Protein 3FIX (pdb70)

Structure (mmCIF, N/CA/C/O backbone):
data_3FIX
#
_entry.id   3FIX
#
_cell.length_a   42.229
_cell.length_b   60.915
_cell.length_c   72.116
_cell.angle_alpha   101.19
_cell.angle_beta   90.10
_cell.angle_gamma   89.97
#
_symmetry.space_group_name_H-M   'P 1'
#
loop_
_entity.id
_entity.type
_entity.pdbx_description
1 polymer N-ACETYLTRANSFERASE
2 non-polymer 1,2-ETHANEDIOL
3 water water
#
loop_
_atom_site.group_PDB
_atom_site.id
_atom_site.type_symbol
_atom_site.label_atom_id
_atom_site.label_alt_id
_atom_site.label_comp_id
_atom_site.label_asym_id
_atom_site.label_entity_id
_atom_site.label_seq_id
_atom_site.pdbx_PDB_ins_code
_atom_site.Cartn_x
_atom_site.Cartn_y
_atom_site.Cartn_z
_atom_site.occupancy
_atom_site.B_iso_or_equiv
_atom_site.auth_seq_id
_atom_site.auth_comp_id
_atom_site.auth_asym_id
_atom_site.auth_atom_id
_atom_site.pdbx_PDB_model_num
ATOM 1 N N . TYR A 1 19 ? -19.813 -12.133 17.745 1.00 53.11 -5 TYR A N 1
ATOM 2 C CA . TYR A 1 19 ? -18.969 -13.268 17.289 1.00 53.09 -5 TYR A CA 1
ATOM 3 C C . TYR A 1 19 ? -18.735 -13.237 15.792 1.00 54.26 -5 TYR A C 1
ATOM 4 O O . TYR A 1 19 ? -17.587 -12.954 15.343 1.00 55.20 -5 TYR A O 1
ATOM 7 N N . PHE A 1 20 ? -19.786 -13.506 15.009 1.00 54.59 -4 PHE A N 1
ATOM 8 C CA . PHE A 1 20 ? -19.626 -13.587 13.521 1.00 54.77 -4 PHE A CA 1
ATOM 9 C C . PHE A 1 20 ? -20.718 -12.940 12.622 1.00 54.92 -4 PHE A C 1
ATOM 10 O O . PHE A 1 20 ? -20.401 -12.385 11.547 1.00 56.46 -4 PHE A O 1
ATOM 18 N N . GLN A 1 21 ? -21.978 -13.033 13.051 1.00 53.96 -3 GLN A N 1
ATOM 19 C CA . GLN A 1 21 ? -23.116 -12.504 12.320 1.00 53.10 -3 GLN A CA 1
ATOM 20 C C . GLN A 1 21 ? -23.302 -13.051 10.905 1.00 51.91 -3 GLN A C 1
ATOM 21 O O . GLN A 1 21 ? -24.024 -12.445 10.130 1.00 50.84 -3 GLN A O 1
ATOM 27 N N . SER A 1 22 ? -22.676 -14.179 10.569 1.00 51.45 -2 SER A N 1
ATOM 28 C CA . SER A 1 22 ? -22.705 -14.734 9.196 1.00 51.40 -2 SER A CA 1
ATOM 29 C C . SER A 1 22 ? -23.559 -16.018 9.090 1.00 51.69 -2 SER A C 1
ATOM 30 O O . SER A 1 22 ? -23.332 -16.864 8.201 1.00 51.73 -2 SER A O 1
ATOM 33 N N . ASN A 1 23 ? -24.500 -16.152 10.036 1.00 51.58 -1 ASN A N 1
ATOM 34 C CA . ASN A 1 23 ? -25.431 -17.305 10.182 1.00 51.67 -1 ASN A CA 1
ATOM 35 C C . ASN A 1 23 ? -24.806 -18.683 9.844 1.00 50.81 -1 ASN A C 1
ATOM 36 O O . ASN A 1 23 ? -25.384 -19.454 9.095 1.00 50.46 -1 ASN A O 1
ATOM 38 N N . ALA A 1 24 ? -23.628 -18.970 10.407 1.00 50.41 0 ALA A N 1
ATOM 39 C CA . ALA A 1 24 ? -22.862 -20.206 10.112 1.00 50.59 0 ALA A CA 1
ATOM 40 C C . ALA A 1 24 ? -21.916 -20.601 11.265 1.00 50.88 0 ALA A C 1
ATOM 41 O O . ALA A 1 24 ? -21.305 -19.758 11.886 1.00 51.20 0 ALA A O 1
ATOM 51 N N . SER A 1 26 ? -19.145 -22.288 10.973 1.00 52.48 2 SER A N 1
ATOM 52 C CA . SER A 1 26 ? -17.753 -22.368 10.520 1.00 53.28 2 SER A CA 1
ATOM 53 C C . SER A 1 26 ? -17.538 -21.564 9.258 1.00 52.85 2 SER A C 1
ATOM 54 O O . SER A 1 26 ? -18.399 -21.533 8.362 1.00 53.98 2 SER A O 1
ATOM 57 N N . ILE A 1 27 ? -16.367 -20.939 9.185 1.00 51.86 3 ILE A N 1
ATOM 58 C CA . ILE A 1 27 ? -16.009 -20.046 8.122 1.00 50.37 3 ILE A CA 1
ATOM 59 C C . ILE A 1 27 ? -14.685 -20.541 7.688 1.00 50.44 3 ILE A C 1
ATOM 60 O O . ILE A 1 27 ? -13.758 -20.399 8.445 1.00 51.20 3 ILE A O 1
ATOM 65 N N . GLU A 1 28 ? -14.567 -21.138 6.497 1.00 50.18 4 GLU A N 1
ATOM 66 C CA . GLU A 1 28 ? -13.265 -21.642 6.095 1.00 50.22 4 GLU A CA 1
ATOM 67 C C . GLU A 1 28 ? -12.797 -21.485 4.665 1.00 49.40 4 GLU A C 1
ATOM 68 O O . GLU A 1 28 ? -13.584 -21.252 3.749 1.00 50.60 4 GLU A O 1
ATOM 74 N N . ILE A 1 29 ? -11.472 -21.594 4.535 1.00 47.21 5 ILE A N 1
ATOM 75 C CA . ILE A 1 29 ? -10.734 -21.340 3.340 1.00 45.40 5 ILE A CA 1
ATOM 76 C C . ILE A 1 29 ? -10.038 -22.614 2.847 1.00 44.24 5 ILE A C 1
ATOM 77 O O . ILE A 1 29 ? -9.337 -23.274 3.600 1.00 43.71 5 ILE A O 1
ATOM 82 N N . ARG A 1 30 ? -10.287 -22.978 1.603 1.00 42.08 6 ARG A N 1
ATOM 83 C CA . ARG A 1 30 ? -9.600 -24.066 0.979 1.00 41.79 6 ARG A CA 1
ATOM 84 C C . ARG A 1 30 ? -9.550 -23.746 -0.505 1.00 40.35 6 ARG A C 1
ATOM 85 O O . ARG A 1 30 ? -10.149 -22.780 -0.941 1.00 42.43 6 ARG A O 1
ATOM 93 N N . LYS A 1 31 ? -8.772 -24.491 -1.251 1.00 39.49 7 LYS A N 1
ATOM 94 C CA . LYS A 1 31 ? -8.657 -24.388 -2.719 1.00 37.81 7 LYS A CA 1
ATOM 95 C C . LYS A 1 31 ? -9.946 -24.686 -3.427 1.00 37.68 7 LYS A C 1
ATOM 96 O O . LYS A 1 31 ? -10.647 -25.606 -3.074 1.00 37.21 7 LYS A O 1
ATOM 102 N N . LEU A 1 32 ? -10.286 -23.909 -4.442 1.00 38.16 8 LEU A N 1
ATOM 103 C CA . LEU A 1 32 ? -11.445 -24.213 -5.190 1.00 37.74 8 LEU A CA 1
ATOM 104 C C . LEU A 1 32 ? -11.284 -25.560 -5.941 1.00 37.85 8 LEU A C 1
ATOM 105 O O . LEU A 1 32 ? -10.226 -25.899 -6.420 1.00 36.95 8 LEU A O 1
ATOM 110 N N . SER A 1 33 ? -12.348 -26.327 -6.050 1.00 37.79 9 SER A N 1
ATOM 111 C CA . SER A 1 33 ? -12.307 -27.595 -6.786 1.00 37.80 9 SER A CA 1
ATOM 112 C C . SER A 1 33 ? -13.238 -27.436 -7.969 1.00 37.99 9 SER A C 1
ATOM 113 O O . SER A 1 33 ? -13.988 -26.475 -8.037 1.00 35.94 9 SER A O 1
ATOM 116 N N . ILE A 1 34 ? -13.255 -28.406 -8.864 1.00 39.47 10 ILE A N 1
ATOM 117 C CA . ILE A 1 34 ? -14.026 -28.202 -10.063 1.00 40.02 10 ILE A CA 1
ATOM 118 C C . ILE A 1 34 ? -15.525 -28.195 -9.773 1.00 40.97 10 ILE A C 1
ATOM 119 O O . ILE A 1 34 ? -16.296 -27.721 -10.614 1.00 39.87 10 ILE A O 1
ATOM 124 N N . GLU A 1 35 ? -15.926 -28.727 -8.609 1.00 41.93 11 GLU A N 1
ATOM 125 C CA . GLU A 1 35 ? -17.341 -28.710 -8.165 1.00 42.50 11 GLU A CA 1
ATOM 126 C C . GLU A 1 35 ? -17.849 -27.339 -7.715 1.00 42.59 11 GLU A C 1
ATOM 127 O O . GLU A 1 35 ? -19.049 -27.126 -7.673 1.00 43.18 11 GLU A O 1
ATOM 133 N N . ASP A 1 36 ? -16.945 -26.424 -7.380 1.00 42.54 12 ASP A N 1
ATOM 134 C CA . ASP A 1 36 ? -17.294 -25.068 -7.004 1.00 41.61 12 ASP A CA 1
ATOM 135 C C . ASP A 1 36 ? -17.590 -24.208 -8.229 1.00 42.22 12 ASP A C 1
ATOM 136 O O . ASP A 1 36 ? -17.970 -23.038 -8.084 1.00 43.06 12 ASP A O 1
ATOM 1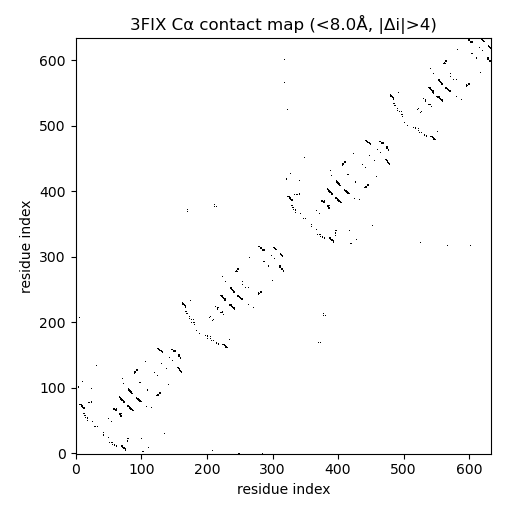41 N N . LEU A 1 37 ? -17.429 -24.760 -9.426 1.00 40.96 13 LEU A N 1
ATOM 142 C CA . LEU A 1 37 ? -17.518 -23.947 -10.635 1.00 40.92 13 LEU A CA 1
ATOM 143 C C . LEU A 1 37 ? -18.733 -23.047 -10.759 1.00 40.77 13 LEU A C 1
ATOM 144 O O . LEU A 1 37 ? -18.580 -21.873 -11.025 1.00 41.17 13 LEU A O 1
ATOM 149 N N . GLU A 1 38 ? -19.930 -23.584 -10.591 1.00 41.93 14 GLU A N 1
ATOM 150 C CA . GLU A 1 38 ? -21.144 -22.791 -10.882 1.00 43.62 14 GLU A CA 1
ATOM 151 C C . GLU A 1 38 ? -21.346 -21.704 -9.835 1.00 41.81 14 GLU A C 1
ATOM 152 O O . GLU A 1 38 ? -21.573 -20.560 -10.183 1.00 40.71 14 GLU A O 1
ATOM 158 N N . THR A 1 39 ? -21.157 -22.049 -8.555 1.00 41.50 15 THR A N 1
ATOM 159 C CA . THR A 1 39 ? -21.278 -21.038 -7.488 1.00 41.22 15 THR A CA 1
ATOM 160 C C . THR A 1 39 ? -20.180 -19.979 -7.662 1.00 39.42 15 THR A C 1
ATOM 161 O O . THR A 1 39 ? -20.403 -18.807 -7.433 1.00 41.25 15 THR A O 1
ATOM 165 N N . LEU A 1 40 ? -19.034 -20.370 -8.165 1.00 38.57 16 LEU A N 1
ATOM 166 C CA . LEU A 1 40 ? -17.965 -19.430 -8.371 1.00 38.53 16 LEU A CA 1
ATOM 167 C C . LEU A 1 40 ? -18.294 -18.466 -9.503 1.00 40.77 16 LEU A C 1
ATOM 168 O O . LEU A 1 40 ? -17.992 -17.276 -9.429 1.00 41.14 16 LEU A O 1
ATOM 173 N N . ILE A 1 41 ? -18.936 -18.960 -10.541 1.00 42.23 17 ILE A N 1
ATOM 174 C CA . ILE A 1 41 ? -19.304 -18.080 -11.601 1.00 42.67 17 ILE A CA 1
ATOM 175 C C . ILE A 1 41 ? -20.178 -16.963 -11.034 1.00 43.38 17 ILE A C 1
ATOM 176 O O . ILE A 1 41 ? -19.983 -15.805 -11.402 1.00 43.80 17 ILE A O 1
ATOM 181 N N . GLU A 1 42 ? -21.173 -17.301 -10.216 1.00 42.82 18 GLU A N 1
ATOM 182 C CA . GLU A 1 42 ? -22.091 -16.269 -9.678 1.00 43.91 18 GLU A CA 1
ATOM 183 C C . GLU A 1 42 ? -21.333 -15.318 -8.798 1.00 42.34 18 GLU A C 1
ATOM 184 O O . GLU A 1 42 ? -21.439 -14.116 -8.917 1.00 43.20 18 GLU A O 1
ATOM 190 N N . VAL A 1 43 ? -20.544 -15.857 -7.914 1.00 42.01 19 VAL A N 1
ATOM 191 C CA . VAL A 1 43 ? -19.798 -15.014 -7.047 1.00 42.04 19 VAL A CA 1
ATOM 192 C C . VAL A 1 43 ? -18.734 -14.178 -7.817 1.00 43.61 19 VAL A C 1
ATOM 193 O O . VAL A 1 43 ? -18.542 -12.997 -7.475 1.00 44.17 19 VAL A O 1
ATOM 197 N N . ALA A 1 44 ? -18.119 -14.700 -8.890 1.00 44.66 20 ALA A N 1
ATOM 198 C CA . ALA A 1 44 ? -17.122 -13.874 -9.679 1.00 45.45 20 ALA A CA 1
ATOM 199 C C . ALA A 1 44 ? -17.859 -12.782 -10.415 1.00 46.54 20 ALA A C 1
ATOM 200 O O . ALA A 1 44 ? -17.438 -11.611 -10.403 1.00 48.73 20 ALA A O 1
ATOM 202 N N . ARG A 1 45 ? -18.979 -13.116 -11.019 1.00 47.73 21 ARG A N 1
ATOM 203 C CA . ARG A 1 45 ? -19.725 -12.085 -11.696 1.00 50.12 21 ARG A CA 1
ATOM 204 C C . ARG A 1 45 ? -20.031 -10.831 -10.840 1.00 51.96 21 ARG A C 1
ATOM 205 O O . ARG A 1 45 ? -19.927 -9.702 -11.350 1.00 52.88 21 ARG A O 1
ATOM 213 N N . GLU A 1 46 ? -20.329 -11.004 -9.543 1.00 53.59 22 GLU A N 1
ATOM 214 C CA . GLU A 1 46 ? -20.540 -9.847 -8.623 1.00 52.60 22 GLU A CA 1
ATOM 215 C C . GLU A 1 46 ? -19.230 -9.167 -8.147 1.00 51.95 22 GLU A C 1
ATOM 216 O O . GLU A 1 46 ? -19.111 -7.887 -8.088 1.00 49.06 22 GLU A O 1
ATOM 222 N N . SER A 1 47 ? -18.216 -9.982 -7.830 1.00 51.71 23 SER A N 1
ATOM 223 C CA . SER A 1 47 ? -16.914 -9.406 -7.497 1.00 52.28 23 SER A CA 1
ATOM 224 C C . SER A 1 47 ? -16.628 -8.269 -8.558 1.00 52.40 23 SER A C 1
ATOM 225 O O . SER A 1 47 ? -16.009 -7.211 -8.248 1.00 51.03 23 SER A O 1
ATOM 228 N N . TRP A 1 48 ? -17.134 -8.460 -9.795 1.00 52.98 24 TRP A N 1
ATOM 229 C CA . TRP A 1 48 ? -16.882 -7.484 -10.855 1.00 53.20 24 TRP A CA 1
ATOM 230 C C . TRP A 1 48 ? -17.836 -6.262 -10.901 1.00 53.11 24 TRP A C 1
ATOM 231 O O . TRP A 1 48 ? -17.364 -5.120 -11.033 1.00 51.79 24 TRP A O 1
ATOM 242 N N . LYS A 1 49 ? -19.144 -6.499 -10.822 1.00 53.52 25 LYS A N 1
ATOM 243 C CA . LYS A 1 49 ? -20.124 -5.403 -10.752 1.00 54.86 25 LYS A CA 1
ATOM 244 C C . LYS A 1 49 ? -19.804 -4.447 -9.579 1.00 56.97 25 LYS A C 1
ATOM 245 O O . LYS A 1 49 ? -20.134 -3.280 -9.657 1.00 57.95 25 LYS A O 1
ATOM 251 N N . TRP A 1 50 ? -19.134 -4.933 -8.521 1.00 58.49 26 TRP A N 1
ATOM 252 C CA . TRP A 1 50 ? -18.740 -4.096 -7.395 1.00 59.44 26 TRP A CA 1
ATOM 253 C C . TRP A 1 50 ? -17.422 -3.452 -7.679 1.00 58.59 26 TRP A C 1
ATOM 254 O O . TRP A 1 50 ? -17.289 -2.225 -7.523 1.00 59.33 26 TRP A O 1
ATOM 265 N N . THR A 1 51 ? -16.428 -4.209 -8.101 1.00 57.20 27 THR A N 1
ATOM 266 C CA . THR A 1 51 ? -15.191 -3.526 -8.425 1.00 56.94 27 THR A CA 1
ATOM 267 C C . THR A 1 51 ? -15.437 -2.367 -9.403 1.00 56.45 27 THR A C 1
ATOM 268 O O . THR A 1 51 ? -14.658 -1.456 -9.424 1.00 57.90 27 THR A O 1
ATOM 272 N N . TYR A 1 52 ? -16.519 -2.342 -10.189 1.00 55.59 28 TYR A N 1
ATOM 273 C CA . TYR A 1 52 ? -16.681 -1.280 -11.190 1.00 53.71 28 TYR A CA 1
ATOM 274 C C . TYR A 1 52 ? -18.057 -0.635 -11.274 1.00 51.30 28 TYR A C 1
ATOM 275 O O . TYR A 1 52 ? -18.329 0.134 -12.184 1.00 48.96 28 TYR A O 1
ATOM 284 N N . ALA A 1 53 ? -18.914 -0.889 -10.295 1.00 50.09 29 ALA A N 1
ATOM 285 C CA . ALA A 1 53 ? -20.299 -0.347 -10.356 1.00 48.62 29 ALA A CA 1
ATOM 286 C C . ALA A 1 53 ? -20.289 1.164 -10.512 1.00 47.31 29 ALA A C 1
ATOM 287 O O . ALA A 1 53 ? -21.141 1.752 -11.207 1.00 47.61 29 ALA A O 1
ATOM 289 N N . GLY A 1 54 ? -19.294 1.803 -9.934 1.00 46.11 30 GLY A N 1
ATOM 290 C CA . GLY A 1 54 ? -19.198 3.259 -10.124 1.00 47.23 30 GLY A CA 1
ATOM 291 C C . GLY A 1 54 ? -18.422 3.773 -11.351 1.00 46.10 30 GLY A C 1
ATOM 292 O O . GLY A 1 54 ? -18.102 4.958 -11.400 1.00 47.68 30 GLY A O 1
ATOM 293 N N . ILE A 1 55 ? -18.164 2.922 -12.351 1.00 44.54 31 ILE A N 1
ATOM 294 C CA . ILE A 1 55 ? -17.296 3.287 -13.477 1.00 43.11 31 ILE A CA 1
ATOM 295 C C . ILE A 1 55 ? -17.802 2.905 -14.880 1.00 41.28 31 ILE A C 1
ATOM 296 O O . ILE A 1 55 ? -17.995 3.764 -15.728 1.00 39.53 31 ILE A O 1
ATOM 301 N N . TYR A 1 56 ? -18.030 1.624 -15.128 1.00 41.47 32 TYR A N 1
ATOM 302 C CA . TYR A 1 56 ? -18.538 1.196 -16.436 1.00 41.55 32 TYR A CA 1
ATOM 303 C C . TYR A 1 56 ? -20.029 1.313 -16.491 1.00 42.47 32 TYR A C 1
ATOM 304 O O . TYR A 1 56 ? -20.656 1.541 -15.483 1.00 44.12 32 TYR A O 1
ATOM 313 N N . SER A 1 57 ? -20.601 1.208 -17.674 1.00 43.64 33 SER A N 1
ATOM 314 C CA . SER A 1 57 ? -22.024 1.303 -17.831 1.00 44.89 33 SER A CA 1
ATOM 315 C C . SER A 1 57 ? -22.655 -0.012 -17.453 1.00 46.91 33 SER A C 1
ATOM 316 O O . SER A 1 57 ? -21.949 -1.010 -17.301 1.00 48.20 33 SER A O 1
ATOM 319 N N . GLU A 1 58 ? -23.968 -0.021 -17.245 1.00 49.36 34 GLU A N 1
ATOM 320 C CA . GLU A 1 58 ? -24.715 -1.285 -17.025 1.00 50.81 34 GLU A CA 1
ATOM 321 C C . GLU A 1 58 ? -24.447 -2.208 -18.206 1.00 51.25 34 GLU A C 1
ATOM 322 O O . GLU A 1 58 ? -24.042 -3.385 -18.026 1.00 51.29 34 GLU A O 1
ATOM 328 N N . GLU A 1 59 ? -24.654 -1.643 -19.412 1.00 51.82 35 GLU A N 1
ATOM 329 C CA . GLU A 1 59 ? -24.470 -2.369 -20.677 1.00 52.28 35 GLU A CA 1
ATOM 330 C C . GLU A 1 59 ? -23.122 -3.077 -20.696 1.00 52.33 35 GLU A C 1
ATOM 331 O O . GLU A 1 59 ? -23.070 -4.309 -20.759 1.00 53.34 35 GLU A O 1
ATOM 337 N N . TYR A 1 60 ? -22.039 -2.302 -20.557 1.00 52.00 36 TYR A N 1
ATOM 338 C CA . TYR A 1 60 ? -20.678 -2.844 -20.651 1.00 51.09 36 TYR A CA 1
ATOM 339 C C . TYR A 1 60 ? -20.359 -3.841 -19.562 1.00 52.63 36 TYR A C 1
ATOM 340 O O . TYR A 1 60 ? -19.543 -4.746 -19.761 1.00 51.78 36 TYR A O 1
ATOM 349 N N . ILE A 1 61 ? -20.939 -3.666 -18.378 1.00 54.42 37 ILE A N 1
ATOM 350 C CA . ILE A 1 61 ? -20.617 -4.593 -17.298 1.00 55.92 37 ILE A CA 1
ATOM 351 C C . ILE A 1 61 ? -21.239 -5.946 -17.615 1.00 57.71 37 ILE A C 1
ATOM 352 O O . ILE A 1 61 ? -20.551 -6.952 -17.617 1.00 57.48 37 ILE A O 1
ATOM 357 N N . GLU A 1 62 ? -22.535 -5.942 -17.932 1.00 60.54 38 GLU A N 1
ATOM 358 C CA . GLU A 1 62 ? -23.255 -7.186 -18.284 1.00 62.74 38 GLU A CA 1
ATOM 359 C C . GLU A 1 62 ? -22.558 -7.998 -19.394 1.00 63.46 38 GLU A C 1
ATOM 360 O O . GLU A 1 62 ? -22.606 -9.239 -19.367 1.00 65.46 38 GLU A O 1
ATOM 366 N N . SER A 1 63 ? -21.885 -7.305 -20.317 1.00 63.87 39 SER A N 1
ATOM 367 C CA . SER A 1 63 ? -21.109 -7.928 -21.410 1.00 63.71 39 SER A CA 1
ATOM 368 C C . SER A 1 63 ? -19.760 -8.485 -20.996 1.00 63.53 39 SER A C 1
ATOM 369 O O . SER A 1 63 ? -19.488 -9.657 -21.155 1.00 64.12 39 SER A O 1
ATOM 372 N N . TRP A 1 64 ? -18.903 -7.632 -20.477 1.00 63.80 40 TRP A N 1
ATOM 373 C CA . TRP A 1 64 ? -17.544 -8.022 -20.045 1.00 64.17 40 TRP A CA 1
ATOM 374 C C . TRP A 1 64 ? -17.454 -9.271 -19.126 1.00 63.66 40 TRP A C 1
ATOM 375 O O . TRP A 1 64 ? -16.481 -10.039 -19.165 1.00 62.35 40 TRP A O 1
ATOM 386 N N . ILE A 1 65 ? -18.454 -9.451 -18.278 1.00 63.93 41 ILE A N 1
ATOM 387 C CA . ILE A 1 65 ? -18.501 -10.654 -17.419 1.00 64.39 41 ILE A CA 1
ATOM 388 C C . ILE A 1 65 ? -18.604 -11.938 -18.271 1.00 64.05 41 ILE A C 1
ATOM 389 O O . ILE A 1 65 ? -17.937 -12.934 -17.970 1.00 63.89 41 ILE A O 1
ATOM 394 N N . ARG A 1 66 ? -19.391 -11.884 -19.349 1.00 63.80 42 ARG A N 1
ATOM 395 C CA . ARG A 1 66 ? -19.484 -13.001 -20.283 1.00 63.75 42 ARG A CA 1
ATOM 396 C C . ARG A 1 66 ? -18.113 -13.476 -20.735 1.00 62.47 42 ARG A C 1
ATOM 397 O O . ARG A 1 66 ? -17.807 -14.649 -20.624 1.00 62.99 42 ARG A O 1
ATOM 405 N N . GLU A 1 67 ? -17.298 -12.569 -21.243 1.00 61.14 43 GLU A N 1
ATOM 406 C CA . GLU A 1 67 ? -15.963 -12.925 -21.713 1.00 60.04 43 GLU A CA 1
ATOM 407 C C . GLU A 1 67 ? -14.983 -13.318 -20.598 1.00 58.65 43 GLU A C 1
ATOM 408 O O . GLU A 1 67 ? -14.164 -14.243 -20.743 1.00 58.72 43 GLU A O 1
ATOM 414 N N . LYS A 1 68 ? -15.023 -12.640 -19.472 1.00 57.54 44 LYS A N 1
ATOM 415 C CA . LYS A 1 68 ? -14.024 -12.997 -18.449 1.00 56.72 44 LYS A CA 1
ATOM 416 C C . LYS A 1 68 ? -14.450 -14.092 -17.532 1.00 54.72 44 LYS A C 1
ATOM 417 O O . LYS A 1 68 ? -13.643 -14.915 -17.153 1.00 53.07 44 LYS A O 1
ATOM 423 N N . TYR A 1 69 ? -15.716 -14.140 -17.178 1.00 53.79 45 TYR A N 1
ATOM 424 C CA . TYR A 1 69 ? -16.124 -15.218 -16.292 1.00 53.58 45 TYR A CA 1
ATOM 425 C C . TYR A 1 69 ? -16.897 -16.306 -16.983 1.00 52.00 45 TYR A C 1
ATOM 426 O O . TYR A 1 69 ? -17.882 -16.769 -16.471 1.00 53.25 45 TYR A O 1
ATOM 435 N N . SER A 1 70 ? -16.405 -16.735 -18.145 1.00 50.60 46 SER A N 1
ATOM 436 C CA . SER A 1 70 ? -16.989 -17.872 -18.843 1.00 48.92 46 SER A CA 1
ATOM 437 C C . SER A 1 70 ? -16.632 -19.145 -18.064 1.00 47.93 46 SER A C 1
ATOM 438 O O . SER A 1 70 ? -15.667 -19.178 -17.288 1.00 48.43 46 SER A O 1
ATOM 441 N N . LYS A 1 71 ? -17.428 -20.172 -18.279 1.00 46.32 47 LYS A N 1
ATOM 442 C CA . LYS A 1 71 ? -17.252 -21.454 -17.651 1.00 46.04 47 LYS A CA 1
ATOM 443 C C . LYS A 1 71 ? -15.844 -21.993 -17.991 1.00 45.21 47 LYS A C 1
ATOM 444 O O . LYS A 1 71 ? -15.138 -22.494 -17.159 1.00 43.98 47 LYS A O 1
ATOM 450 N N . GLU A 1 72 ? -15.419 -21.841 -19.226 1.00 45.14 48 GLU A N 1
ATOM 451 C CA . GLU A 1 72 ? -14.122 -22.358 -19.646 1.00 45.07 48 GLU A CA 1
ATOM 452 C C . GLU A 1 72 ? -12.914 -21.643 -19.020 1.00 43.29 48 GLU A C 1
ATOM 453 O O . GLU A 1 72 ? -11.933 -22.313 -18.629 1.00 42.00 48 GLU A O 1
ATOM 459 N N . LYS A 1 73 ? -12.961 -20.311 -18.935 1.00 41.32 49 LYS A N 1
ATOM 460 C CA . LYS A 1 73 ? -11.845 -19.597 -18.329 1.00 41.28 49 LYS A CA 1
ATOM 461 C C . 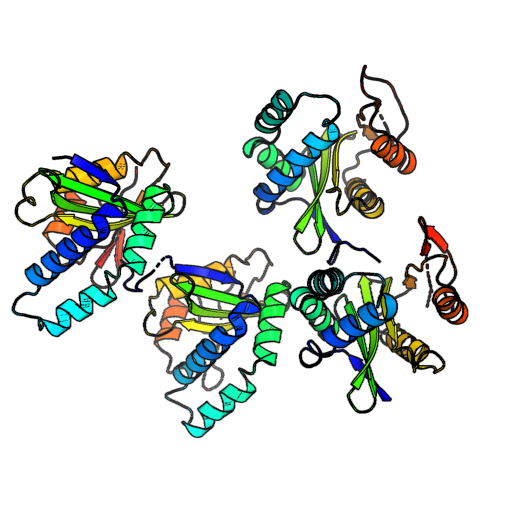LYS A 1 73 ? -11.761 -19.794 -16.828 1.00 39.63 49 LYS A C 1
ATOM 462 O O . LYS A 1 73 ? -10.662 -19.988 -16.295 1.00 39.69 49 LYS A O 1
ATOM 468 N N . LEU A 1 74 ? -12.886 -19.796 -16.139 1.00 38.29 50 LEU A N 1
ATOM 469 C CA . LEU A 1 74 ? -12.840 -20.083 -14.705 1.00 38.46 50 LEU A CA 1
ATOM 470 C C . LEU A 1 74 ? -12.378 -21.514 -14.407 1.00 37.15 50 LEU A C 1
ATOM 471 O O . LEU A 1 74 ? -11.657 -21.718 -13.407 1.00 36.90 50 LEU A O 1
ATOM 476 N N . LEU A 1 75 ? -12.740 -22.466 -15.297 1.00 34.48 51 LEU A N 1
ATOM 477 C CA . LEU A 1 75 ? -12.359 -23.881 -15.197 1.00 33.74 51 LEU A CA 1
ATOM 478 C C . LEU A 1 75 ? -10.891 -23.990 -15.467 1.00 33.18 51 LEU A C 1
ATOM 479 O O . LEU A 1 75 ? -10.164 -24.617 -14.713 1.00 33.03 51 LEU A O 1
ATOM 484 N N . ASN A 1 76 ? -10.428 -23.348 -16.518 1.00 32.86 52 ASN A N 1
ATOM 485 C CA . ASN A 1 76 ? -8.972 -23.307 -16.706 1.00 34.05 52 ASN A CA 1
ATOM 486 C C . ASN A 1 76 ? -8.201 -22.873 -15.430 1.00 33.38 52 ASN A C 1
ATOM 487 O O . ASN A 1 76 ? -7.216 -23.445 -15.068 1.00 33.33 52 ASN A O 1
ATOM 492 N N . GLU A 1 77 ? -8.692 -21.881 -14.728 1.00 35.23 53 GLU A N 1
ATOM 493 C CA . GLU A 1 77 ? -7.993 -21.300 -13.571 1.00 35.47 53 GLU A CA 1
ATOM 494 C C . GLU A 1 77 ? -8.048 -22.165 -12.312 1.00 35.20 53 GLU A C 1
ATOM 495 O O . GLU A 1 77 ? -7.051 -22.268 -11.592 1.00 34.02 53 GLU A O 1
ATOM 501 N N . ILE A 1 78 ? -9.196 -22.816 -12.058 1.00 34.54 54 ILE A N 1
ATOM 502 C CA . ILE A 1 78 ? -9.351 -23.737 -10.924 1.00 32.66 54 ILE A CA 1
ATOM 503 C C . ILE A 1 78 ? -8.471 -25.001 -11.117 1.00 32.38 54 ILE A C 1
ATOM 504 O O . ILE A 1 78 ? -7.823 -25.461 -10.188 1.00 31.21 54 ILE A O 1
ATOM 509 N N . VAL A 1 79 ? -8.418 -25.511 -12.344 1.00 30.72 55 VAL A N 1
ATOM 510 C CA . VAL A 1 79 ? -7.599 -26.665 -12.664 1.00 30.87 55 VAL A CA 1
ATOM 511 C C . VAL A 1 79 ? -6.125 -26.363 -12.492 1.00 31.26 55 VAL A C 1
ATOM 512 O O . VAL A 1 79 ? -5.414 -27.108 -11.868 1.00 31.94 55 VAL A O 1
ATOM 516 N N . ARG A 1 80 ? -5.688 -25.249 -13.011 1.00 30.44 56 ARG A N 1
ATOM 517 C CA . ARG A 1 80 ? -4.340 -24.813 -12.839 1.00 30.93 56 ARG A CA 1
ATOM 518 C C . ARG A 1 80 ? -3.930 -24.581 -11.378 1.00 30.49 56 ARG A C 1
ATOM 519 O O . ARG A 1 80 ? -2.774 -24.708 -11.059 1.00 29.60 56 ARG A O 1
ATOM 527 N N . SER A 1 81 ? -4.862 -24.143 -10.536 1.00 32.27 57 SER A N 1
ATOM 528 C CA . SER A 1 81 ? -4.627 -23.963 -9.106 1.00 31.80 57 SER A CA 1
ATOM 529 C C . SER A 1 81 ? -4.577 -25.365 -8.500 1.00 31.94 57 SER A C 1
ATOM 530 O O . SER A 1 81 ? -3.744 -25.656 -7.682 1.00 32.63 57 SER A O 1
ATOM 533 N N . GLN A 1 82 ? -5.460 -26.244 -8.950 1.00 31.71 58 GLN A N 1
ATOM 534 C CA . GLN A 1 82 ? -5.512 -27.580 -8.399 1.00 33.23 58 GLN A CA 1
ATOM 535 C C . GLN A 1 82 ? -4.278 -28.405 -8.805 1.00 31.62 58 GLN A C 1
ATOM 536 O O . GLN A 1 82 ? -3.873 -29.266 -8.080 1.00 32.29 58 GLN A O 1
ATOM 542 N N . SER A 1 83 ? -3.660 -28.098 -9.934 1.00 30.42 59 SER A N 1
ATOM 543 C CA . SER A 1 83 ? -2.510 -28.769 -10.379 1.00 31.85 59 SER A CA 1
ATOM 544 C C . SER A 1 83 ? -1.188 -28.154 -9.903 1.00 31.82 59 SER A C 1
ATOM 545 O O . SER A 1 83 ? -0.195 -28.482 -10.394 1.00 33.12 59 SER A O 1
ATOM 548 N N . ASN A 1 84 ? -1.205 -27.196 -8.997 1.00 34.53 60 ASN A N 1
ATOM 549 C CA . ASN A 1 84 ? -0.014 -26.492 -8.515 1.00 33.59 60 ASN A CA 1
ATOM 550 C C . ASN A 1 84 ? 0.808 -25.933 -9.631 1.00 33.40 60 ASN A C 1
ATOM 551 O O . ASN A 1 84 ? 2.026 -26.141 -9.678 1.00 33.83 60 ASN A O 1
ATOM 556 N N . LEU A 1 85 ? 0.135 -25.192 -10.520 1.00 32.80 61 LEU A N 1
ATOM 557 C CA . LEU A 1 85 ? 0.804 -24.535 -11.671 1.00 33.14 61 LEU A CA 1
ATOM 558 C C . LEU A 1 85 ? 0.769 -23.034 -11.523 1.00 32.27 61 LEU A C 1
ATOM 559 O O . LEU A 1 85 ? 0.955 -22.567 -10.461 1.00 33.41 61 LEU A O 1
ATOM 564 N N . ASP A 1 86 ? 0.391 -22.280 -12.518 1.00 33.28 62 ASP A N 1
ATOM 565 C CA . ASP A 1 86 ? 0.547 -20.842 -12.404 1.00 35.57 62 ASP A CA 1
ATOM 566 C C . ASP A 1 86 ? -0.564 -20.040 -11.773 1.00 36.66 62 ASP A C 1
ATOM 567 O O . ASP A 1 86 ? -0.606 -18.809 -11.995 1.00 37.88 62 ASP A O 1
ATOM 572 N N . ILE A 1 87 ? -1.475 -20.685 -11.025 1.00 35.52 63 ILE A N 1
ATOM 573 C CA . ILE A 1 87 ? -2.594 -19.967 -10.453 1.00 33.65 63 ILE A CA 1
ATOM 574 C C . ILE A 1 87 ? -2.848 -20.474 -9.059 1.00 35.53 63 ILE A C 1
ATOM 575 O O . ILE A 1 87 ? -2.565 -21.611 -8.820 1.00 36.50 63 ILE A O 1
ATOM 580 N N . LEU A 1 88 ? -3.294 -19.632 -8.116 1.00 36.02 64 LEU A N 1
ATOM 581 C CA . LEU A 1 88 ? -3.698 -20.102 -6.796 1.00 36.13 64 LEU A CA 1
ATOM 582 C C . LEU A 1 88 ? -5.091 -19.547 -6.586 1.00 36.52 64 LEU A C 1
ATOM 583 O O . LEU A 1 88 ? -5.294 -18.385 -6.675 1.00 36.84 64 LEU A O 1
ATOM 588 N N . PHE A 1 89 ? -6.061 -20.395 -6.261 1.00 37.94 65 PHE A N 1
ATOM 589 C CA . PHE A 1 89 ? -7.470 -19.986 -6.239 1.00 35.66 65 PHE A CA 1
ATOM 590 C C . PHE A 1 89 ? -8.130 -20.595 -5.033 1.00 35.64 65 PHE A C 1
ATOM 591 O O . PHE A 1 89 ? -8.510 -21.809 -5.029 1.00 35.55 65 PHE A O 1
ATOM 599 N N . LEU A 1 90 ? -8.274 -19.773 -3.998 1.00 34.71 66 LEU A N 1
ATOM 600 C CA . LEU A 1 90 ? -8.925 -20.192 -2.777 1.00 34.32 66 LEU A CA 1
ATOM 601 C C . LEU A 1 90 ? -10.341 -19.603 -2.621 1.00 35.65 66 LEU A C 1
ATOM 602 O O . LEU A 1 90 ? -10.600 -18.473 -2.954 1.00 37.46 66 LEU A O 1
ATOM 607 N N . GLY A 1 91 ? -11.240 -20.361 -2.037 1.00 36.59 67 GLY A N 1
ATOM 608 C CA . GLY A 1 91 ? -12.558 -19.885 -1.754 1.00 38.10 67 GLY A CA 1
ATOM 609 C C . GLY A 1 91 ? -12.716 -19.769 -0.246 1.00 38.71 67 GLY A C 1
ATOM 610 O O . GLY A 1 91 ? -12.000 -20.417 0.490 1.00 37.44 67 GLY A O 1
ATOM 611 N N . ALA A 1 92 ? -13.603 -18.879 0.183 1.00 40.02 68 ALA A N 1
ATOM 612 C CA . ALA A 1 92 ? -13.945 -18.727 1.589 1.00 41.24 68 ALA A CA 1
ATOM 613 C C . ALA A 1 92 ? -15.389 -19.206 1.640 1.00 42.05 68 ALA A C 1
ATOM 614 O O . ALA A 1 92 ? -16.211 -18.722 0.860 1.00 42.78 68 ALA A O 1
ATOM 616 N N . PHE A 1 93 ? -15.691 -20.137 2.535 1.00 43.95 69 PHE A N 1
ATOM 617 C CA . PHE A 1 93 ? -17.024 -20.720 2.675 1.00 44.93 69 PHE A CA 1
ATOM 618 C C . PHE A 1 93 ? -17.620 -20.591 4.073 1.00 44.98 69 PHE A C 1
ATOM 619 O O . PHE A 1 93 ? -16.973 -20.851 5.045 1.00 46.02 69 PHE A O 1
ATOM 627 N N . ALA A 1 94 ? -18.877 -20.209 4.155 1.00 44.59 70 ALA A N 1
ATOM 628 C CA . ALA A 1 94 ? -19.602 -20.216 5.397 1.00 44.75 70 ALA A CA 1
ATOM 629 C C . ALA A 1 94 ? -20.449 -21.450 5.383 1.00 45.99 70 ALA A C 1
ATOM 630 O O . ALA A 1 94 ? -21.273 -21.613 4.515 1.00 46.13 70 ALA A O 1
ATOM 632 N N . ASP A 1 95 ? -20.237 -22.335 6.334 1.00 47.30 71 ASP A N 1
ATOM 633 C CA . ASP A 1 95 ? -20.902 -23.606 6.288 1.00 49.12 71 ASP A CA 1
ATOM 634 C C . ASP A 1 95 ? -21.227 -24.266 4.976 1.00 50.62 71 ASP A C 1
ATOM 635 O O . ASP A 1 95 ? -22.358 -24.605 4.706 1.00 53.16 71 ASP A O 1
ATOM 640 N N . SER A 1 96 ? -20.229 -24.454 4.147 1.00 50.91 72 SER A N 1
ATOM 641 C CA . SER A 1 96 ? -20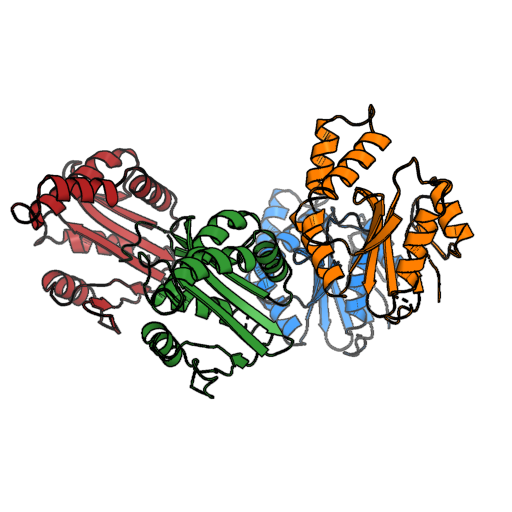.495 -24.988 2.830 1.00 50.52 72 SER A CA 1
ATOM 642 C C . SER A 1 96 ? -20.968 -24.026 1.754 1.00 48.15 72 SER A C 1
ATOM 643 O O . SER A 1 96 ? -21.189 -24.432 0.644 1.00 47.17 72 SER A O 1
ATOM 646 N N . THR A 1 97 ? -21.122 -22.763 2.082 1.00 45.97 73 THR A N 1
ATOM 647 C CA . THR A 1 97 ? -21.471 -21.770 1.084 1.00 44.95 73 THR A CA 1
ATOM 648 C C . THR A 1 97 ? -20.307 -20.869 0.657 1.00 43.80 73 THR A C 1
ATOM 649 O O . THR A 1 97 ? -19.659 -20.274 1.476 1.00 43.23 73 THR A O 1
ATOM 653 N N . LEU A 1 98 ? -20.047 -20.764 -0.630 1.00 42.90 74 LEU A N 1
ATOM 654 C CA . LEU A 1 98 ? -18.995 -19.883 -1.075 1.00 42.71 74 LEU A CA 1
ATOM 655 C C . LEU A 1 98 ? -19.378 -18.442 -0.907 1.00 43.88 74 LEU A C 1
ATOM 656 O O . LEU A 1 98 ? -20.342 -17.992 -1.462 1.00 44.38 74 LEU A O 1
ATOM 661 N N . ILE A 1 99 ? -18.577 -17.719 -0.153 1.00 44.12 75 ILE A N 1
ATOM 662 C CA . ILE A 1 99 ? -18.852 -16.321 0.143 1.00 45.49 75 ILE A CA 1
ATOM 663 C C . ILE A 1 99 ? -17.757 -15.373 -0.267 1.00 45.55 75 ILE A C 1
ATOM 664 O O . ILE A 1 99 ? -17.950 -14.187 -0.212 1.00 46.65 75 ILE A O 1
ATOM 669 N N . GLY A 1 100 ? -16.591 -15.890 -0.602 1.00 45.45 76 GLY A N 1
ATOM 670 C CA . GLY A 1 100 ? -15.537 -15.068 -1.139 1.00 44.72 76 GLY A CA 1
ATOM 671 C C . GLY A 1 100 ? -14.441 -15.907 -1.752 1.00 43.68 76 GLY A C 1
ATOM 672 O O . GLY A 1 100 ? -14.416 -17.141 -1.574 1.00 43.86 76 GLY A O 1
ATOM 673 N N . PHE A 1 101 ? -13.484 -15.225 -2.393 1.00 42.01 77 PHE A N 1
ATOM 674 C CA . PHE A 1 101 ? -12.333 -15.874 -2.989 1.00 40.47 77 PHE A CA 1
ATOM 675 C C . PHE A 1 101 ? -11.162 -14.928 -3.225 1.00 39.25 77 PHE A C 1
ATOM 676 O O . PHE A 1 101 ? -11.275 -13.691 -3.028 1.00 38.55 77 PHE A O 1
ATOM 684 N N . ILE A 1 102 ? -10.035 -15.530 -3.607 1.00 36.12 78 ILE A N 1
ATOM 685 C CA . ILE A 1 102 ? -8.820 -14.794 -3.910 1.00 35.17 78 ILE A CA 1
ATOM 686 C C . ILE A 1 102 ? -8.112 -15.586 -4.944 1.00 34.78 78 ILE A C 1
ATOM 687 O O . ILE A 1 102 ? -8.039 -16.797 -4.837 1.00 33.53 78 ILE A O 1
ATOM 692 N N . GLU A 1 103 ? -7.638 -14.900 -5.983 1.00 36.75 79 GLU A N 1
ATOM 693 C CA . GLU A 1 103 ? -6.985 -15.540 -7.096 1.00 37.53 79 GLU A CA 1
ATOM 694 C C . GLU A 1 103 ? -5.722 -14.799 -7.363 1.00 37.96 79 GLU A C 1
ATOM 695 O O . GLU A 1 103 ? -5.729 -13.570 -7.345 1.00 37.53 79 GLU A O 1
ATOM 701 N N . LEU A 1 104 ? -4.636 -15.562 -7.566 1.00 38.54 80 LEU A N 1
ATOM 702 C CA . LEU A 1 104 ? -3.349 -15.036 -7.834 1.00 39.63 80 LEU A CA 1
ATOM 703 C C . LEU A 1 104 ? -2.652 -15.768 -9.005 1.00 41.99 80 LEU A C 1
ATOM 704 O O . LEU A 1 104 ? -2.818 -16.973 -9.165 1.00 43.86 80 LEU A O 1
ATOM 709 N N . LYS A 1 105 ? -1.848 -15.055 -9.797 1.00 43.73 81 LYS A N 1
ATOM 710 C CA . LYS A 1 105 ? -1.002 -15.646 -10.841 1.00 44.48 81 LYS A CA 1
ATOM 711 C C . LYS A 1 105 ? 0.379 -15.695 -10.335 1.00 45.09 81 LYS A C 1
ATOM 712 O O . LYS A 1 105 ? 0.854 -14.731 -9.739 1.00 43.59 81 LYS A O 1
ATOM 718 N N . ILE A 1 106 ? 1.024 -16.822 -10.572 1.00 47.32 82 ILE A N 1
ATOM 719 C CA . ILE A 1 106 ? 2.365 -17.104 -10.069 1.00 48.86 82 ILE A CA 1
ATOM 720 C C . ILE A 1 106 ? 3.232 -17.408 -11.255 1.00 50.49 82 ILE A C 1
ATOM 721 O O . ILE A 1 106 ? 3.002 -18.408 -11.931 1.00 52.04 82 ILE A O 1
ATOM 726 N N . ILE A 1 107 ? 4.155 -16.495 -11.571 1.00 52.11 83 ILE A N 1
ATOM 727 C CA . ILE A 1 107 ? 5.135 -16.667 -12.676 1.00 51.28 83 ILE A CA 1
ATOM 728 C C . ILE A 1 107 ? 6.512 -16.701 -12.028 1.00 51.46 83 ILE A C 1
ATOM 729 O O . ILE A 1 107 ? 7.003 -15.698 -11.472 1.00 51.20 83 ILE A O 1
ATOM 734 N N . ALA A 1 108 ? 7.184 -17.882 -12.077 1.00 51.61 84 ALA A N 1
ATOM 735 C CA . ALA A 1 108 ? 8.497 -17.936 -11.401 1.00 51.41 84 ALA A CA 1
ATOM 736 C C . ALA A 1 108 ? 8.339 -17.643 -9.911 1.00 51.45 84 ALA A C 1
ATOM 737 O O . ALA A 1 108 ? 7.461 -18.222 -9.272 1.00 51.14 84 ALA A O 1
ATOM 739 N N . ASN A 1 109 ? 9.172 -16.741 -9.378 1.00 50.29 85 ASN A N 1
ATOM 740 C CA . ASN A 1 109 ? 9.124 -16.349 -7.958 1.00 49.57 85 ASN A CA 1
ATOM 741 C C . ASN A 1 109 ? 8.317 -15.092 -7.666 1.00 50.55 85 ASN A C 1
ATOM 742 O O . ASN A 1 109 ? 8.585 -14.400 -6.678 1.00 53.42 85 ASN A O 1
ATOM 747 N N . LYS A 1 110 ? 7.473 -14.681 -8.652 1.00 46.14 86 LYS A N 1
ATOM 748 C CA . LYS A 1 110 ? 6.653 -13.519 -8.340 1.00 45.45 86 LYS A CA 1
ATOM 749 C C . LYS A 1 110 ? 5.161 -13.891 -8.403 1.00 44.85 86 LYS A C 1
ATOM 750 O O . LYS A 1 110 ? 4.793 -14.911 -9.005 1.00 45.58 86 LYS A O 1
ATOM 756 N N . ALA A 1 111 ? 4.322 -13.083 -7.774 1.00 43.15 87 ALA A N 1
ATOM 757 C CA . ALA A 1 111 ? 2.862 -13.280 -7.849 1.00 43.30 87 ALA A CA 1
ATOM 758 C C . ALA A 1 111 ? 2.059 -11.988 -8.134 1.00 41.94 87 ALA A C 1
ATOM 759 O O . ALA A 1 111 ? 2.414 -10.875 -7.765 1.00 41.56 87 ALA A O 1
ATOM 761 N N . GLU A 1 112 ? 0.924 -12.158 -8.737 1.00 41.38 88 GLU A N 1
ATOM 762 C CA . GLU A 1 112 ? 0.122 -11.047 -9.014 1.00 42.78 88 GLU A CA 1
ATOM 763 C C . GLU A 1 112 ? -1.199 -11.382 -8.421 1.00 43.43 88 GLU A C 1
ATOM 764 O O . GLU A 1 112 ? -1.700 -12.460 -8.663 1.00 43.92 88 GLU A O 1
ATOM 770 N N . LEU A 1 113 ? -1.734 -10.490 -7.598 1.00 44.01 89 LEU A N 1
ATOM 771 C CA . LEU A 1 113 ? -3.010 -10.699 -6.978 1.00 46.12 89 LEU A CA 1
ATOM 772 C C . LEU A 1 113 ? -4.017 -10.097 -7.945 1.00 48.60 89 LEU A C 1
ATOM 773 O O . LEU A 1 113 ? -4.099 -8.881 -8.107 1.00 49.27 89 LEU A O 1
ATOM 778 N N . LEU A 1 114 ? -4.716 -10.995 -8.642 1.00 50.75 90 LEU A N 1
ATOM 779 C CA . LEU A 1 114 ? -5.700 -10.677 -9.695 1.00 51.90 90 LEU A CA 1
ATOM 780 C C . LEU A 1 114 ? -7.040 -10.261 -9.155 1.00 53.58 90 LEU A C 1
ATOM 781 O O . LEU A 1 114 ? -7.685 -9.394 -9.728 1.00 55.27 90 LEU A O 1
ATOM 786 N N . ARG A 1 115 ? -7.490 -10.913 -8.093 1.00 54.20 91 ARG A N 1
ATOM 787 C CA . ARG A 1 115 ? -8.726 -10.522 -7.459 1.00 54.73 91 ARG A CA 1
ATOM 788 C C . ARG A 1 115 ? -8.932 -11.067 -6.090 1.00 53.92 91 ARG A C 1
ATOM 789 O O . ARG A 1 115 ? -8.540 -12.193 -5.789 1.00 54.01 91 ARG A O 1
ATOM 797 N N . LEU A 1 116 ? -9.590 -10.258 -5.284 1.00 52.98 92 LEU A N 1
ATOM 798 C CA . LEU A 1 116 ? -9.934 -10.605 -3.934 1.00 53.54 92 LEU A CA 1
ATOM 799 C C . LEU A 1 116 ? -11.336 -10.091 -3.696 1.00 54.58 92 LEU A C 1
ATOM 800 O O . LEU A 1 116 ? -11.645 -8.923 -3.992 1.00 56.74 92 LEU A O 1
ATOM 805 N N . TYR A 1 117 ? -12.228 -10.976 -3.244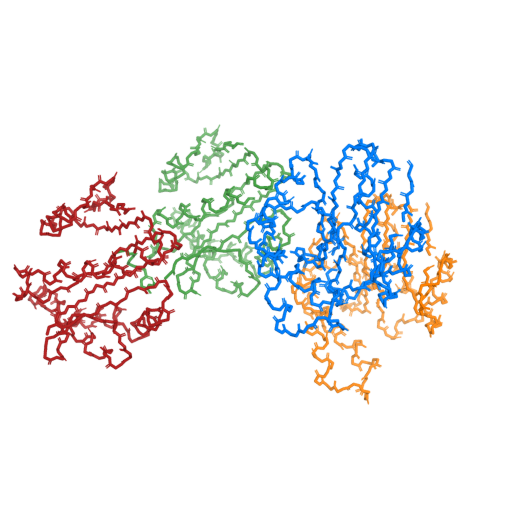 1.00 53.96 93 TYR A N 1
ATOM 806 C CA . TYR A 1 117 ? -13.588 -10.581 -3.018 1.00 52.11 93 TYR A CA 1
ATOM 807 C C . TYR A 1 117 ? -14.355 -11.317 -1.938 1.00 52.80 93 TYR A C 1
ATOM 808 O O . TYR A 1 117 ? -14.321 -12.572 -1.880 1.00 52.45 93 TYR A O 1
ATOM 817 N N . LEU A 1 118 ? -15.134 -10.530 -1.189 1.00 51.71 94 LEU A N 1
ATOM 818 C CA . LEU A 1 118 ? -16.097 -11.052 -0.251 1.00 52.14 94 LEU A CA 1
ATOM 819 C C . LEU A 1 118 ? -17.474 -10.505 -0.578 1.00 51.95 94 LEU A C 1
ATOM 820 O O . LEU A 1 118 ? -17.615 -9.342 -0.907 1.00 52.19 94 LEU A O 1
ATOM 825 N N . LYS A 1 119 ? -18.510 -11.334 -0.491 1.00 51.84 95 LYS A N 1
ATOM 826 C CA . LYS A 1 119 ? -19.874 -10.816 -0.629 1.00 51.69 95 LYS A CA 1
ATOM 827 C C . LYS A 1 119 ? -20.111 -9.742 0.484 1.00 51.08 95 LYS A C 1
ATOM 828 O O . LYS A 1 119 ? -19.694 -9.925 1.639 1.00 49.04 95 LYS A O 1
ATOM 834 N N . PRO A 1 120 ? -20.791 -8.630 0.128 1.00 51.50 96 PRO A N 1
ATOM 835 C CA . PRO A 1 120 ? -21.111 -7.572 1.068 1.00 51.54 96 PRO A CA 1
ATOM 836 C C . PRO A 1 120 ? -21.537 -8.120 2.425 1.00 52.05 96 PRO A C 1
ATOM 837 O O . PRO A 1 120 ? -20.941 -7.765 3.438 1.00 50.05 96 PRO A O 1
ATOM 841 N N . GLU A 1 121 ? -22.514 -9.050 2.417 1.00 53.43 97 GLU A N 1
ATOM 842 C CA . GLU A 1 121 ? -23.123 -9.584 3.659 1.00 54.94 97 GLU A CA 1
ATOM 843 C C . GLU A 1 121 ? -22.108 -10.197 4.609 1.00 55.36 97 GLU A C 1
ATOM 844 O O . GLU A 1 121 ? -22.375 -10.316 5.796 1.00 54.44 97 GLU A O 1
ATOM 850 N N . TYR A 1 122 ? -20.950 -10.577 4.064 1.00 56.58 98 TYR A N 1
ATOM 851 C CA . TYR A 1 122 ? -19.846 -11.209 4.826 1.00 57.30 98 TYR A CA 1
ATOM 852 C C . TYR A 1 122 ? -18.579 -10.391 4.797 1.00 58.48 98 TYR A C 1
ATOM 853 O O . TYR A 1 122 ? -17.522 -10.979 5.046 1.00 59.72 98 TYR A O 1
ATOM 862 N N . THR A 1 123 ? -18.662 -9.079 4.535 1.00 59.24 99 THR A N 1
ATOM 863 C CA . THR A 1 123 ? -17.459 -8.238 4.401 1.00 59.42 99 THR A CA 1
ATOM 864 C C . THR A 1 123 ? -16.783 -7.821 5.714 1.00 60.84 99 THR A C 1
ATOM 865 O O . THR A 1 123 ? -16.633 -6.606 6.036 1.00 61.09 99 THR A O 1
ATOM 869 N N . HIS A 1 124 ? -16.329 -8.840 6.446 1.00 60.92 100 HIS A N 1
ATOM 870 C CA . HIS A 1 124 ? -15.598 -8.661 7.709 1.00 59.95 100 HIS A CA 1
ATOM 871 C C . HIS A 1 124 ? -14.111 -8.809 7.345 1.00 58.96 100 HIS A C 1
ATOM 872 O O . HIS A 1 124 ? -13.666 -9.860 6.850 1.00 59.38 100 HIS A O 1
ATOM 879 N N . LYS A 1 125 ? -13.363 -7.738 7.582 1.00 58.56 101 LYS A N 1
ATOM 880 C CA . LYS A 1 125 ? -11.925 -7.636 7.306 1.00 57.69 101 LYS A CA 1
ATOM 881 C C . LYS A 1 125 ? -11.097 -8.811 7.829 1.00 56.34 101 LYS A C 1
ATOM 882 O O . LYS A 1 125 ? -9.988 -8.983 7.348 1.00 55.72 101 LYS A O 1
ATOM 888 N N . LYS A 1 126 ? -11.616 -9.602 8.789 1.00 55.00 102 LYS A N 1
ATOM 889 C CA . LYS A 1 126 ? -10.938 -10.844 9.263 1.00 53.93 102 LYS A CA 1
ATOM 890 C C . LYS A 1 126 ? -11.041 -11.988 8.239 1.00 53.18 102 LYS A C 1
ATOM 891 O O . LYS A 1 126 ? -10.134 -12.833 8.108 1.00 52.65 102 LYS A O 1
ATOM 893 N N . ILE A 1 127 ? -12.120 -12.019 7.466 1.00 52.09 103 ILE A N 1
ATOM 894 C CA . ILE A 1 127 ? -12.238 -13.087 6.497 1.00 50.32 103 ILE A CA 1
ATOM 895 C C . ILE A 1 127 ? -11.292 -12.790 5.333 1.00 49.78 103 ILE A C 1
ATOM 896 O O . ILE A 1 127 ? -10.486 -13.679 4.988 1.00 48.98 103 ILE A O 1
ATOM 901 N N . GLY A 1 128 ? -11.372 -11.562 4.779 1.00 48.85 104 GLY A N 1
ATOM 902 C CA . GLY A 1 128 ? -10.486 -11.067 3.664 1.00 47.52 104 GLY A CA 1
ATOM 903 C C . GLY A 1 128 ? -9.012 -11.274 4.012 1.00 47.32 104 GLY A C 1
ATOM 904 O O . GLY A 1 128 ? -8.191 -11.734 3.210 1.00 45.50 104 GLY A O 1
ATOM 905 N N . LYS A 1 129 ? -8.698 -10.966 5.249 1.00 48.40 105 LYS A N 1
ATOM 906 C CA . LYS A 1 129 ? -7.390 -11.162 5.806 1.00 48.30 105 LYS A CA 1
ATOM 907 C C . LYS A 1 129 ? -7.097 -12.652 5.870 1.00 48.37 105 LYS A C 1
ATOM 908 O O . LYS A 1 129 ? -5.952 -13.040 5.652 1.00 48.42 105 LYS A O 1
ATOM 914 N N . THR A 1 130 ? -8.084 -13.508 6.193 1.00 47.99 106 THR A N 1
ATOM 915 C CA . THR A 1 130 ? -7.807 -14.976 6.268 1.00 46.94 106 THR A CA 1
ATOM 916 C C . THR A 1 130 ? -7.477 -15.530 4.889 1.00 45.90 106 THR A C 1
ATOM 917 O O . THR A 1 130 ? -6.491 -16.248 4.719 1.00 45.13 106 THR A O 1
ATOM 921 N N . LEU A 1 131 ? -8.271 -15.135 3.902 1.00 45.01 107 LEU A N 1
ATOM 922 C CA . LEU A 1 131 ? -8.005 -15.481 2.517 1.00 44.44 107 LEU A CA 1
ATOM 923 C C . LEU A 1 131 ? -6.571 -15.049 2.093 1.00 43.56 107 LEU A C 1
ATOM 924 O O . LEU A 1 131 ? -5.815 -15.845 1.640 1.00 40.32 107 LEU A O 1
ATOM 929 N N . LEU A 1 132 ? -6.238 -13.778 2.231 1.00 44.38 108 LEU A N 1
ATOM 930 C CA . LEU A 1 132 ? -4.897 -13.262 1.907 1.00 45.18 108 LEU A CA 1
ATOM 931 C C . LEU A 1 132 ? -3.824 -13.987 2.744 1.00 44.55 108 LEU A C 1
ATOM 932 O O . LEU A 1 132 ? -2.813 -14.371 2.221 1.00 45.11 108 LEU A O 1
ATOM 937 N N . LEU A 1 133 ? -4.100 -14.255 4.008 1.00 43.98 109 LEU A N 1
ATOM 938 C CA . LEU A 1 133 ? -3.150 -14.915 4.854 1.00 43.98 109 LEU A CA 1
ATOM 939 C C . LEU A 1 133 ? -2.850 -16.353 4.438 1.00 44.12 109 LEU A C 1
ATOM 940 O O . LEU A 1 133 ? -1.667 -16.785 4.392 1.00 44.33 109 LEU A O 1
ATOM 945 N N . GLU A 1 134 ? -3.878 -17.123 4.097 1.00 43.97 110 GLU A N 1
ATOM 946 C CA . GLU A 1 134 ? -3.670 -18.509 3.633 1.00 43.20 110 GLU A CA 1
ATOM 947 C C . GLU A 1 134 ? -2.991 -18.487 2.237 1.00 43.21 110 GLU A C 1
ATOM 948 O O . GLU A 1 134 ? -2.197 -19.365 1.887 1.00 43.26 110 GLU A O 1
ATOM 954 N N . ALA A 1 135 ? -3.309 -17.475 1.440 1.00 42.27 111 ALA A N 1
ATOM 955 C CA . ALA A 1 135 ? -2.686 -17.330 0.164 1.00 42.49 111 ALA A CA 1
ATOM 956 C C . ALA A 1 135 ? -1.141 -17.134 0.361 1.00 42.18 111 ALA A C 1
ATOM 957 O O . ALA A 1 135 ? -0.345 -17.693 -0.359 1.00 43.03 111 ALA A O 1
ATOM 959 N N . GLU A 1 136 ? -0.717 -16.387 1.357 1.00 43.20 112 GLU A N 1
ATOM 960 C CA . GLU A 1 136 ? 0.736 -16.205 1.569 1.00 44.44 112 GLU A CA 1
ATOM 961 C C . GLU A 1 136 ? 1.476 -17.428 2.134 1.00 44.86 112 GLU A C 1
ATOM 962 O O . GLU A 1 136 ? 2.615 -17.700 1.769 1.00 45.05 112 GLU A O 1
ATOM 968 N N . LYS A 1 137 ? 0.821 -18.166 3.023 1.00 44.91 113 LYS A N 1
ATOM 969 C CA . LYS A 1 137 ? 1.364 -19.378 3.568 1.00 45.19 113 LYS A CA 1
ATOM 970 C C . LYS A 1 137 ? 1.671 -20.318 2.432 1.00 45.38 113 LYS A C 1
ATOM 971 O O . LYS A 1 137 ? 2.756 -20.871 2.375 1.00 47.32 113 LYS A O 1
ATOM 977 N N . ILE A 1 138 ? 0.759 -20.456 1.483 1.00 45.52 114 ILE A N 1
ATOM 978 C CA . ILE A 1 138 ? 1.000 -21.312 0.318 1.00 44.95 114 ILE A CA 1
ATOM 979 C C . ILE A 1 138 ? 2.121 -20.791 -0.610 1.00 46.41 114 ILE A C 1
ATOM 980 O O . ILE A 1 138 ? 2.775 -21.567 -1.332 1.00 45.64 114 ILE A O 1
ATOM 993 N N . LYS A 1 140 ? 4.767 -18.851 0.382 1.00 49.55 116 LYS A N 1
ATOM 994 C CA . LYS A 1 140 ? 6.052 -19.006 1.080 1.00 51.04 116 LYS A CA 1
ATOM 995 C C . LYS A 1 140 ? 6.690 -20.347 0.675 1.00 50.93 116 LYS A C 1
ATOM 996 O O . LYS A 1 140 ? 7.806 -20.402 0.182 1.00 49.43 116 LYS A O 1
ATOM 1002 N N . LYS A 1 141 ? 5.903 -21.407 0.869 1.00 51.51 117 LYS A N 1
ATOM 1003 C CA . LYS A 1 141 ? 6.286 -22.788 0.579 1.00 52.14 117 LYS A CA 1
ATOM 1004 C C . LYS A 1 141 ? 6.667 -22.928 -0.886 1.00 51.26 117 LYS A C 1
ATOM 1005 O O . LYS A 1 141 ? 7.648 -23.615 -1.185 1.00 51.18 117 LYS A O 1
ATOM 1011 N N . LYS A 1 142 ? 5.922 -22.295 -1.795 1.00 49.42 118 LYS A N 1
ATOM 1012 C CA . LYS A 1 142 ? 6.330 -22.342 -3.188 1.00 49.02 118 LYS A CA 1
ATOM 1013 C C . LYS A 1 142 ? 7.560 -21.460 -3.450 1.00 48.96 118 LYS A C 1
ATOM 1014 O O . LYS A 1 142 ? 8.238 -21.638 -4.467 1.00 50.33 118 LYS A O 1
ATOM 1020 N N . GLY A 1 143 ? 7.854 -20.509 -2.563 1.00 48.04 119 GLY A N 1
ATOM 1021 C CA . GLY A 1 143 ? 9.008 -19.621 -2.730 1.00 46.75 119 GLY A CA 1
ATOM 1022 C C . GLY A 1 143 ? 8.722 -18.258 -3.358 1.00 46.47 119 GLY A C 1
ATOM 1023 O O . GLY A 1 143 ? 9.640 -17.525 -3.654 1.00 45.70 119 GLY A O 1
ATOM 1024 N N . ILE A 1 144 ? 7.461 -17.871 -3.540 1.00 45.60 120 ILE A N 1
ATOM 1025 C CA . ILE A 1 144 ? 7.194 -16.557 -4.122 1.00 44.99 120 ILE A CA 1
ATOM 1026 C C . ILE A 1 144 ? 7.732 -15.478 -3.175 1.00 45.30 120 ILE A C 1
ATOM 1027 O O . ILE A 1 144 ? 7.444 -15.452 -1.972 1.00 44.70 120 ILE A O 1
ATOM 1032 N N . LEU A 1 145 ? 8.563 -14.608 -3.709 1.00 45.77 121 LEU A N 1
ATOM 1033 C CA . LEU A 1 145 ? 9.194 -13.593 -2.878 1.00 45.97 121 LEU A CA 1
ATOM 1034 C C . LEU A 1 145 ? 8.582 -12.212 -3.001 1.00 46.64 121 LEU A C 1
ATOM 1035 O O . LEU A 1 145 ? 8.918 -11.344 -2.215 1.00 47.73 121 LEU A O 1
ATOM 1040 N N . GLU A 1 146 ? 7.654 -12.024 -3.934 1.00 46.55 122 GLU A N 1
ATOM 1041 C CA . GLU A 1 146 ? 7.131 -10.720 -4.238 1.00 46.75 122 GLU A CA 1
ATOM 1042 C C . GLU A 1 146 ? 5.689 -10.838 -4.737 1.00 45.51 122 GLU A C 1
ATOM 1043 O O . GLU A 1 146 ? 5.366 -11.765 -5.457 1.00 44.59 122 GLU A O 1
ATOM 1049 N N . CYS A 1 147 ? 4.811 -9.919 -4.349 1.00 45.35 123 CYS A N 1
ATOM 1050 C CA . CYS A 1 147 ? 3.409 -9.946 -4.830 1.00 44.92 123 CYS A CA 1
ATOM 1051 C C . CYS A 1 147 ? 2.965 -8.544 -5.253 1.00 44.03 123 CYS A C 1
ATOM 1052 O O . CYS A 1 147 ? 3.142 -7.609 -4.467 1.00 44.80 123 CYS A O 1
ATOM 1055 N N . ARG A 1 148 ? 2.457 -8.383 -6.481 1.00 41.78 124 ARG A N 1
ATOM 1056 C CA . ARG A 1 148 ? 1.955 -7.105 -6.917 1.00 42.11 124 ARG A CA 1
ATOM 1057 C C . ARG A 1 148 ? 0.426 -7.117 -7.036 1.00 41.73 124 ARG A C 1
ATOM 1058 O O . ARG A 1 148 ? -0.180 -8.156 -7.131 1.00 40.54 124 ARG A O 1
ATOM 1066 N N . LEU A 1 149 ? -0.190 -5.949 -7.037 1.00 41.63 125 LEU A N 1
ATOM 1067 C CA . LEU A 1 149 ? -1.596 -5.864 -7.189 1.00 43.22 125 LEU A CA 1
ATOM 1068 C C . LEU A 1 149 ? -1.958 -4.507 -7.752 1.00 44.90 125 LEU A C 1
ATOM 1069 O O . LEU A 1 149 ? -1.191 -3.559 -7.642 1.00 44.39 125 LEU A O 1
ATOM 1074 N N . TYR A 1 150 ? -3.134 -4.445 -8.364 1.00 45.41 126 TYR A N 1
ATOM 1075 C CA . TYR A 1 150 ? -3.621 -3.255 -8.994 1.00 47.49 126 TYR A CA 1
ATOM 1076 C C . TYR A 1 150 ? -4.839 -2.857 -8.269 1.00 46.95 126 TYR A C 1
ATOM 1077 O O . TYR A 1 150 ? -5.635 -3.687 -8.065 1.00 47.61 126 TYR A O 1
ATOM 1086 N N . VAL A 1 151 ? -5.020 -1.597 -7.940 1.00 48.15 127 VAL A N 1
ATOM 1087 C CA . VAL A 1 151 ? -6.191 -1.149 -7.201 1.00 49.87 127 VAL A CA 1
ATOM 1088 C C . VAL A 1 151 ? -6.653 0.180 -7.774 1.00 52.18 127 VAL A C 1
ATOM 1089 O O . VAL A 1 151 ? -5.850 1.135 -7.873 1.00 51.00 127 VAL A O 1
ATOM 1093 N N . HIS A 1 152 ? -7.926 0.237 -8.197 1.00 54.12 128 HIS A N 1
ATOM 1094 C CA . HIS A 1 152 ? -8.486 1.463 -8.730 1.00 55.91 128 HIS A CA 1
ATOM 1095 C C . HIS A 1 152 ? -8.460 2.502 -7.634 1.00 56.95 128 HIS A C 1
ATOM 1096 O O . HIS A 1 152 ? -8.786 2.226 -6.494 1.00 57.51 128 HIS A O 1
ATOM 1103 N N . ARG A 1 153 ? -8.117 3.716 -8.024 1.00 58.07 129 ARG A N 1
ATOM 1104 C CA . ARG A 1 153 ? -7.922 4.859 -7.113 1.00 59.09 129 ARG A CA 1
ATOM 1105 C C . ARG A 1 153 ? -9.086 5.275 -6.192 1.00 59.54 129 ARG A C 1
ATOM 1106 O O . ARG A 1 153 ? -8.877 5.759 -5.053 1.00 60.37 129 ARG A O 1
ATOM 1114 N N . GLN A 1 154 ? -10.307 5.080 -6.679 1.00 59.29 130 GLN A N 1
ATOM 1115 C CA . GLN A 1 154 ? -11.500 5.393 -5.903 1.00 59.45 130 GLN A CA 1
ATOM 1116 C C . GLN A 1 154 ? -11.769 4.306 -4.869 1.00 58.55 130 GLN A C 1
ATOM 1117 O O . GLN A 1 154 ? -12.378 4.560 -3.829 1.00 59.99 130 GLN A O 1
ATOM 1123 N N . ASN A 1 155 ? -11.309 3.093 -5.161 1.00 55.94 131 ASN A N 1
ATOM 1124 C CA . ASN A 1 155 ? -11.486 1.966 -4.253 1.00 53.79 131 ASN A CA 1
ATOM 1125 C C . ASN A 1 155 ? -10.708 2.154 -2.955 1.00 51.66 131 ASN A C 1
ATOM 1126 O O . ASN A 1 155 ? -9.675 1.521 -2.740 1.00 51.30 131 ASN A O 1
ATOM 1131 N N . SER A 1 156 ? -11.213 3.031 -2.094 1.00 49.87 132 SER A N 1
ATOM 1132 C CA . SER A 1 156 ? -10.582 3.315 -0.861 1.00 49.19 132 SER A CA 1
ATOM 1133 C C . SER A 1 156 ? -10.650 2.172 0.122 1.00 48.20 132 SER A C 1
ATOM 1134 O O . SER A 1 156 ? -9.772 2.052 0.935 1.00 49.39 132 SER A O 1
ATOM 1137 N N . VAL A 1 157 ? -11.687 1.341 0.094 1.00 47.63 133 VAL A N 1
ATOM 1138 C CA . VAL A 1 157 ? -11.767 0.224 1.040 1.00 46.41 133 VAL A CA 1
ATOM 1139 C C . VAL A 1 157 ? -10.661 -0.765 0.766 1.00 45.31 133 VAL A C 1
ATOM 1140 O O . VAL A 1 157 ? -10.050 -1.296 1.672 1.00 44.82 133 VAL A O 1
ATOM 1144 N N . GLY A 1 158 ? -10.428 -1.029 -0.504 1.00 44.91 134 GLY A N 1
ATOM 1145 C CA . GLY A 1 158 ? -9.384 -1.980 -0.918 1.00 44.75 134 GLY A CA 1
ATOM 1146 C C . GLY A 1 158 ? -8.032 -1.426 -0.572 1.00 43.80 134 GLY A C 1
ATOM 1147 O O . GLY A 1 158 ? -7.226 -2.068 0.093 1.00 43.53 134 GLY A O 1
ATOM 1148 N N . PHE A 1 159 ? -7.809 -0.201 -1.028 1.00 43.86 135 PHE A N 1
ATOM 1149 C CA . PHE A 1 159 ? -6.558 0.528 -0.768 1.00 43.16 135 PHE A CA 1
ATOM 1150 C C . PHE A 1 159 ? -6.225 0.458 0.715 1.00 42.52 135 PHE A C 1
ATOM 1151 O O . PHE A 1 159 ? -5.136 0.075 1.082 1.00 42.56 135 PHE A O 1
ATOM 1159 N N . SER A 1 160 ? -7.178 0.821 1.566 1.00 42.22 136 SER A N 1
ATOM 1160 C CA . SER A 1 160 ? -6.988 0.756 3.030 1.00 42.88 136 SER A CA 1
ATOM 1161 C C . SER A 1 160 ? -6.655 -0.639 3.482 1.00 42.66 136 SER A C 1
ATOM 1162 O O . SER A 1 160 ? -5.694 -0.837 4.164 1.00 43.43 136 SER A O 1
ATOM 1165 N N . PHE A 1 161 ? -7.493 -1.609 3.130 1.00 42.93 137 PHE A N 1
ATOM 1166 C CA . PHE A 1 161 ? -7.208 -3.031 3.444 1.00 41.99 137 PHE A CA 1
ATOM 1167 C C . PHE A 1 161 ? -5.826 -3.433 2.993 1.00 40.90 137 PHE A C 1
ATOM 1168 O O . PHE A 1 161 ? -5.101 -4.047 3.732 1.00 38.00 137 PHE A O 1
ATOM 1176 N N . TYR A 1 162 ? -5.465 -3.059 1.776 1.00 42.57 138 TYR A N 1
ATOM 1177 C CA . TYR A 1 162 ? -4.139 -3.423 1.293 1.00 44.15 138 TYR A CA 1
ATOM 1178 C C . TYR A 1 162 ? -2.989 -2.868 2.089 1.00 43.84 138 TYR A C 1
ATOM 1179 O O . TYR A 1 162 ? -2.180 -3.666 2.473 1.00 44.24 138 TYR A O 1
ATOM 1188 N N . TYR A 1 163 ? -2.911 -1.561 2.365 1.00 44.96 139 TYR A N 1
ATOM 1189 C CA . TYR A 1 163 ? -1.803 -1.022 3.185 1.00 45.40 139 TYR A CA 1
ATOM 1190 C C . TYR A 1 163 ? -1.692 -1.622 4.598 1.00 44.65 139 TYR A C 1
ATOM 1191 O O . TYR A 1 163 ? -0.570 -1.890 5.133 1.00 42.57 139 TYR A O 1
ATOM 1200 N N . LYS A 1 164 ? -2.850 -1.894 5.181 1.00 44.16 140 LYS A N 1
ATOM 1201 C CA . LYS A 1 164 ? -2.890 -2.440 6.524 1.00 45.88 140 LYS A CA 1
ATOM 1202 C C . LYS A 1 164 ? -2.319 -3.832 6.544 1.00 45.33 140 LYS A C 1
ATOM 1203 O O . LYS A 1 164 ? -1.855 -4.270 7.595 1.00 46.17 140 LYS A O 1
ATOM 1209 N N . ASN A 1 165 ? -2.358 -4.534 5.409 1.00 44.46 141 ASN A N 1
ATOM 1210 C CA . ASN A 1 165 ? -1.766 -5.864 5.308 1.00 45.43 141 ASN A CA 1
ATOM 1211 C C . ASN A 1 165 ? -0.366 -5.905 4.616 1.00 44.91 141 ASN A C 1
ATOM 1212 O O . ASN A 1 165 ? 0.093 -6.983 4.221 1.00 46.52 141 ASN A O 1
ATOM 1217 N N . GLY A 1 166 ? 0.272 -4.750 4.438 1.00 43.82 142 GLY A N 1
ATOM 1218 C CA . GLY A 1 166 ? 1.678 -4.690 3.984 1.00 43.88 142 GLY A CA 1
ATOM 1219 C C . GLY A 1 166 ? 2.053 -4.210 2.601 1.00 43.13 142 GLY A C 1
ATOM 1220 O O . GLY A 1 166 ? 3.191 -4.155 2.293 1.00 43.87 142 GLY A O 1
ATOM 1221 N N . PHE A 1 167 ? 1.107 -3.848 1.763 1.00 42.50 143 PHE A N 1
ATOM 1222 C CA . PHE A 1 167 ? 1.437 -3.380 0.431 1.00 40.90 143 PHE A CA 1
ATOM 1223 C C . PHE A 1 167 ? 1.720 -1.867 0.362 1.00 39.08 143 PHE A C 1
ATOM 1224 O O . PHE A 1 167 ? 1.096 -1.090 1.073 1.00 39.78 143 PHE A O 1
ATOM 1232 N N . LYS A 1 168 ? 2.625 -1.438 -0.499 1.00 36.39 144 LYS A N 1
ATOM 1233 C CA . LYS A 1 168 ? 2.873 -0.004 -0.614 1.00 36.39 144 LYS A CA 1
ATOM 1234 C C . LYS A 1 168 ? 2.598 0.394 -2.040 1.00 34.64 144 LYS A C 1
ATOM 1235 O O . LYS A 1 168 ? 2.556 -0.457 -2.877 1.00 34.86 144 LYS A O 1
ATOM 1241 N N . VAL A 1 169 ? 2.401 1.670 -2.306 1.00 33.30 145 VAL A N 1
ATOM 1242 C CA . VAL A 1 169 ? 2.218 2.143 -3.653 1.00 33.83 145 VAL A CA 1
ATOM 1243 C C . VAL A 1 169 ? 3.558 2.163 -4.369 1.00 34.92 145 VAL A C 1
ATOM 1244 O O . VAL A 1 169 ? 4.488 2.698 -3.856 1.00 35.17 145 VAL A O 1
ATOM 1248 N N . GLU A 1 170 ? 3.655 1.556 -5.546 1.00 37.08 146 GLU A N 1
ATOM 1249 C CA . GLU A 1 170 ? 4.908 1.521 -6.305 1.00 39.20 146 GLU A CA 1
ATOM 1250 C C . GLU A 1 170 ? 4.830 2.454 -7.490 1.00 39.85 146 GLU A C 1
ATOM 1251 O O . GLU A 1 170 ? 5.841 3.037 -7.934 1.00 41.14 146 GLU A O 1
ATOM 1257 N N . ASP A 1 171 ? 3.621 2.614 -8.005 1.00 41.10 147 ASP A N 1
ATOM 1258 C CA . ASP A 1 171 ? 3.381 3.439 -9.137 1.00 42.41 147 ASP A CA 1
ATOM 1259 C C . ASP A 1 171 ? 1.918 3.625 -9.352 1.00 43.22 147 ASP A C 1
ATOM 1260 O O . ASP A 1 171 ? 1.092 3.077 -8.618 1.00 44.47 147 ASP A O 1
ATOM 1265 N N . THR A 1 172 ? 1.603 4.417 -10.364 1.00 44.26 148 THR A N 1
ATOM 1266 C CA . THR A 1 172 ? 0.256 4.521 -10.886 1.00 44.79 148 THR A CA 1
ATOM 1267 C C . THR A 1 172 ? 0.219 4.011 -12.349 1.00 46.77 148 THR A C 1
ATOM 1268 O O . THR A 1 172 ? 1.184 4.182 -13.099 1.00 47.38 148 THR A O 1
ATOM 1272 N N . ASP A 1 173 ? -0.877 3.363 -12.733 1.00 49.03 149 ASP A N 1
ATOM 1273 C CA . ASP A 1 173 ? -1.090 2.930 -14.128 1.00 51.10 149 ASP A CA 1
ATOM 1274 C C . ASP A 1 173 ? -2.348 3.663 -14.660 1.00 52.25 149 ASP A C 1
ATOM 1275 O O . ASP A 1 173 ? -3.348 3.056 -15.072 1.00 53.01 149 ASP A O 1
ATOM 1280 N N . GLY A 1 174 ? -2.266 4.993 -14.651 1.00 53.50 150 GLY A N 1
ATOM 1281 C CA . GLY A 1 174 ? -3.374 5.846 -15.050 1.00 53.43 150 GLY A CA 1
ATOM 1282 C C . GLY A 1 174 ? -4.347 5.781 -13.916 1.00 53.58 150 GLY A C 1
ATOM 1283 O O . GLY A 1 174 ? -4.116 6.387 -12.868 1.00 53.17 150 GLY A O 1
ATOM 1284 N N . SER A 1 175 ? -5.389 4.973 -14.120 1.00 54.72 151 SER A N 1
ATOM 1285 C CA . SER A 1 175 ? -6.506 4.751 -13.143 1.00 55.50 151 SER A CA 1
ATOM 1286 C C . SER A 1 175 ? -6.240 3.788 -11.974 1.00 54.68 151 SER A C 1
ATOM 1287 O O . SER A 1 175 ? -7.168 3.487 -11.191 1.00 55.66 151 SER A O 1
ATOM 1290 N N . ASP A 1 176 ? -5.021 3.271 -11.865 1.00 52.75 152 ASP A N 1
ATOM 1291 C CA . ASP A 1 176 ? -4.735 2.344 -10.789 1.00 50.97 152 ASP A CA 1
ATOM 1292 C C . ASP A 1 176 ? -3.387 2.538 -10.079 1.00 48.08 152 ASP A C 1
ATOM 1293 O O . ASP A 1 176 ? -2.348 2.886 -10.648 1.00 46.90 152 ASP A O 1
ATOM 1298 N N . PHE A 1 177 ? -3.437 2.274 -8.802 1.00 44.18 153 PHE A N 1
ATOM 1299 C CA . PHE A 1 177 ? -2.251 2.188 -8.076 1.00 41.45 153 PHE A CA 1
ATOM 1300 C C . PHE A 1 177 ? -1.713 0.796 -8.333 1.00 40.91 153 PHE A C 1
ATOM 1301 O O . PHE A 1 177 ? -2.483 -0.181 -8.325 1.00 40.72 153 PHE A O 1
ATOM 1309 N N . ILE A 1 178 ? -0.439 0.697 -8.690 1.00 40.13 154 ILE A N 1
ATOM 1310 C CA . ILE A 1 178 ? 0.219 -0.608 -8.667 1.00 39.41 154 ILE A CA 1
ATOM 1311 C C . ILE A 1 178 ? 0.680 -0.623 -7.201 1.00 38.51 154 ILE A C 1
ATOM 1312 O O . ILE A 1 178 ? 1.343 0.316 -6.743 1.00 39.57 154 ILE A O 1
ATOM 1325 N N . GLU A 1 180 ? 2.640 -3.022 -4.007 1.00 40.28 156 GLU A N 1
ATOM 1326 C CA . GLU A 1 180 ? 3.544 -4.155 -3.838 1.00 41.54 156 GLU A CA 1
ATOM 1327 C C . GLU A 1 180 ? 3.843 -4.542 -2.384 1.00 42.22 156 GLU A C 1
ATOM 1328 O O . GLU A 1 180 ? 3.706 -3.741 -1.467 1.00 41.86 156 GLU A O 1
ATOM 1334 N N . LYS A 1 181 ? 4.284 -5.777 -2.203 1.00 43.96 157 LYS A N 1
ATOM 1335 C CA . LYS A 1 181 ? 4.678 -6.349 -0.914 1.00 44.52 157 LYS A CA 1
ATOM 1336 C C . LYS A 1 181 ? 5.729 -7.412 -1.186 1.00 44.56 157 LYS A C 1
ATOM 1337 O O . LYS A 1 181 ? 5.470 -8.299 -1.985 1.00 43.85 157 LYS A O 1
ATOM 1343 N N . LYS A 1 182 ? 6.910 -7.323 -0.577 1.00 45.64 158 LYS A N 1
ATOM 1344 C CA . LYS A 1 182 ? 7.975 -8.372 -0.708 1.00 46.50 158 LYS A CA 1
ATOM 1345 C C . LYS A 1 182 ? 7.848 -9.352 0.466 1.00 47.82 158 LYS A C 1
ATOM 1346 O O . LYS A 1 182 ? 7.187 -9.039 1.464 1.00 48.60 158 LYS A O 1
ATOM 1352 N N . TYR A 1 183 ? 8.388 -10.567 0.315 1.00 49.04 159 TYR A N 1
ATOM 1353 C CA . TYR A 1 183 ? 8.451 -11.550 1.435 1.00 50.10 159 TYR A CA 1
ATOM 1354 C C . TYR A 1 183 ? 9.890 -12.031 1.536 1.00 50.02 159 TYR A C 1
ATOM 1355 O O . TYR A 1 183 ? 10.358 -12.772 0.672 1.00 49.61 159 TYR A O 1
ATOM 1365 N N . ILE B 1 27 ? -31.019 -27.911 39.910 1.00 48.54 3 ILE B N 1
ATOM 1366 C CA . ILE B 1 27 ? -30.072 -26.920 39.322 1.00 49.31 3 ILE B CA 1
ATOM 1367 C C . ILE B 1 27 ? -28.848 -27.561 38.600 1.00 49.01 3 ILE B C 1
ATOM 1368 O O . ILE B 1 27 ? -27.724 -27.453 39.088 1.00 49.41 3 ILE B O 1
ATOM 1373 N N . GLU B 1 28 ? -29.044 -28.169 37.426 1.00 48.36 4 GLU B N 1
ATOM 1374 C CA . GLU B 1 28 ? -27.950 -28.890 36.737 1.00 47.56 4 GLU B CA 1
ATOM 1375 C C . GLU B 1 28 ? -27.383 -28.365 35.387 1.00 46.72 4 GLU B C 1
ATOM 1376 O O . GLU B 1 28 ? -28.062 -27.725 34.598 1.00 46.21 4 GLU B O 1
ATOM 1382 N N . ILE B 1 29 ? -26.110 -28.681 35.163 1.00 45.18 5 ILE B N 1
ATOM 1383 C CA . ILE B 1 29 ? -25.371 -28.269 33.997 1.00 44.50 5 ILE B CA 1
ATOM 1384 C C . ILE B 1 29 ? -25.014 -29.514 33.190 1.00 44.63 5 ILE B C 1
ATOM 1385 O O . ILE B 1 29 ? -24.438 -30.463 33.729 1.00 44.76 5 ILE B O 1
ATOM 1390 N N . ARG B 1 30 ? -25.367 -29.507 31.903 1.00 43.65 6 ARG B N 1
ATOM 1391 C CA . ARG B 1 30 ? -25.110 -30.616 31.017 1.00 42.91 6 ARG B CA 1
ATOM 1392 C C . ARG B 1 30 ? -25.324 -30.193 29.574 1.00 42.37 6 ARG B C 1
ATOM 1393 O O . ARG B 1 30 ? -25.933 -29.155 29.319 1.00 41.93 6 ARG B O 1
ATOM 1401 N N . LYS B 1 31 ? -24.840 -30.997 28.631 1.00 41.52 7 LYS B N 1
ATOM 1402 C CA . LYS B 1 31 ? -24.971 -30.655 27.207 1.00 41.25 7 LYS B CA 1
ATOM 1403 C C . LYS B 1 31 ? -26.393 -30.695 26.657 1.00 40.64 7 LYS B C 1
ATOM 1404 O O . LYS B 1 31 ? -27.132 -31.610 26.898 1.00 42.47 7 LYS B O 1
ATOM 1410 N N . LEU B 1 32 ? -26.778 -29.716 25.878 1.00 40.62 8 LEU B N 1
ATOM 1411 C CA . LEU B 1 32 ? -28.092 -29.774 25.232 1.00 41.19 8 LEU B CA 1
ATOM 1412 C C . LEU B 1 32 ? -28.178 -31.044 24.381 1.00 41.34 8 LEU B C 1
ATOM 1413 O O . LEU B 1 32 ? -27.131 -31.572 23.960 1.00 42.17 8 LEU B O 1
ATOM 1418 N N . SER B 1 33 ? -29.394 -31.527 24.123 1.00 40.28 9 SER B N 1
ATOM 1419 C CA . SER B 1 33 ? -29.609 -32.727 23.350 1.00 40.65 9 SER B CA 1
ATOM 1420 C C . SER B 1 33 ? -30.735 -32.474 22.354 1.00 40.78 9 SER B C 1
ATOM 1421 O O . SER B 1 33 ? -31.427 -31.492 22.488 1.00 41.67 9 SER B O 1
ATOM 1424 N N . ILE B 1 34 ? -30.944 -33.331 21.364 1.00 40.46 10 ILE B N 1
ATOM 1425 C CA . ILE B 1 34 ? -31.988 -33.034 20.373 1.00 42.15 10 ILE B CA 1
ATOM 1426 C C . ILE B 1 34 ? -33.320 -32.711 21.002 1.00 42.18 10 ILE B C 1
ATOM 1427 O O . ILE B 1 34 ? -34.060 -31.874 20.509 1.00 41.79 10 ILE B O 1
ATOM 1432 N N . GLU B 1 35 ? -33.618 -33.404 22.082 1.00 42.51 11 GLU B N 1
ATOM 1433 C CA . GLU B 1 35 ? -34.841 -33.207 22.841 1.00 42.95 11 GLU B CA 1
ATOM 1434 C C . GLU B 1 35 ? -35.124 -31.729 23.219 1.00 42.38 11 GLU B C 1
ATOM 1435 O O . GLU B 1 35 ? -36.282 -31.329 23.283 1.00 41.97 11 GLU B O 1
ATOM 1441 N N . ASP B 1 36 ? -34.063 -30.946 23.463 1.00 41.99 12 ASP B N 1
ATOM 1442 C CA . ASP B 1 36 ? -34.149 -29.561 23.990 1.00 41.54 12 ASP B CA 1
ATOM 1443 C C . ASP B 1 36 ? -34.270 -28.495 22.929 1.00 41.38 12 ASP B C 1
ATOM 1444 O O . ASP B 1 36 ? -34.280 -27.320 23.242 1.00 40.55 12 ASP B O 1
ATOM 1449 N N . LEU B 1 37 ? -34.376 -28.920 21.677 1.00 40.96 13 LEU B N 1
ATOM 1450 C CA . LEU B 1 37 ? -34.459 -28.025 20.551 1.00 40.64 13 LEU B CA 1
ATOM 1451 C C . LEU B 1 37 ? -35.560 -27.036 20.716 1.00 40.38 13 LEU B C 1
ATOM 1452 O O . LEU B 1 37 ? -35.282 -25.855 20.709 1.00 41.23 13 LEU B O 1
ATOM 1457 N N . GLU B 1 38 ? -36.808 -27.492 20.795 1.00 40.15 14 GLU B N 1
ATOM 1458 C CA . GLU B 1 38 ? -37.946 -26.549 20.869 1.00 41.10 14 GLU B CA 1
ATOM 1459 C C . GLU B 1 38 ? -37.872 -25.601 22.079 1.00 40.27 14 GLU B C 1
ATOM 1460 O O . GLU B 1 38 ? -38.104 -24.417 21.958 1.00 40.37 14 GLU B O 1
ATOM 1466 N N A THR B 1 39 ? -37.516 -26.168 23.224 0.50 40.05 15 THR B N 1
ATOM 1467 N N B THR B 1 39 ? -37.535 -26.132 23.239 0.50 40.20 15 THR B N 1
ATOM 1468 C CA A THR B 1 39 ? -37.335 -25.437 24.440 0.50 39.85 15 THR B CA 1
ATOM 1469 C CA B THR B 1 39 ? -37.416 -25.310 24.398 0.50 40.23 15 THR B CA 1
ATOM 1470 C C A THR B 1 39 ? -36.264 -24.358 24.230 0.50 40.47 15 THR B C 1
ATOM 1471 C C B THR B 1 39 ? -36.274 -24.303 24.182 0.50 40.65 15 THR B C 1
ATOM 1472 O O A THR B 1 39 ? -36.448 -23.184 24.611 0.50 40.90 15 THR B O 1
ATOM 1473 O O B THR B 1 39 ? -36.422 -23.108 24.510 0.50 41.00 15 THR B O 1
ATOM 1480 N N . LEU B 1 40 ? -35.158 -24.745 23.597 1.00 40.05 16 LEU B N 1
ATOM 1481 C CA . LEU B 1 40 ? -34.075 -23.820 23.326 1.00 39.16 16 LEU B CA 1
ATOM 1482 C C . LEU B 1 40 ? -34.598 -22.674 22.447 1.00 39.70 16 LEU B C 1
ATOM 1483 O O . LEU B 1 40 ? -34.407 -21.488 22.770 1.00 39.37 16 LEU B O 1
ATOM 1488 N N . ILE B 1 41 ? -35.336 -23.003 21.380 1.00 39.97 17 ILE B N 1
ATOM 1489 C CA . ILE B 1 41 ? -35.838 -21.953 20.495 1.00 39.44 17 ILE B CA 1
ATOM 1490 C C . ILE B 1 41 ? -36.760 -21.014 21.249 1.00 39.11 17 ILE B C 1
ATOM 1491 O O . ILE B 1 41 ? -36.707 -19.825 20.999 1.00 37.43 17 ILE B O 1
ATOM 1496 N N . GLU B 1 42 ? -37.533 -21.522 22.215 1.00 39.12 18 GLU B N 1
ATOM 1497 C CA . GLU B 1 42 ? -38.405 -20.631 23.017 1.00 40.57 18 GLU B CA 1
ATOM 1498 C C . GLU B 1 42 ? -37.667 -19.666 23.940 1.00 39.42 18 GLU B C 1
ATOM 1499 O O . GLU B 1 42 ? -38.035 -18.495 24.065 1.00 36.51 18 GLU B O 1
ATOM 1505 N N . VAL B 1 43 ? -36.639 -20.189 24.584 1.00 39.24 19 VAL B N 1
ATOM 1506 C CA . VAL B 1 43 ? -35.837 -19.393 25.452 1.00 39.98 19 VAL B CA 1
ATOM 1507 C C . VAL B 1 43 ? -35.136 -18.300 24.591 1.00 38.98 19 VAL B C 1
ATOM 1508 O O . VAL B 1 43 ? -34.976 -17.170 25.019 1.00 38.28 19 VAL B O 1
ATOM 1512 N N . ALA B 1 44 ? -34.756 -18.626 23.354 1.00 38.86 20 ALA B N 1
ATOM 1513 C CA . ALA B 1 44 ? -34.157 -17.612 22.469 1.00 37.56 20 ALA B CA 1
ATOM 1514 C C . ALA B 1 44 ? -35.247 -16.605 22.098 1.00 37.67 20 ALA B C 1
ATOM 1515 O O . ALA B 1 44 ? -35.081 -15.375 22.234 1.00 36.88 20 ALA B O 1
ATOM 1517 N N . ARG B 1 45 ? -36.427 -17.101 21.761 1.00 38.18 21 ARG B N 1
ATOM 1518 C CA . ARG B 1 45 ? -37.555 -16.167 21.463 1.00 38.22 21 ARG B CA 1
ATOM 1519 C C . ARG B 1 45 ? -37.820 -15.229 22.646 1.00 38.38 21 ARG B C 1
ATOM 1520 O O . ARG B 1 45 ? -37.914 -13.993 22.467 1.00 38.95 21 ARG B O 1
ATOM 1528 N N . GLU B 1 46 ? -37.897 -15.795 23.839 1.00 39.15 22 GLU B N 1
ATOM 1529 C CA . GLU B 1 46 ? -38.170 -15.040 25.041 1.00 39.44 22 GLU B CA 1
ATOM 1530 C C . GLU B 1 46 ? -37.089 -14.009 25.372 1.00 39.13 22 GLU B C 1
ATOM 1531 O O . GLU B 1 46 ? -37.419 -12.907 25.708 1.00 38.17 22 GLU B O 1
ATOM 1537 N N . SER B 1 47 ? -35.810 -14.323 25.260 1.00 38.96 23 SER B N 1
ATOM 1538 C CA . SER B 1 47 ? -34.814 -13.275 25.532 1.00 38.84 23 SER B CA 1
ATOM 1539 C C . SER B 1 47 ? -34.868 -12.127 24.520 1.00 38.88 23 SER B C 1
ATOM 1540 O O . SER B 1 47 ? -34.680 -10.991 24.879 1.00 40.69 23 SER B O 1
ATOM 1543 N N . TRP B 1 48 ? -35.105 -12.406 23.261 1.00 39.66 24 TRP B N 1
ATOM 1544 C CA . TRP B 1 48 ? -35.228 -11.335 22.283 1.00 40.74 24 TRP B CA 1
ATOM 1545 C C . TRP B 1 48 ? -36.498 -10.536 22.538 1.00 40.16 24 TRP B C 1
ATOM 1546 O O . TRP B 1 48 ? -36.438 -9.336 22.407 1.00 41.48 24 TRP B O 1
ATOM 1557 N N . LYS B 1 49 ? -37.627 -11.156 22.884 1.00 39.89 25 LYS B N 1
ATOM 1558 C CA . LYS B 1 49 ? -38.841 -10.356 23.142 1.00 41.10 25 LYS B CA 1
ATOM 1559 C C . LYS B 1 49 ? -38.645 -9.484 24.393 1.00 42.27 25 LYS B C 1
ATOM 1560 O O . LYS B 1 49 ? -39.132 -8.361 24.493 1.00 41.95 25 LYS B O 1
ATOM 1566 N N . TRP B 1 50 ? -37.893 -10.006 25.345 1.00 43.42 26 TRP B N 1
ATOM 1567 C CA . TRP B 1 50 ? -37.657 -9.299 26.585 1.00 44.30 26 TRP B CA 1
ATOM 1568 C C . TRP B 1 50 ? -36.861 -8.018 26.342 1.00 43.84 26 TRP B C 1
ATOM 1569 O O . TRP B 1 50 ? -37.294 -6.964 26.679 1.00 42.64 26 TRP B O 1
ATOM 1580 N N . THR B 1 51 ? -35.706 -8.154 25.697 1.00 44.77 27 THR B N 1
ATOM 1581 C CA . THR B 1 51 ? -34.814 -7.050 25.356 1.00 45.39 27 THR B CA 1
ATOM 1582 C C . THR B 1 51 ? -35.340 -6.046 24.305 1.00 45.81 27 THR B C 1
ATOM 1583 O O . THR B 1 51 ? -34.902 -4.911 24.267 1.00 46.80 27 THR B O 1
ATOM 1587 N N . TYR B 1 52 ? -36.317 -6.411 23.503 1.00 46.17 28 TYR B N 1
ATOM 1588 C CA . TYR B 1 52 ? -36.794 -5.505 22.474 1.00 45.39 28 TYR B CA 1
ATOM 1589 C C . TYR B 1 52 ? -38.313 -5.428 22.402 1.00 44.68 28 TYR B C 1
ATOM 1590 O O . TYR B 1 52 ? -38.871 -5.183 21.364 1.00 43.52 28 TYR B O 1
ATOM 1599 N N . ALA B 1 53 ? -38.952 -5.626 23.543 1.00 43.97 29 ALA B N 1
ATOM 1600 C CA . ALA B 1 53 ? -40.401 -5.705 23.709 1.00 43.38 29 ALA B CA 1
ATOM 1601 C C . ALA B 1 53 ? -41.368 -4.790 22.995 1.00 42.32 29 ALA B C 1
ATOM 1602 O O . ALA B 1 53 ? -42.260 -5.242 22.297 1.00 44.14 29 ALA B O 1
ATOM 1604 N N . GLY B 1 54 ? -41.210 -3.499 23.236 1.00 39.75 30 GLY B N 1
ATOM 1605 C CA . GLY B 1 54 ? -42.004 -2.442 22.575 1.00 38.04 30 GLY B CA 1
ATOM 1606 C C . GLY B 1 54 ? -41.174 -1.577 21.634 1.00 36.21 30 GLY B C 1
ATOM 1607 O O . GLY B 1 54 ? -41.543 -0.477 21.319 1.00 35.32 30 GLY B O 1
ATOM 1608 N N . ILE B 1 55 ? -40.056 -2.119 21.169 1.00 34.42 31 ILE B N 1
ATOM 1609 C CA . ILE B 1 55 ? -39.146 -1.429 20.282 1.00 33.17 31 ILE B CA 1
ATOM 1610 C C . ILE B 1 55 ? -39.285 -1.966 18.845 1.00 32.22 31 ILE B C 1
ATOM 1611 O O . ILE B 1 55 ? -39.744 -1.259 17.952 1.00 31.20 31 ILE B O 1
ATOM 1616 N N . TYR B 1 56 ? -38.937 -3.235 18.647 1.00 32.13 32 TYR B N 1
ATOM 1617 C CA . TYR B 1 56 ? -39.083 -3.845 17.351 1.00 31.75 32 TYR B CA 1
ATOM 1618 C C . TYR B 1 56 ? -40.517 -4.324 17.188 1.00 30.90 32 TYR B C 1
ATOM 1619 O O . TYR B 1 56 ? -41.229 -4.514 18.168 1.00 31.03 32 TYR B O 1
ATOM 1628 N N . SER B 1 57 ? -40.967 -4.467 15.953 1.00 30.25 33 SER B N 1
ATOM 1629 C CA . SER B 1 57 ? -42.300 -5.030 15.723 1.00 30.68 33 SER B CA 1
ATOM 1630 C C . SER B 1 57 ? -42.249 -6.506 16.018 1.00 31.73 33 SER B C 1
ATOM 1631 O O . SER B 1 57 ? -41.194 -7.145 15.926 1.00 30.26 33 SER B O 1
ATOM 1634 N N . GLU B 1 58 ? -43.418 -7.045 16.312 1.00 33.87 34 GLU B N 1
ATOM 1635 C CA . GLU B 1 58 ? -43.583 -8.456 16.581 1.00 35.68 34 GLU B CA 1
ATOM 1636 C C . GLU B 1 58 ? -43.183 -9.240 15.358 1.00 35.93 34 GLU B C 1
ATOM 1637 O O . GLU B 1 58 ? -42.559 -10.304 15.510 1.00 37.35 34 GLU B O 1
ATOM 1643 N N . GLU B 1 59 ? -43.530 -8.726 14.172 1.00 36.19 35 GLU B N 1
ATOM 1644 C CA . GLU B 1 59 ? -43.153 -9.383 12.917 1.00 36.46 35 GLU B CA 1
ATOM 1645 C C . GLU B 1 59 ? -41.649 -9.401 12.773 1.00 36.51 35 GLU B C 1
ATOM 1646 O O . GLU B 1 59 ? -41.054 -10.399 12.301 1.00 37.09 35 GLU B O 1
ATOM 1652 N N . TYR B 1 60 ? -41.009 -8.284 13.108 1.00 36.36 36 TYR B N 1
ATOM 1653 C CA . TYR B 1 60 ? -39.540 -8.204 12.955 1.00 35.81 36 TYR B CA 1
ATOM 1654 C C . TYR B 1 60 ? -38.875 -9.159 13.903 1.00 35.54 36 TYR B C 1
ATOM 1655 O O . TYR B 1 60 ? -37.867 -9.771 13.542 1.00 36.97 36 TYR B O 1
ATOM 1664 N N . ILE B 1 61 ? -39.426 -9.318 15.109 1.00 34.71 37 ILE B N 1
ATOM 1665 C CA . ILE B 1 61 ? -38.803 -10.239 16.068 1.00 34.74 37 ILE B CA 1
ATOM 1666 C C . ILE B 1 61 ? -38.860 -11.679 15.612 1.00 35.03 37 ILE B C 1
ATOM 1667 O O . ILE B 1 61 ? -37.820 -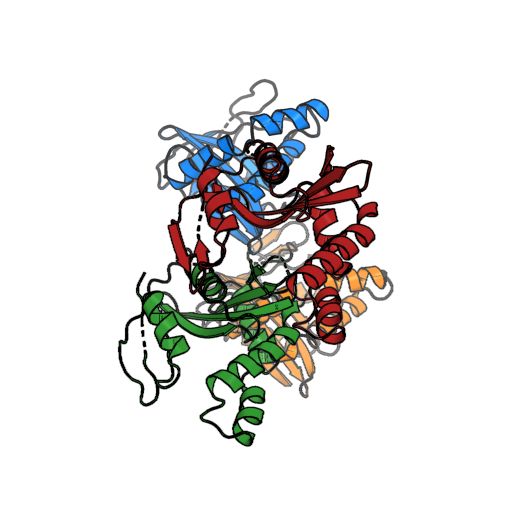12.333 15.582 1.00 33.53 37 ILE B O 1
ATOM 1672 N N . GLU B 1 62 ? -40.045 -12.169 15.244 1.00 36.00 38 GLU B N 1
ATOM 1673 C CA . GLU B 1 62 ? -40.181 -13.563 14.778 1.00 37.53 38 GLU B CA 1
ATOM 1674 C C . GLU B 1 62 ? -39.366 -13.787 13.536 1.00 38.40 38 GLU B C 1
ATOM 1675 O O . GLU B 1 62 ? -38.774 -14.838 13.336 1.00 38.13 38 GLU B O 1
ATOM 1681 N N . SER B 1 63 ? -39.288 -12.769 12.709 1.00 39.66 39 SER B N 1
ATOM 1682 C CA . SER B 1 63 ? -38.483 -12.883 11.518 1.00 41.15 39 SER B CA 1
ATOM 1683 C C . SER B 1 63 ? -37.022 -13.028 11.905 1.00 40.74 39 SER B C 1
ATOM 1684 O O . SER B 1 63 ? -36.268 -13.725 11.296 1.00 41.15 39 SER B O 1
ATOM 1687 N N . TRP B 1 64 ? -36.618 -12.362 12.945 1.00 41.95 40 TRP B N 1
ATOM 1688 C CA . TRP B 1 64 ? -35.236 -12.530 13.443 1.00 42.14 40 TRP B CA 1
ATOM 1689 C C . TRP B 1 64 ? -34.952 -13.900 14.101 1.00 40.65 40 TRP B C 1
ATOM 1690 O O . TRP B 1 64 ? -33.857 -14.445 13.959 1.00 39.41 40 TRP B O 1
ATOM 1701 N N . ILE B 1 65 ? -35.933 -14.462 14.807 1.00 40.10 41 ILE B N 1
ATOM 1702 C CA . ILE B 1 65 ? -35.761 -15.814 15.404 1.00 39.68 41 ILE B CA 1
ATOM 1703 C C . ILE B 1 65 ? -35.654 -16.870 14.338 1.00 38.57 41 ILE B C 1
ATOM 1704 O O . ILE B 1 65 ? -34.774 -17.687 14.384 1.00 37.58 41 ILE B O 1
ATOM 1709 N N . ARG B 1 66 ? -36.573 -16.857 13.380 1.00 38.88 42 ARG B N 1
ATOM 1710 C CA . ARG B 1 66 ? -36.508 -17.747 12.240 1.00 39.95 42 ARG B CA 1
ATOM 1711 C C . ARG B 1 66 ? -35.162 -17.683 11.565 1.00 40.12 42 ARG B C 1
ATOM 1712 O O . ARG B 1 66 ? -34.614 -18.695 11.218 1.00 38.50 42 ARG B O 1
ATOM 1720 N N . GLU B 1 67 ? -34.659 -16.478 11.362 1.00 41.30 43 GLU B N 1
ATOM 1721 C CA . GLU B 1 67 ? -33.344 -16.268 10.785 1.00 43.11 43 GLU B CA 1
ATOM 1722 C C . GLU B 1 67 ? -32.184 -16.825 11.653 1.00 42.93 43 GLU B C 1
ATOM 1723 O O . GLU B 1 67 ? -31.473 -17.657 11.184 1.00 44.60 43 GLU B O 1
ATOM 1729 N N . LYS B 1 68 ? -32.027 -16.421 12.926 1.00 43.42 44 LYS B N 1
ATOM 1730 C CA . LYS B 1 68 ? -30.863 -16.856 13.781 1.00 43.44 44 LYS B CA 1
ATOM 1731 C C . LYS B 1 68 ? -31.037 -18.072 14.640 1.00 41.63 44 LYS B C 1
ATOM 1732 O O . LYS B 1 68 ? -30.105 -18.560 15.223 1.00 42.44 44 LYS B O 1
ATOM 1738 N N . TYR B 1 69 ? -32.231 -18.556 14.786 1.00 41.83 45 TYR B N 1
ATOM 1739 C CA . TYR B 1 69 ? -32.421 -19.754 15.578 1.00 41.64 45 TYR B CA 1
ATOM 1740 C C . TYR B 1 69 ? -33.206 -20.777 14.803 1.00 40.05 45 TYR B C 1
ATOM 1741 O O . TYR B 1 69 ? -34.223 -21.242 15.234 1.00 42.47 45 TYR B O 1
ATOM 1750 N N . SER B 1 70 ? -32.789 -21.065 13.609 1.00 38.58 46 SER B N 1
ATOM 1751 C CA . SER B 1 70 ? -33.496 -22.060 12.848 1.00 39.26 46 SER B CA 1
ATOM 1752 C C . SER B 1 70 ? -33.164 -23.439 13.374 1.00 38.75 46 SER B C 1
ATOM 1753 O O . SER B 1 70 ? -32.055 -23.717 13.939 1.00 38.98 46 SER B O 1
ATOM 1756 N N . LYS B 1 71 ? -34.108 -24.330 13.201 1.00 38.52 47 LYS B N 1
ATOM 1757 C CA . LYS B 1 71 ? -33.880 -25.720 13.592 1.00 37.42 47 LYS B CA 1
ATOM 1758 C C . LYS B 1 71 ? -32.581 -26.220 12.936 1.00 36.56 47 LYS B C 1
ATOM 1759 O O . LYS B 1 71 ? -31.732 -26.799 13.615 1.00 36.67 47 LYS B O 1
ATOM 1765 N N . GLU B 1 72 ? -32.384 -25.898 11.654 1.00 33.73 48 GLU B N 1
ATOM 1766 C CA . GLU B 1 72 ? -31.209 -26.386 10.956 1.00 33.71 48 GLU B CA 1
ATOM 1767 C C . GLU B 1 72 ? -29.931 -26.031 11.652 1.00 33.52 48 GLU B C 1
ATOM 1768 O O . GLU B 1 72 ? -29.084 -26.886 11.872 1.00 34.36 48 GLU B O 1
ATOM 1774 N N . LYS B 1 73 ? -29.752 -24.772 11.985 1.00 35.51 49 LYS B N 1
ATOM 1775 C CA . LYS B 1 73 ? -28.492 -24.322 12.601 1.00 37.08 49 LYS B CA 1
ATOM 1776 C C . LYS B 1 73 ? -28.372 -24.787 14.062 1.00 36.17 49 LYS B C 1
ATOM 1777 O O . LYS B 1 73 ? -27.278 -25.190 14.527 1.00 37.36 49 LYS B O 1
ATOM 1783 N N . LEU B 1 74 ? -29.432 -24.703 14.826 1.00 33.87 50 LEU B N 1
ATOM 1784 C CA . LEU B 1 74 ? -29.352 -25.193 16.206 1.00 34.96 50 LEU B CA 1
ATOM 1785 C C . LEU B 1 74 ? -29.075 -26.679 16.245 1.00 34.79 50 LEU B C 1
ATOM 1786 O O . LEU B 1 74 ? -28.200 -27.135 16.956 1.00 35.82 50 LEU B O 1
ATOM 1791 N N . LEU B 1 75 ? -29.768 -27.470 15.453 1.00 35.19 51 LEU B N 1
ATOM 1792 C CA . LEU B 1 75 ? -29.451 -28.924 15.441 1.00 35.14 51 LEU B CA 1
ATOM 1793 C C . LEU B 1 75 ? -27.991 -29.211 15.071 1.00 36.26 51 LEU B C 1
ATOM 1794 O O . LEU B 1 75 ? -27.289 -30.018 15.724 1.00 35.48 51 LEU B O 1
ATOM 1799 N N . ASN B 1 76 ? -27.530 -28.578 14.007 1.00 35.80 52 ASN B N 1
ATOM 1800 C CA . ASN B 1 76 ? -26.131 -28.747 13.668 1.00 35.58 52 ASN B CA 1
ATOM 1801 C C . ASN B 1 76 ? -25.232 -28.438 14.898 1.00 35.59 52 ASN B C 1
ATOM 1802 O O . ASN B 1 76 ? -24.271 -29.106 15.142 1.00 36.83 52 ASN B O 1
ATOM 1807 N N . GLU B 1 77 ? -25.531 -27.425 15.678 1.00 37.10 53 GLU B N 1
ATOM 1808 C CA . GLU B 1 77 ? -24.712 -27.097 16.870 1.00 37.26 53 GLU B CA 1
ATOM 1809 C C . GLU B 1 77 ? -24.874 -28.036 18.061 1.00 36.72 53 GLU B C 1
ATOM 1810 O O . GLU B 1 77 ? -23.894 -28.330 18.765 1.00 37.62 53 GLU B O 1
ATOM 1816 N N . ILE B 1 78 ? -26.095 -28.439 18.370 1.00 36.87 54 ILE B N 1
ATOM 1817 C CA . ILE B 1 78 ? -26.335 -29.428 19.430 1.00 37.35 54 ILE B CA 1
ATOM 1818 C C . ILE B 1 78 ? -25.568 -30.731 19.134 1.00 38.04 54 ILE B C 1
ATOM 1819 O O . ILE B 1 78 ? -24.795 -31.224 19.960 1.00 37.61 54 ILE B O 1
ATOM 1824 N N . VAL B 1 79 ? -25.764 -31.242 17.926 1.00 38.51 55 VAL B N 1
ATOM 1825 C CA . VAL B 1 79 ? -25.104 -32.464 17.449 1.00 39.29 55 VAL B CA 1
ATOM 1826 C C . VAL B 1 79 ? -23.503 -32.403 17.470 1.00 39.84 55 VAL B C 1
ATOM 1827 O O . VAL B 1 79 ? -22.847 -33.346 17.960 1.00 40.18 55 VAL B O 1
ATOM 1831 N N . ARG B 1 80 ? -22.887 -31.326 16.992 1.00 39.16 56 ARG B N 1
ATOM 1832 C CA . ARG B 1 80 ? -21.406 -31.201 17.086 1.00 39.10 56 ARG B CA 1
ATOM 1833 C C . ARG B 1 80 ? -20.891 -31.170 18.546 1.00 40.24 56 ARG B C 1
ATOM 1834 O O . ARG B 1 80 ? -19.802 -31.677 18.868 1.00 41.49 56 ARG B O 1
ATOM 1842 N N . SER B 1 81 ? -21.654 -30.533 19.427 1.00 40.85 57 SER B N 1
ATOM 1843 C CA . SER B 1 81 ? -21.325 -30.517 20.842 1.00 40.63 57 SER B CA 1
ATOM 1844 C C . SER B 1 81 ? -21.516 -31.922 21.416 1.00 39.55 57 SER B C 1
ATOM 1845 O O . SER B 1 81 ? -20.613 -32.421 22.054 1.00 41.56 57 SER B O 1
ATOM 1848 N N . GLN B 1 82 ? -22.654 -32.565 21.198 1.00 38.64 58 GLN B N 1
ATOM 1849 C CA . GLN B 1 82 ? -22.844 -33.959 21.603 1.00 39.48 58 GLN B CA 1
ATOM 1850 C C . GLN B 1 82 ? -21.727 -34.919 21.136 1.00 39.30 58 GLN B C 1
ATOM 1851 O O . GLN B 1 82 ? -21.509 -35.934 21.776 1.00 39.87 58 GLN B O 1
ATOM 1857 N N . SER B 1 83 ? -21.064 -34.647 20.017 1.00 39.13 59 SER B N 1
ATOM 1858 C CA . SER B 1 83 ? -19.977 -35.511 19.573 1.00 40.02 59 SER B CA 1
ATOM 1859 C C . SER B 1 83 ? -18.615 -35.020 19.988 1.00 40.72 59 SER B C 1
ATOM 1860 O O . SER B 1 83 ? -17.636 -35.507 19.479 1.00 41.40 59 SER B O 1
ATOM 1863 N N . ASN B 1 84 ? -18.538 -34.062 20.904 1.00 42.10 60 ASN B N 1
ATOM 1864 C CA . ASN B 1 84 ? -17.262 -33.445 21.285 1.00 42.68 60 ASN B CA 1
ATOM 1865 C C . ASN B 1 84 ? -16.428 -32.862 20.134 1.00 42.75 60 ASN B C 1
ATOM 1866 O O . ASN B 1 84 ? -15.195 -32.964 20.163 1.00 42.68 60 ASN B O 1
ATOM 1871 N N . LEU B 1 85 ? -17.083 -32.224 19.155 1.00 42.33 61 LEU B N 1
ATOM 1872 C CA . LEU B 1 85 ? -16.370 -31.661 18.007 1.00 42.35 61 LEU B CA 1
ATOM 1873 C C . LEU B 1 85 ? -16.081 -30.174 18.275 1.00 43.05 61 LEU B C 1
ATOM 1874 O O . LEU B 1 85 ? -15.671 -29.802 19.395 1.00 42.99 61 LEU B O 1
ATOM 1879 N N . ASP B 1 86 ? -16.328 -29.329 17.279 1.00 42.12 62 ASP B N 1
ATOM 1880 C CA . ASP B 1 86 ? -15.960 -27.933 17.314 1.00 41.51 62 ASP B CA 1
ATOM 1881 C C . ASP B 1 86 ? -16.966 -26.985 17.982 1.00 41.13 62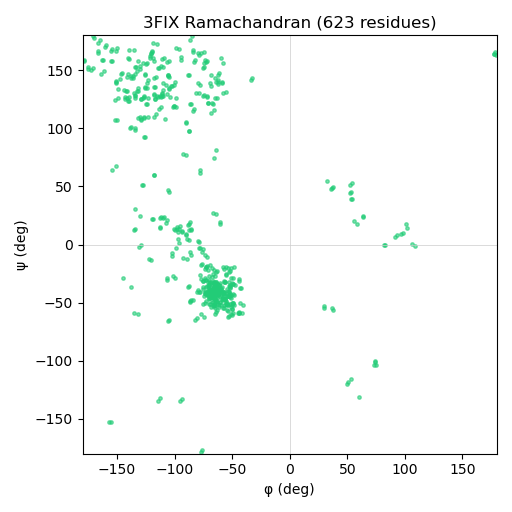 ASP B C 1
ATOM 1882 O O . ASP B 1 86 ? -16.869 -25.775 17.836 1.00 41.60 62 ASP B O 1
ATOM 1887 N N . ILE B 1 87 ? -17.936 -27.498 18.708 1.00 39.78 63 ILE B N 1
ATOM 1888 C CA . ILE B 1 87 ? -18.885 -26.617 19.394 1.00 40.01 63 ILE B CA 1
ATOM 1889 C C . ILE B 1 87 ? -19.056 -27.246 20.773 1.00 40.14 63 ILE B C 1
ATOM 1890 O O . ILE B 1 87 ? -18.998 -28.459 20.865 1.00 41.44 63 ILE B O 1
ATOM 1895 N N . LEU B 1 88 ? -19.197 -26.439 21.827 1.00 40.69 64 LEU B N 1
ATOM 1896 C CA . LEU B 1 88 ? -19.496 -26.900 23.203 1.00 40.50 64 LEU B CA 1
ATOM 1897 C C . LEU B 1 88 ? -20.732 -26.120 23.540 1.00 40.62 64 LEU B C 1
ATOM 1898 O O . LEU B 1 88 ? -20.677 -24.901 23.470 1.00 43.59 64 LEU B O 1
ATOM 1903 N N . PHE B 1 89 ? -21.839 -26.788 23.856 1.00 40.38 65 PHE B N 1
ATOM 1904 C CA . PHE B 1 89 ? -23.166 -26.143 24.062 1.00 40.83 65 PHE B CA 1
ATOM 1905 C C . PHE B 1 89 ? -23.738 -26.771 25.349 1.00 41.06 65 PHE B C 1
ATOM 1906 O O . PHE B 1 89 ? -24.244 -27.902 25.325 1.00 38.28 65 PHE B O 1
ATOM 1914 N N . LEU B 1 90 ? -23.620 -26.046 26.465 1.00 40.85 66 LEU B N 1
ATOM 1915 C CA . LEU B 1 90 ? -24.042 -26.523 27.753 1.00 41.23 66 LEU B CA 1
ATOM 1916 C C . LEU B 1 90 ? -25.258 -25.733 28.159 1.00 41.95 66 LEU B C 1
ATOM 1917 O O . LEU B 1 90 ? -25.283 -24.529 27.978 1.00 42.03 66 LEU B O 1
ATOM 1922 N N . GLY B 1 91 ? -26.242 -26.412 28.733 1.00 43.32 67 GLY B N 1
ATOM 1923 C CA . GLY B 1 91 ? -27.449 -25.792 29.262 1.00 43.63 67 GLY B CA 1
ATOM 1924 C C . GLY B 1 91 ? -27.446 -25.761 30.802 1.00 44.94 67 GLY B C 1
ATOM 1925 O O . GLY B 1 91 ? -26.734 -26.536 31.450 1.00 43.31 67 GLY B O 1
ATOM 1926 N N . ALA B 1 92 ? -28.228 -24.832 31.378 1.00 45.49 68 ALA B N 1
ATOM 1927 C CA . ALA B 1 92 ? -28.458 -24.773 32.812 1.00 45.35 68 ALA B CA 1
ATOM 1928 C C . ALA B 1 92 ? -29.919 -25.129 33.080 1.00 45.11 68 ALA B C 1
ATOM 1929 O O . ALA B 1 92 ? -30.829 -24.457 32.627 1.00 45.13 68 ALA B O 1
ATOM 1931 N N . PHE B 1 93 ? -30.124 -26.197 33.823 1.00 45.58 69 PHE B N 1
ATOM 1932 C CA . PHE B 1 93 ? -31.462 -26.739 34.121 1.00 45.89 69 PHE B CA 1
ATOM 1933 C C . PHE B 1 93 ? -31.934 -26.597 35.601 1.00 46.56 69 PHE B C 1
ATOM 1934 O O . PHE B 1 93 ? -31.215 -26.926 36.558 1.00 45.78 69 PHE B O 1
ATOM 1942 N N . ALA B 1 94 ? -33.155 -26.089 35.763 1.00 47.33 70 ALA B N 1
ATOM 1943 C CA . ALA B 1 94 ? -33.767 -25.900 37.069 1.00 48.30 70 ALA B CA 1
ATOM 1944 C C . ALA B 1 94 ? -35.121 -26.613 37.016 1.00 49.30 70 ALA B C 1
ATOM 1945 O O . ALA B 1 94 ? -36.025 -26.151 36.302 1.00 48.84 70 ALA B O 1
ATOM 1947 N N . ASP B 1 95 ? -35.236 -27.741 37.744 1.00 50.51 71 ASP B N 1
ATOM 1948 C CA . ASP B 1 95 ? -36.448 -28.592 37.735 1.00 51.56 71 ASP B CA 1
ATOM 1949 C C . ASP B 1 95 ? -36.792 -28.922 36.282 1.00 52.18 71 ASP B C 1
ATOM 1950 O O . ASP B 1 95 ? -37.956 -28.812 35.861 1.00 52.68 71 ASP B O 1
ATOM 1955 N N . SER B 1 96 ? -35.756 -29.282 35.518 1.00 52.09 72 SER B N 1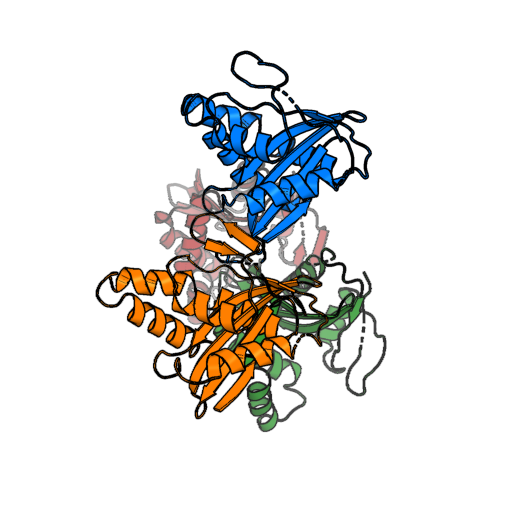
ATOM 1956 C CA . SER B 1 96 ? -35.868 -29.596 34.084 1.00 52.37 72 SER B CA 1
ATOM 1957 C C . SER B 1 96 ? -36.313 -28.434 33.166 1.00 51.87 72 SER B C 1
ATOM 1958 O O . SER B 1 96 ? -36.842 -28.677 32.080 1.00 52.66 72 SER B O 1
ATOM 1961 N N . THR B 1 97 ? -36.089 -27.190 33.599 1.00 50.80 73 THR B N 1
ATOM 1962 C CA . THR B 1 97 ? -36.382 -26.012 32.802 1.00 49.10 73 THR B CA 1
ATOM 1963 C C . THR B 1 97 ? -35.055 -25.391 32.413 1.00 48.66 73 THR B C 1
ATOM 1964 O O . THR B 1 97 ? -34.192 -25.151 33.284 1.00 47.69 73 THR B O 1
ATOM 1968 N N . LEU B 1 98 ? -34.886 -25.158 31.103 1.00 47.61 74 LEU B N 1
ATOM 1969 C CA . LEU B 1 98 ? -33.722 -24.470 30.614 1.00 47.03 74 LEU B CA 1
ATOM 1970 C C . LEU B 1 98 ? -33.935 -23.025 31.046 1.00 47.07 74 LEU B C 1
ATOM 1971 O O . LEU B 1 98 ? -34.992 -22.424 30.812 1.00 47.14 74 LEU B O 1
ATOM 1976 N N . ILE B 1 99 ? -32.914 -22.501 31.701 1.00 47.23 75 ILE B N 1
ATOM 1977 C CA . ILE B 1 99 ? -32.916 -21.172 32.245 1.00 47.17 75 ILE B CA 1
ATOM 1978 C C . ILE B 1 99 ? -31.627 -20.447 31.821 1.00 48.08 75 ILE B C 1
ATOM 1979 O O . ILE B 1 99 ? -31.439 -19.238 32.095 1.00 48.97 75 ILE B O 1
ATOM 1984 N N . GLY B 1 100 ? -30.767 -21.159 31.097 1.00 47.65 76 GLY B N 1
ATOM 1985 C CA . GLY B 1 100 ? -29.522 -20.582 30.646 1.00 47.82 76 GLY B CA 1
ATOM 1986 C C . GLY B 1 100 ? -28.666 -21.545 29.847 1.00 47.17 76 GLY B C 1
ATOM 1987 O O . GLY B 1 100 ? -28.896 -22.732 29.876 1.00 47.48 76 GLY B O 1
ATOM 1988 N N . PHE B 1 101 ? -27.706 -20.991 29.116 1.00 46.37 77 PHE B N 1
ATOM 1989 C CA . PHE B 1 101 ? -26.748 -21.755 28.376 1.00 46.23 77 PHE B CA 1
ATOM 1990 C C . PHE B 1 101 ? -25.521 -20.963 27.978 1.00 46.41 77 PHE B C 1
ATOM 1991 O O . PHE B 1 101 ? -25.505 -19.735 27.930 1.00 46.28 77 PHE B O 1
ATOM 1999 N N . ILE B 1 102 ? -24.474 -21.723 27.706 1.00 46.16 78 ILE B N 1
ATOM 2000 C CA . ILE B 1 102 ? -23.246 -21.195 27.226 1.00 44.82 78 ILE B CA 1
ATOM 2001 C C . ILE B 1 102 ? -22.979 -21.984 25.943 1.00 44.35 78 ILE B C 1
ATOM 2002 O O . ILE B 1 102 ? -23.372 -23.145 25.810 1.00 44.03 78 ILE B O 1
ATOM 2007 N N . GLU B 1 103 ? -22.374 -21.330 24.969 1.00 43.50 79 GLU B N 1
ATOM 2008 C CA . GLU B 1 103 ? -22.094 -21.980 23.739 1.00 42.91 79 GLU B CA 1
ATOM 2009 C C . GLU B 1 103 ? -20.777 -21.501 23.215 1.00 41.30 79 GLU B C 1
ATOM 2010 O O . GLU B 1 103 ? -20.609 -20.321 23.034 1.00 41.59 79 GLU B O 1
ATOM 2016 N N . LEU B 1 104 ? -19.865 -22.416 22.939 1.00 40.13 80 LEU B N 1
ATOM 2017 C CA . LEU B 1 104 ? -18.568 -22.060 22.413 1.00 40.00 80 LEU B CA 1
ATOM 2018 C C . LEU B 1 104 ? -18.150 -22.800 21.136 1.00 40.05 80 LEU B C 1
ATOM 2019 O O . LEU B 1 104 ? -18.610 -23.901 20.864 1.00 37.91 80 LEU B O 1
ATOM 2024 N N . LYS B 1 105 ? -17.248 -22.145 20.406 1.00 40.38 81 LYS B N 1
ATOM 2025 C CA . LYS B 1 105 ? -16.671 -22.619 19.193 1.00 42.24 81 LYS B CA 1
ATOM 2026 C C . LYS B 1 105 ? -15.210 -22.933 19.496 1.00 43.31 81 LYS B C 1
ATOM 2027 O O . LYS B 1 105 ? -14.504 -22.078 20.000 1.00 43.20 81 LYS B O 1
ATOM 2033 N N . ILE B 1 106 ? -14.768 -24.141 19.155 1.00 43.74 82 ILE B N 1
ATOM 2034 C CA . ILE B 1 106 ? -13.437 -24.621 19.457 1.00 44.86 82 ILE B CA 1
ATOM 2035 C C . ILE B 1 106 ? -12.687 -24.902 18.162 1.00 45.80 82 ILE B C 1
ATOM 2036 O O . ILE B 1 106 ? -13.200 -25.585 17.279 1.00 45.75 82 ILE B O 1
ATOM 2041 N N . ILE B 1 107 ? -11.478 -24.368 18.055 1.00 47.20 83 ILE B N 1
ATOM 2042 C CA . ILE B 1 107 ? -10.609 -24.603 16.898 1.00 47.84 83 ILE B CA 1
ATOM 2043 C C . ILE B 1 107 ? -9.213 -24.991 17.435 1.00 47.59 83 ILE B C 1
ATOM 2044 O O . ILE B 1 107 ? -8.490 -24.154 17.980 1.00 47.55 83 ILE B O 1
ATOM 2049 N N . ALA B 1 108 ? -8.857 -26.256 17.280 1.00 47.50 84 ALA B N 1
ATOM 2050 C CA . ALA B 1 108 ? -7.603 -26.796 17.765 1.00 47.23 84 ALA B CA 1
ATOM 2051 C C . ALA B 1 108 ? -7.441 -26.390 19.218 1.00 47.24 84 ALA B C 1
ATOM 2052 O O . ALA B 1 108 ? -8.335 -26.705 20.029 1.00 47.65 84 ALA B O 1
ATOM 2054 N N . ASN B 1 109 ? -6.351 -25.651 19.504 1.00 46.50 85 ASN B N 1
ATOM 2055 C CA . ASN B 1 109 ? -5.961 -25.157 20.830 1.00 46.28 85 ASN B CA 1
ATOM 2056 C C . ASN B 1 109 ? -6.757 -23.961 21.369 1.00 45.84 85 ASN B C 1
ATOM 2057 O O . ASN B 1 109 ? -6.468 -23.489 22.484 1.00 45.96 85 ASN B O 1
ATOM 2062 N N . LYS B 1 110 ? -7.674 -23.404 20.581 1.00 44.91 86 LYS B N 1
ATOM 2063 C CA . LYS B 1 110 ? -8.385 -22.161 20.968 1.00 44.26 86 LYS B CA 1
ATOM 2064 C C . LYS B 1 110 ? -9.892 -22.324 21.075 1.00 44.04 86 LYS B C 1
ATOM 2065 O O . LYS B 1 110 ? -10.464 -23.310 20.607 1.00 43.73 86 LYS B O 1
ATOM 2071 N N . ALA B 1 111 ? -10.517 -21.328 21.688 1.00 44.02 87 ALA B N 1
ATOM 2072 C CA . ALA B 1 111 ? -11.975 -21.271 21.897 1.00 43.33 87 ALA B CA 1
ATOM 2073 C C . ALA B 1 111 ? -12.467 -19.830 21.843 1.00 43.19 87 ALA B C 1
ATOM 2074 O O . ALA B 1 111 ? -11.726 -18.916 22.190 1.00 41.31 87 ALA B O 1
ATOM 2076 N N . GLU B 1 112 ? -13.695 -19.669 21.324 1.00 44.92 88 GLU B N 1
ATOM 2077 C CA . GLU B 1 112 ? -14.410 -18.376 21.161 1.00 46.30 88 GLU B CA 1
ATOM 2078 C C . GLU B 1 112 ? -15.797 -18.449 21.739 1.00 46.69 88 GLU B C 1
ATOM 2079 O O . GLU B 1 112 ? -16.587 -19.307 21.356 1.00 45.97 88 GLU B O 1
ATOM 2085 N N . LEU B 1 113 ? -16.125 -17.540 22.649 1.00 48.58 89 LEU B N 1
ATOM 2086 C CA . LEU B 1 113 ? -17.431 -17.648 23.333 1.00 50.43 89 LEU B CA 1
ATOM 2087 C C . LEU B 1 113 ? -18.486 -17.029 22.489 1.00 51.73 89 LEU B C 1
ATOM 2088 O O . LEU B 1 113 ? -18.463 -15.853 22.281 1.00 53.80 89 LEU B O 1
ATOM 2093 N N . LEU B 1 114 ? -19.421 -17.817 22.011 1.00 52.87 90 LEU B N 1
ATOM 2094 C CA . LEU B 1 114 ? -20.457 -17.254 21.160 1.00 53.84 90 LEU B CA 1
ATOM 2095 C C . LEU B 1 114 ? -21.501 -16.592 22.034 1.00 54.31 90 LEU B C 1
ATOM 2096 O O . LEU B 1 114 ? -21.673 -15.378 21.974 1.00 54.84 90 LEU B O 1
ATOM 2101 N N . ARG B 1 115 ? -22.159 -17.399 22.861 1.00 54.67 91 ARG B N 1
ATOM 2102 C CA . ARG B 1 115 ? -23.190 -16.949 23.787 1.00 53.37 91 ARG B CA 1
ATOM 2103 C C . ARG B 1 115 ? -23.083 -17.514 25.215 1.00 52.81 91 ARG B C 1
ATOM 2104 O O . ARG B 1 115 ? -22.573 -18.597 25.440 1.00 50.88 91 ARG B O 1
ATOM 2112 N N . LEU B 1 116 ? -23.599 -16.751 26.167 1.00 51.52 92 LEU B N 1
ATOM 2113 C CA . LEU B 1 116 ? -23.673 -17.105 27.569 1.00 50.45 92 LEU B CA 1
ATOM 2114 C C . LEU B 1 116 ? -24.881 -16.393 28.114 1.00 48.93 92 LEU B C 1
ATOM 2115 O O . LEU B 1 116 ? -24.745 -15.475 28.923 1.00 48.47 92 LEU B O 1
ATOM 2120 N N . TYR B 1 117 ? -26.059 -16.838 27.641 1.00 46.62 93 TYR B N 1
ATOM 2121 C CA . TYR B 1 117 ? -27.317 -16.300 28.088 1.00 43.70 93 TYR B CA 1
ATOM 2122 C C . TYR B 1 117 ? -27.825 -16.836 29.458 1.00 43.21 93 TYR B C 1
ATOM 2123 O O . TYR B 1 117 ? -27.763 -18.013 29.770 1.00 43.15 93 TYR B O 1
ATOM 2132 N N . LEU B 1 118 ? -28.360 -15.960 30.272 1.00 42.70 94 LEU B N 1
ATOM 2133 C CA . LEU B 1 118 ? -28.879 -16.372 31.555 1.00 43.81 94 LEU B CA 1
ATOM 2134 C C . LEU B 1 118 ? -30.208 -15.677 31.706 1.00 42.94 94 LEU B C 1
ATOM 2135 O O . LEU B 1 118 ? -30.284 -14.516 31.417 1.00 42.15 94 LEU B O 1
ATOM 2140 N N . LYS B 1 119 ? -31.269 -16.389 32.060 1.00 44.25 95 LYS B N 1
ATOM 2141 C CA . LYS B 1 119 ? -32.580 -15.718 32.332 1.00 45.55 95 LYS B CA 1
ATOM 2142 C C . LYS B 1 119 ? -32.373 -14.685 33.444 1.00 45.79 95 LYS B C 1
ATOM 2143 O O . LYS B 1 119 ? -31.778 -15.001 34.471 1.00 45.94 95 LYS B O 1
ATOM 2149 N N . PRO B 1 120 ? -32.853 -13.444 33.229 1.00 46.34 96 PRO B N 1
ATOM 2150 C CA . PRO B 1 120 ? -32.652 -12.265 34.072 1.00 46.27 96 PRO B CA 1
ATOM 2151 C C . PRO B 1 120 ? -32.793 -12.473 35.595 1.00 47.07 96 PRO B C 1
ATOM 2152 O O . PRO B 1 120 ? -32.060 -11.859 36.358 1.00 45.95 96 PRO B O 1
ATOM 2156 N N . GLU B 1 121 ? -33.736 -13.317 36.005 1.00 48.67 97 GLU B N 1
ATOM 2157 C CA . GLU B 1 121 ? -33.940 -13.648 37.412 1.00 50.14 97 GLU B CA 1
ATOM 2158 C C . GLU B 1 121 ? -32.626 -14.115 38.040 1.00 50.59 97 GLU B C 1
ATOM 2159 O O . GLU B 1 121 ? -32.284 -13.723 39.159 1.00 50.20 97 GLU B O 1
ATOM 2165 N N . TYR B 1 122 ? -31.880 -14.916 37.293 1.00 50.43 98 TYR B N 1
ATOM 2166 C CA . TYR B 1 122 ? -30.689 -15.589 37.824 1.00 51.10 98 TYR B CA 1
ATOM 2167 C C . TYR B 1 122 ? -29.333 -14.875 37.628 1.00 51.50 98 TYR B C 1
ATOM 2168 O O . TYR B 1 122 ? -28.272 -15.471 37.869 1.00 51.38 98 TYR B O 1
ATOM 2177 N N . THR B 1 123 ? -29.367 -13.610 37.212 1.00 51.81 99 THR B N 1
ATOM 2178 C CA . THR B 1 123 ? -28.138 -12.838 36.942 1.00 51.94 99 THR B CA 1
ATOM 2179 C C . THR B 1 123 ? -27.259 -12.568 38.184 1.00 52.33 99 THR B C 1
ATOM 2180 O O . THR B 1 123 ? -26.024 -12.517 38.077 1.00 52.23 99 THR B O 1
ATOM 2184 N N . HIS B 1 124 ? -27.903 -12.363 39.334 1.00 52.05 100 HIS B N 1
ATOM 2185 C CA . HIS B 1 124 ? -27.211 -12.102 40.607 1.00 52.50 100 HIS B CA 1
ATOM 2186 C C . HIS B 1 124 ? -26.610 -13.354 41.251 1.00 53.02 100 HIS B C 1
ATOM 2187 O O . HIS B 1 124 ? -25.757 -13.251 42.129 1.00 52.71 100 HIS B O 1
ATOM 2194 N N . LYS B 1 125 ? -27.074 -14.526 40.805 1.00 53.98 101 LYS B N 1
ATOM 2195 C CA . LYS B 1 125 ? -26.564 -15.833 41.257 1.00 53.98 101 LYS B CA 1
ATOM 2196 C C . LYS B 1 125 ? -25.205 -16.142 40.614 1.00 53.62 101 LYS B C 1
ATOM 2197 O O . LYS B 1 125 ? -24.658 -15.322 39.885 1.00 54.33 101 LYS B O 1
ATOM 2203 N N . LYS B 1 126 ? -24.649 -17.313 40.883 1.00 53.01 102 LYS B N 1
ATOM 2204 C CA . LYS B 1 126 ? -23.343 -17.678 40.325 1.00 52.70 102 LYS B CA 1
ATOM 2205 C C . LYS B 1 126 ? -23.494 -18.572 39.113 1.00 52.04 102 LYS B C 1
ATOM 2206 O O . LYS B 1 126 ? -22.507 -19.126 38.647 1.00 53.16 102 LYS B O 1
ATOM 2208 N N . ILE B 1 127 ? -24.715 -18.683 38.585 1.00 51.22 103 ILE B N 1
ATOM 2209 C CA . ILE B 1 127 ? -25.015 -19.628 37.509 1.00 50.34 103 ILE B CA 1
ATOM 2210 C C . ILE B 1 127 ? -24.226 -19.321 36.238 1.00 50.50 103 ILE B C 1
ATOM 2211 O O . ILE B 1 127 ? -23.737 -20.241 35.576 1.00 51.07 103 ILE B O 1
ATOM 2216 N N . GLY B 1 128 ? -24.115 -18.030 35.911 1.00 50.03 104 GLY B N 1
ATOM 2217 C CA . GLY B 1 128 ? -23.351 -17.568 34.766 1.00 49.56 104 GLY B CA 1
ATOM 2218 C C . GLY B 1 128 ? -21.914 -17.982 34.997 1.00 49.84 104 GLY B C 1
ATOM 2219 O O . GLY B 1 128 ? -21.257 -18.465 34.071 1.00 50.28 104 GLY B O 1
ATOM 2220 N N . LYS B 1 129 ? -21.440 -17.837 36.244 1.00 49.29 105 LYS B N 1
ATOM 2221 C CA . LYS B 1 129 ? -20.076 -18.215 36.604 1.00 48.97 105 LYS B CA 1
ATOM 2222 C C . LYS B 1 129 ? -19.949 -19.744 36.586 1.00 49.13 105 LYS B C 1
ATOM 2223 O O . LYS B 1 129 ? -18.902 -20.309 36.209 1.00 48.54 105 LYS B O 1
ATOM 2229 N N . THR B 1 130 ? -21.037 -20.413 36.955 1.00 48.75 106 THR B N 1
ATOM 2230 C CA . THR B 1 130 ? -21.078 -21.866 36.939 1.00 48.34 106 THR B CA 1
ATOM 2231 C C . THR B 1 130 ? -21.027 -22.397 35.481 1.00 48.43 106 THR B C 1
ATOM 2232 O O . THR B 1 130 ? -20.282 -23.330 35.170 1.00 48.70 106 THR B O 1
ATOM 2236 N N . LEU B 1 131 ? -21.795 -21.809 34.577 1.00 47.98 107 LEU B N 1
ATOM 2237 C CA . LEU B 1 131 ? -21.741 -22.290 33.209 1.00 48.21 107 LEU B CA 1
ATOM 2238 C C . LEU B 1 131 ? -20.342 -22.105 32.669 1.00 48.27 107 LEU B C 1
ATOM 2239 O O . LEU B 1 131 ? -19.844 -22.976 31.938 1.00 49.50 107 LEU B O 1
ATOM 2244 N N . LEU B 1 132 ? -19.708 -20.990 33.010 1.00 47.97 108 LEU B N 1
ATOM 2245 C CA . LEU B 1 132 ? -18.395 -20.706 32.459 1.00 48.08 108 LEU B CA 1
ATOM 2246 C C . LEU B 1 132 ? -17.375 -21.657 32.991 1.00 48.00 108 LEU B C 1
ATOM 2247 O O . LEU B 1 132 ? -16.480 -22.062 32.271 1.00 48.15 108 LEU B O 1
ATOM 2252 N N . LEU B 1 133 ? -17.526 -22.026 34.258 1.00 48.61 109 LEU B N 1
ATOM 2253 C CA . LEU B 1 133 ? -16.529 -22.851 34.947 1.00 48.44 109 LEU B CA 1
ATOM 2254 C C . LEU B 1 133 ? -16.590 -24.256 34.369 1.00 48.34 109 LEU B C 1
ATOM 2255 O O . LEU B 1 133 ? -15.576 -24.870 34.062 1.00 48.19 109 LEU B O 1
ATOM 2260 N N . GLU B 1 134 ? -17.794 -24.760 34.195 1.00 48.20 110 GLU B N 1
ATOM 2261 C CA . GLU B 1 134 ? -17.938 -26.063 33.606 1.00 48.66 110 GLU B CA 1
ATOM 2262 C C . GLU B 1 134 ? -17.412 -26.060 32.189 1.00 48.40 110 GLU B C 1
ATOM 2263 O O . GLU B 1 134 ? -16.762 -27.021 31.790 1.00 48.44 110 GLU B O 1
ATOM 2269 N N . ALA B 1 135 ? -17.662 -24.992 31.433 1.00 48.21 111 ALA B N 1
ATOM 2270 C CA . ALA B 1 135 ? -17.110 -24.907 30.080 1.00 48.30 111 ALA B CA 1
ATOM 2271 C C . ALA B 1 135 ? -15.577 -25.045 30.155 1.00 48.85 111 ALA B C 1
ATOM 2272 O O . ALA B 1 135 ? -14.963 -25.756 29.362 1.00 47.42 111 ALA B O 1
ATOM 2274 N N . GLU B 1 136 ? -14.971 -24.409 31.158 1.00 49.74 112 GLU B N 1
ATOM 2275 C CA . GLU B 1 136 ? -13.517 -24.485 31.326 1.00 50.62 112 GLU B CA 1
ATOM 2276 C C . GLU B 1 136 ? -13.071 -25.919 31.666 1.00 50.94 112 GLU B C 1
ATOM 2277 O O . GLU B 1 136 ? -12.118 -26.439 31.071 1.00 50.62 112 GLU B O 1
ATOM 2283 N N . LYS B 1 137 ? -13.789 -26.570 32.577 1.00 51.38 113 LYS B N 1
ATOM 2284 C CA . LYS B 1 137 ? -13.506 -27.966 32.935 1.00 51.74 113 LYS B CA 1
ATOM 2285 C C . LYS B 1 137 ? -13.265 -28.752 31.642 1.00 52.36 113 LYS B C 1
ATOM 2286 O O . LYS B 1 137 ? -12.162 -29.276 31.390 1.00 51.23 113 LYS B O 1
ATOM 2292 N N . ILE B 1 138 ? -14.289 -28.742 30.781 1.00 53.06 114 ILE B N 1
ATOM 2293 C CA . ILE B 1 138 ? -14.271 -29.485 29.540 1.00 53.00 114 ILE B CA 1
ATOM 2294 C C . ILE B 1 138 ? -13.142 -29.063 28.579 1.00 54.99 114 ILE B C 1
ATOM 2295 O O . ILE B 1 138 ? -12.511 -29.902 27.937 1.00 54.42 114 ILE B O 1
ATOM 2308 N N . LYS B 1 140 ? -10.137 -27.262 29.345 1.00 59.16 116 LYS B N 1
ATOM 2309 C CA . LYS B 1 140 ? -8.800 -27.454 29.902 1.00 59.24 116 LYS B CA 1
ATOM 2310 C C . LYS B 1 140 ? -8.480 -28.891 29.531 1.00 58.82 116 LYS B C 1
ATOM 2311 O O . LYS B 1 140 ? -7.505 -29.151 28.836 1.00 58.48 116 LYS B O 1
ATOM 2317 N N . LYS B 1 141 ? -9.376 -29.798 29.924 1.00 59.01 117 LYS B N 1
ATOM 2318 C CA . LYS B 1 141 ? -9.263 -31.229 29.641 1.00 58.86 117 LYS B CA 1
ATOM 2319 C C . LYS B 1 141 ? -8.996 -31.413 28.162 1.00 58.88 117 LYS B C 1
ATOM 2320 O O . LYS B 1 141 ? -7.949 -31.895 27.766 1.00 59.35 117 LYS B O 1
ATOM 2326 N N . LYS B 1 142 ? -9.927 -30.957 27.341 1.00 58.84 118 LYS B N 1
ATOM 2327 C CA . LYS B 1 142 ? -9.807 -31.096 25.895 1.00 58.64 118 LYS B CA 1
ATOM 2328 C C . LYS B 1 142 ? -8.474 -30.539 25.380 1.00 57.65 118 LYS B C 1
ATOM 2329 O O . LYS B 1 142 ? -8.042 -30.883 24.280 1.00 57.82 118 LYS B O 1
ATOM 2335 N N . GLY B 1 143 ? -7.831 -29.677 26.170 1.00 56.80 119 GLY B N 1
ATOM 2336 C CA . GLY B 1 143 ? -6.524 -29.119 25.823 1.00 55.48 119 GLY B CA 1
ATOM 2337 C C . GLY B 1 143 ? -6.513 -27.715 25.252 1.00 54.37 119 GLY B C 1
ATOM 2338 O O . GLY B 1 143 ? -5.515 -27.326 24.666 1.00 54.13 119 GLY B O 1
ATOM 2339 N N . ILE B 1 144 ? -7.598 -26.959 25.430 1.00 53.12 120 ILE B N 1
ATOM 2340 C CA . ILE B 1 144 ? -7.690 -25.573 24.947 1.00 52.83 120 ILE B CA 1
ATOM 2341 C C . ILE B 1 144 ? -6.794 -24.656 25.762 1.00 52.19 120 ILE B C 1
ATOM 2342 O O . ILE B 1 144 ? -6.978 -24.544 26.973 1.00 52.19 120 ILE B O 1
ATOM 2347 N N . LEU B 1 145 ? -5.855 -23.982 25.081 1.00 52.15 121 LEU B N 1
ATOM 2348 C CA . LEU B 1 145 ? -4.803 -23.103 25.711 1.00 51.40 121 LEU B CA 1
ATOM 2349 C C . LEU B 1 145 ? -5.237 -21.652 25.984 1.00 50.39 121 LEU B C 1
ATOM 2350 O O . LEU B 1 145 ? -4.523 -20.924 26.683 1.00 49.41 121 LEU B O 1
ATOM 2355 N N . GLU B 1 146 ? -6.416 -21.263 25.471 1.00 49.27 122 GLU B N 1
ATOM 2356 C CA . GLU B 1 146 ? -6.868 -19.878 25.509 1.00 48.82 122 GLU B CA 1
ATOM 2357 C C . GLU B 1 146 ? -8.321 -19.701 25.069 1.00 47.81 122 GLU B C 1
ATOM 2358 O O . GLU B 1 146 ? -8.824 -20.460 24.242 1.00 46.99 122 GLU B O 1
ATOM 2364 N N . CYS B 1 147 ? -8.998 -18.676 25.582 1.00 47.11 123 CYS B N 1
ATOM 2365 C CA . CYS B 1 147 ? -10.393 -18.416 25.173 1.00 46.43 123 CYS B CA 1
ATOM 2366 C C . CYS B 1 147 ? -10.654 -16.962 24.820 1.00 46.02 123 CYS B C 1
ATOM 2367 O O . CYS B 1 147 ? -10.267 -16.107 25.598 1.00 45.87 123 CYS B O 1
ATOM 2370 N N . ARG B 1 148 ? -11.312 -16.680 23.677 1.00 45.47 124 ARG B N 1
ATOM 2371 C CA . ARG B 1 148 ? -11.630 -15.297 23.274 1.00 45.73 124 ARG B CA 1
ATOM 2372 C C . ARG B 1 148 ? -13.097 -15.052 23.104 1.00 45.11 124 ARG B C 1
ATOM 2373 O O . ARG B 1 148 ? -13.844 -15.962 23.013 1.00 45.30 124 ARG B O 1
ATOM 2381 N N . LEU B 1 149 ? -13.500 -13.792 23.055 1.00 45.39 125 LEU B N 1
ATOM 2382 C CA . LEU B 1 149 ? -14.915 -13.402 22.913 1.00 44.97 125 LEU B CA 1
ATOM 2383 C C . LEU B 1 149 ? -14.991 -11.897 22.783 1.00 45.15 125 LEU B C 1
ATOM 2384 O O . LEU B 1 149 ? -14.116 -11.172 23.294 1.00 44.63 125 LEU B O 1
ATOM 2389 N N . TYR B 1 150 ? -16.020 -11.435 22.087 1.00 45.14 126 TYR B N 1
ATOM 2390 C CA . TYR B 1 150 ? -16.194 -10.033 21.817 1.00 46.38 126 TYR B CA 1
ATOM 2391 C C . TYR B 1 150 ? -17.287 -9.576 22.725 1.00 45.89 126 TYR B C 1
ATOM 2392 O O . TYR B 1 150 ? -18.203 -10.334 23.013 1.00 44.44 126 TYR B O 1
ATOM 2401 N N . VAL B 1 151 ? -17.157 -8.340 23.205 1.00 46.51 127 VAL B N 1
ATOM 2402 C CA . VAL B 1 151 ? -18.160 -7.713 24.078 1.00 46.75 127 VAL B CA 1
ATOM 2403 C C . VAL B 1 151 ? -18.274 -6.273 23.673 1.00 48.04 127 VAL B C 1
ATOM 2404 O O . VAL B 1 151 ? -17.247 -5.552 23.529 1.00 47.98 127 VAL B O 1
ATOM 2408 N N . HIS B 1 152 ? -19.522 -5.841 23.513 1.00 49.13 128 HIS B N 1
ATOM 2409 C CA . HIS B 1 152 ? -19.783 -4.453 23.162 1.00 50.01 128 HIS B CA 1
ATOM 2410 C C . HIS B 1 152 ? -19.271 -3.507 24.260 1.00 50.42 128 HIS B C 1
ATOM 2411 O O . HIS B 1 152 ? -19.301 -3.841 25.463 1.00 49.93 128 HIS B O 1
ATOM 2418 N N . ARG B 1 153 ? -18.800 -2.334 23.838 1.00 51.32 129 ARG B N 1
ATOM 2419 C CA . ARG B 1 153 ? -18.262 -1.317 24.784 1.00 52.36 129 ARG B CA 1
ATOM 2420 C C . ARG B 1 153 ? -19.306 -0.779 25.780 1.00 52.20 129 ARG B C 1
ATOM 2421 O O . ARG B 1 153 ? -18.951 -0.270 26.839 1.00 52.54 129 ARG B O 1
ATOM 2429 N N . GLN B 1 154 ? -20.583 -0.875 25.424 1.00 51.87 130 GLN B N 1
ATOM 2430 C CA . GLN B 1 154 ? -21.666 -0.379 26.266 1.00 51.64 130 GLN B CA 1
ATOM 2431 C C . GLN B 1 154 ? -22.306 -1.458 27.129 1.00 51.27 130 GLN B C 1
ATOM 2432 O O . GLN B 1 154 ? -23.284 -1.198 27.825 1.00 50.89 130 GLN B O 1
ATOM 2438 N N . ASN B 1 155 ? -21.761 -2.669 27.084 1.00 50.70 131 ASN B N 1
ATOM 2439 C CA . ASN B 1 155 ? -22.266 -3.714 27.933 1.00 50.40 131 ASN B CA 1
ATOM 2440 C C . ASN B 1 155 ? -21.485 -3.764 29.231 1.00 50.18 131 ASN B C 1
ATOM 2441 O O . ASN B 1 155 ? -20.637 -4.645 29.455 1.00 50.24 131 ASN B O 1
ATOM 2446 N N . SER B 1 156 ? -21.805 -2.831 30.107 1.00 49.49 132 SER B N 1
ATOM 2447 C CA . SER B 1 156 ? -21.191 -2.813 31.404 1.00 49.61 132 SER B CA 1
ATOM 2448 C C . SER B 1 156 ? -21.127 -4.203 32.015 1.00 49.51 132 SER B C 1
ATOM 2449 O O . SER B 1 156 ? -20.049 -4.736 32.313 1.00 50.10 132 SER B O 1
ATOM 2452 N N . VAL B 1 157 ? -22.294 -4.808 32.151 1.00 49.12 133 VAL B N 1
ATOM 2453 C CA . VAL B 1 157 ? -22.412 -6.048 32.898 1.00 48.60 133 VAL B CA 1
ATOM 2454 C C . VAL B 1 157 ? -21.465 -7.106 32.404 1.00 49.50 133 VAL B C 1
ATOM 2455 O O . VAL B 1 157 ? -20.695 -7.689 33.191 1.00 49.82 133 VAL B O 1
ATOM 2459 N N . GLY B 1 158 ? -21.514 -7.332 31.092 1.00 49.29 134 GLY B N 1
ATOM 2460 C CA . GLY B 1 158 ? -20.700 -8.335 30.455 1.00 49.40 134 GLY B CA 1
ATOM 2461 C C . GLY B 1 158 ? -19.252 -8.043 30.667 1.00 49.78 134 GLY B C 1
ATOM 2462 O O . GLY B 1 158 ? -18.498 -8.896 31.152 1.00 49.98 134 GLY B O 1
ATOM 2463 N N . PHE B 1 159 ? -18.866 -6.812 30.347 1.00 50.07 135 PHE B N 1
ATOM 2464 C CA . PHE B 1 159 ? -17.496 -6.387 30.564 1.00 49.44 135 PHE B CA 1
ATOM 2465 C C . PHE B 1 159 ? -17.086 -6.722 31.992 1.00 49.67 135 PHE B C 1
ATOM 2466 O O . PHE B 1 159 ? -16.022 -7.326 32.246 1.00 49.21 135 PHE B O 1
ATOM 2474 N N . SER B 1 160 ? -17.941 -6.305 32.922 1.00 49.60 136 SER B N 1
ATOM 2475 C CA . SER B 1 160 ? -17.699 -6.514 34.337 1.00 49.33 136 SER B CA 1
ATOM 2476 C C . SER B 1 160 ? -17.635 -7.978 34.684 1.00 49.12 136 SER B C 1
ATOM 2477 O O . SER B 1 160 ? -16.795 -8.405 35.461 1.00 49.05 136 SER B O 1
ATOM 2480 N N . PHE B 1 161 ? -18.535 -8.742 34.088 1.00 49.59 137 PHE B N 1
ATOM 2481 C CA . PHE B 1 161 ? -18.631 -10.168 34.343 1.00 50.02 137 PHE B CA 1
ATOM 2482 C C . PHE B 1 161 ? -17.413 -10.960 33.887 1.00 49.70 137 PHE B C 1
ATOM 2483 O O . PHE B 1 161 ? -16.936 -11.830 34.620 1.00 49.45 137 PHE B O 1
ATOM 2491 N N . TYR B 1 162 ? -16.965 -10.694 32.651 1.00 49.39 138 TYR B N 1
ATOM 2492 C CA . TYR B 1 162 ? -15.784 -11.359 32.064 1.00 48.67 138 TYR B CA 1
ATOM 2493 C C . TYR B 1 162 ? -14.498 -10.768 32.677 1.00 47.81 138 TYR B C 1
ATOM 2494 O O . TYR B 1 162 ? -13.504 -11.488 32.832 1.00 46.29 138 TYR B O 1
ATOM 2503 N N . TYR B 1 163 ? -14.545 -9.472 33.042 1.00 47.14 139 TYR B N 1
ATOM 2504 C CA . TYR B 1 163 ? -13.445 -8.796 33.737 1.00 46.99 139 TYR B CA 1
ATOM 2505 C C . TYR B 1 163 ? -13.183 -9.480 35.082 1.00 46.33 139 TYR B C 1
ATOM 2506 O O . TYR B 1 163 ? -12.047 -9.833 35.375 1.00 45.65 139 TYR B O 1
ATOM 2508 N N . LYS B 1 164 ? -14.241 -9.700 35.867 1.00 46.34 140 LYS B N 1
ATOM 2509 C CA . LYS B 1 164 ? -14.113 -10.354 37.184 1.00 46.84 140 LYS B CA 1
ATOM 2510 C C . LYS B 1 164 ? -13.848 -11.871 37.075 1.00 47.14 140 LYS B C 1
ATOM 2511 O O . LYS B 1 164 ? -13.549 -12.538 38.070 1.00 46.69 140 LYS B O 1
ATOM 2517 N N . ASN B 1 165 ? -13.948 -12.415 35.866 1.00 47.68 141 ASN B N 1
ATOM 2518 C CA . ASN B 1 165 ? -13.641 -13.827 35.635 1.00 48.03 141 ASN B CA 1
ATOM 2519 C C . ASN B 1 165 ? -12.302 -14.053 34.875 1.00 48.21 141 ASN B C 1
ATOM 2520 O O . ASN B 1 165 ? -12.042 -15.125 34.338 1.00 47.34 141 ASN B O 1
ATOM 2525 N N . GLY B 1 166 ? -11.441 -13.035 34.870 1.00 48.92 142 GLY B N 1
ATOM 2526 C CA . GLY B 1 166 ? -10.117 -13.130 34.242 1.00 49.38 142 GLY B CA 1
ATOM 2527 C C . GLY B 1 166 ? -9.947 -12.677 32.788 1.00 49.33 142 GLY B C 1
ATOM 2528 O O . GLY B 1 166 ? -8.878 -12.863 32.202 1.00 49.61 142 GLY B O 1
ATOM 2529 N N . PHE B 1 167 ? -10.954 -12.059 32.190 1.00 49.27 143 PHE B N 1
ATOM 2530 C CA . PHE B 1 167 ? -10.800 -11.604 30.798 1.00 49.64 143 PHE B CA 1
ATOM 2531 C C . PHE B 1 167 ? -10.181 -10.205 30.694 1.00 49.08 143 PHE B C 1
ATOM 2532 O O . PHE B 1 167 ? -10.729 -9.226 31.220 1.00 48.13 143 PHE B O 1
ATOM 2540 N N . LYS B 1 168 ? -9.040 -10.142 29.999 1.00 48.78 144 LYS B N 1
ATOM 2541 C CA . LYS B 1 168 ? -8.291 -8.895 29.775 1.00 48.21 144 LYS B CA 1
ATOM 2542 C C . LYS B 1 168 ? -8.530 -8.394 28.337 1.00 48.28 144 LYS B C 1
ATOM 2543 O O . LYS B 1 168 ? -8.537 -9.209 27.370 1.00 48.04 144 LYS B O 1
ATOM 2549 N N . VAL B 1 169 ? -8.748 -7.081 28.193 1.00 47.38 145 VAL B N 1
ATOM 2550 C CA . VAL B 1 169 ? -8.925 -6.468 26.866 1.00 47.58 145 VAL B CA 1
ATOM 2551 C C . VAL B 1 169 ? -7.599 -6.505 26.087 1.00 48.30 145 VAL B C 1
ATOM 2552 O O . VAL B 1 169 ? -6.623 -5.866 26.475 1.00 48.62 145 VAL B O 1
ATOM 2556 N N . GLU B 1 170 ? -7.542 -7.270 24.999 1.00 49.25 146 GLU B N 1
ATOM 2557 C CA . GLU B 1 170 ? -6.304 -7.337 24.219 1.00 49.51 146 GLU B CA 1
ATOM 2558 C C . GLU B 1 170 ? -6.333 -6.436 22.980 1.00 49.79 146 GLU B C 1
ATOM 2559 O O . GLU B 1 170 ? -5.273 -5.962 22.545 1.00 50.12 146 GLU B O 1
ATOM 2565 N N . ASP B 1 171 ? -7.534 -6.200 22.439 1.00 50.19 147 ASP B N 1
ATOM 2566 C CA . ASP B 1 171 ? -7.755 -5.212 21.366 1.00 50.52 147 ASP B CA 1
ATOM 2567 C C . ASP B 1 171 ? -9.213 -4.730 21.391 1.00 50.39 147 ASP B C 1
ATOM 2568 O O . ASP B 1 171 ? -10.045 -5.304 22.073 1.00 48.52 147 ASP B O 1
ATOM 2573 N N . THR B 1 172 ? -9.482 -3.647 20.668 1.00 51.33 148 THR B N 1
ATOM 2574 C CA . THR B 1 172 ? -10.799 -3.016 20.614 1.00 52.21 148 THR B CA 1
ATOM 2575 C C . THR B 1 172 ? -11.223 -2.912 19.155 1.00 52.56 148 THR B C 1
ATOM 2576 O O . THR B 1 172 ? -10.929 -1.924 18.482 1.00 53.38 148 THR B O 1
ATOM 2580 N N . ASP B 1 173 ? -11.945 -3.919 18.696 1.00 52.71 149 ASP B N 1
ATOM 2581 C CA . ASP B 1 173 ? -12.376 -4.043 17.308 1.00 53.12 149 ASP B CA 1
ATOM 2582 C C . ASP B 1 173 ? -13.706 -3.330 17.042 1.00 53.39 149 ASP B C 1
ATOM 2583 O O . ASP B 1 173 ? -14.775 -3.868 17.312 1.00 53.76 149 ASP B O 1
ATOM 2588 N N . GLY B 1 174 ? -13.619 -2.113 16.510 1.00 54.13 150 GLY B N 1
ATOM 2589 C CA . GLY B 1 174 ? -14.789 -1.304 16.175 1.00 54.26 150 GLY B CA 1
ATOM 2590 C C . GLY B 1 174 ? -15.496 -0.728 17.394 1.00 54.57 150 GLY B C 1
ATOM 2591 O O . GLY B 1 174 ? -15.032 0.254 18.011 1.00 54.50 150 GLY B O 1
ATOM 2592 N N . SER B 1 175 ? -16.625 -1.348 17.726 1.00 54.65 151 SER B N 1
ATOM 2593 C CA . SER B 1 175 ? -17.459 -0.954 18.850 1.00 54.87 151 SER B CA 1
ATOM 2594 C C . SER B 1 175 ? -17.410 -2.074 19.903 1.00 55.36 151 SER B C 1
ATOM 2595 O O . SER B 1 175 ? -18.247 -2.140 20.820 1.00 56.01 151 SER B O 1
ATOM 2598 N N . ASP B 1 176 ? -16.430 -2.966 19.757 1.00 55.44 152 ASP B N 1
ATOM 2599 C CA . ASP B 1 176 ? -16.268 -4.096 20.664 1.00 55.48 152 ASP B CA 1
ATOM 2600 C C . ASP B 1 176 ? -14.889 -4.171 21.290 1.00 55.35 152 ASP B C 1
ATOM 2601 O O . ASP B 1 176 ? -13.901 -3.640 20.752 1.00 54.97 152 ASP B O 1
ATOM 2606 N N . PHE B 1 177 ? -14.839 -4.819 22.448 1.00 54.99 153 PHE B N 1
ATOM 2607 C CA . PHE B 1 177 ? -13.574 -5.137 23.093 1.00 54.63 153 PHE B CA 1
ATOM 2608 C C . PHE B 1 177 ? -13.279 -6.611 22.748 1.00 54.01 153 PHE B C 1
ATOM 2609 O O . PHE B 1 177 ? -14.193 -7.421 22.703 1.00 53.19 153 PHE B O 1
ATOM 2617 N N . ILE B 1 178 ? -12.026 -6.946 22.458 1.00 53.35 154 ILE B N 1
ATOM 2618 C CA . ILE B 1 178 ? -11.640 -8.340 22.306 1.00 53.06 154 ILE B CA 1
ATOM 2619 C C . ILE B 1 178 ? -11.004 -8.739 23.653 1.00 52.71 154 ILE B C 1
ATOM 2620 O O . ILE B 1 178 ? -9.919 -8.256 24.004 1.00 52.35 154 ILE B O 1
ATOM 2633 N N . GLU B 1 180 ? -9.592 -11.824 26.082 1.00 51.47 156 GLU B N 1
ATOM 2634 C CA . GLU B 1 180 ? -9.118 -13.197 26.062 1.00 51.17 156 GLU B CA 1
ATOM 2635 C C . GLU B 1 180 ? -8.683 -13.680 27.420 1.00 51.18 156 GLU B C 1
ATOM 2636 O O . GLU B 1 180 ? -8.468 -12.899 28.332 1.00 51.91 156 GLU B O 1
ATOM 2642 N N . LYS B 1 181 ? -8.551 -14.988 27.549 1.00 51.48 157 LYS B N 1
ATOM 2643 C CA . LYS B 1 181 ? -8.315 -15.598 28.844 1.00 51.78 157 LYS B CA 1
ATOM 2644 C C . LYS B 1 181 ? -7.505 -16.878 28.655 1.00 52.13 157 LYS B C 1
ATOM 2645 O O . LYS B 1 181 ? -8.048 -17.854 28.130 1.00 52.74 157 LYS B O 1
ATOM 2651 N N . LYS B 1 182 ? -6.214 -16.852 29.026 1.00 52.48 158 LYS B N 1
ATOM 2652 C CA . LYS B 1 182 ? -5.322 -18.025 28.942 1.00 53.05 158 LYS B CA 1
ATOM 2653 C C . LYS B 1 182 ? -5.655 -19.017 30.064 1.00 53.85 158 LYS B C 1
ATOM 2654 O O . LYS B 1 182 ? -6.357 -18.672 31.014 1.00 54.60 158 LYS B O 1
ATOM 2660 N N . TYR B 1 183 ? -5.140 -20.241 29.949 1.00 54.33 159 TYR B N 1
ATOM 2661 C CA . TYR B 1 183 ? -5.292 -21.275 30.981 1.00 54.62 159 TYR B CA 1
ATOM 2662 C C . TYR B 1 183 ? -3.935 -21.861 31.247 1.00 54.51 159 TYR B C 1
ATOM 2663 O O . TYR B 1 183 ? -3.282 -22.277 30.290 1.00 54.51 159 TYR B O 1
ATOM 2673 N N . TYR C 1 19 ? -41.873 -48.115 -19.067 1.00 53.02 -5 TYR C N 1
ATOM 2674 C CA . TYR C 1 19 ? -40.739 -47.207 -18.941 1.00 53.26 -5 TYR C CA 1
ATOM 2675 C C . TYR C 1 19 ? -40.216 -47.175 -17.509 1.00 53.99 -5 TYR C C 1
ATOM 2676 O O . TYR C 1 19 ? -39.017 -47.330 -17.272 1.00 55.21 -5 TYR C O 1
ATOM 2679 N N . PHE C 1 20 ? -41.121 -46.973 -16.557 1.00 54.54 -4 PHE C N 1
ATOM 2680 C CA . PHE C 1 20 ? -40.752 -46.920 -15.148 1.00 54.84 -4 PHE C CA 1
ATOM 2681 C C . PHE C 1 20 ? -41.845 -47.517 -14.268 1.00 54.92 -4 PHE C C 1
ATOM 2682 O O . PHE C 1 20 ? -41.570 -48.039 -13.187 1.00 56.79 -4 PHE C O 1
ATOM 2690 N N . GLN C 1 21 ? -43.086 -47.437 -14.737 1.00 53.98 -3 GLN C N 1
ATOM 2691 C CA . GLN C 1 21 ? -44.216 -47.966 -13.997 1.00 53.11 -3 GLN C CA 1
ATOM 2692 C C . GLN C 1 21 ? -44.371 -47.424 -12.582 1.00 51.96 -3 GLN C C 1
ATOM 2693 O O . GLN C 1 21 ? -45.035 -48.053 -11.772 1.00 51.20 -3 GLN C O 1
ATOM 2699 N N . SER C 1 22 ? -43.775 -46.275 -12.270 1.00 51.36 -2 SER C N 1
ATOM 2700 C CA . SER C 1 22 ? -43.817 -45.722 -10.901 1.00 51.55 -2 SER C CA 1
ATOM 2701 C C . SER C 1 22 ? -44.679 -44.457 -10.808 1.00 51.73 -2 SER C C 1
ATOM 2702 O O . SER C 1 22 ? -44.469 -43.613 -9.911 1.00 52.20 -2 SER C O 1
ATOM 2705 N N . ASN C 1 23 ? -45.601 -44.326 -11.758 1.00 51.52 -1 ASN C N 1
ATOM 2706 C CA . ASN C 1 23 ? -46.534 -43.186 -11.886 1.00 51.73 -1 ASN C CA 1
ATOM 2707 C C . ASN C 1 23 ? -45.917 -41.811 -11.537 1.00 50.78 -1 ASN C C 1
ATOM 2708 O O . ASN C 1 23 ? -46.505 -41.055 -10.782 1.00 50.67 -1 ASN C O 1
ATOM 2710 N N . ALA C 1 24 ? -44.749 -41.502 -12.108 1.00 50.29 0 ALA C N 1
ATOM 2711 C CA . ALA C 1 24 ? -43.989 -40.264 -11.815 1.00 50.50 0 ALA C CA 1
ATOM 2712 C C . ALA C 1 24 ? -43.009 -39.860 -12.945 1.00 51.03 0 ALA C C 1
ATOM 2713 O O . ALA C 1 24 ? -42.285 -40.689 -13.469 1.00 51.37 0 ALA C O 1
ATOM 2723 N N . SER C 1 26 ? -40.265 -38.182 -12.675 1.00 52.55 2 SER C N 1
ATOM 2724 C CA . SER C 1 26 ? -38.882 -38.099 -12.219 1.00 53.24 2 SER C CA 1
ATOM 2725 C C . SER C 1 26 ? -38.661 -38.877 -10.923 1.00 52.97 2 SER C C 1
ATOM 2726 O O . SER C 1 26 ? -39.510 -38.862 -9.996 1.00 53.98 2 SER C O 1
ATOM 2729 N N . ILE C 1 27 ? -37.498 -39.517 -10.860 1.00 51.69 3 ILE C N 1
ATOM 2730 C CA . ILE C 1 27 ? -37.144 -40.427 -9.802 1.00 50.45 3 ILE C CA 1
ATOM 2731 C C . ILE C 1 27 ? -35.812 -39.961 -9.341 1.00 50.36 3 ILE C C 1
ATOM 2732 O O . ILE C 1 27 ? -34.876 -40.102 -10.062 1.00 50.83 3 ILE C O 1
ATOM 2737 N N . GLU C 1 28 ? -35.710 -39.356 -8.168 1.00 50.20 4 GLU C N 1
ATOM 2738 C CA . GLU C 1 28 ? -34.413 -38.853 -7.788 1.00 50.33 4 GLU C CA 1
ATOM 2739 C C . GLU C 1 28 ? -33.961 -38.993 -6.365 1.00 49.64 4 GLU C C 1
ATOM 2740 O O . GLU C 1 28 ? -34.765 -39.245 -5.459 1.00 50.42 4 GLU C O 1
ATOM 2746 N N . ILE C 1 29 ? -32.630 -38.880 -6.237 1.00 47.29 5 ILE C N 1
ATOM 2747 C CA . ILE C 1 29 ? -31.883 -39.137 -5.053 1.00 45.42 5 ILE C CA 1
ATOM 2748 C C . ILE C 1 29 ? -31.183 -37.851 -4.573 1.00 44.57 5 ILE C C 1
ATOM 2749 O O . ILE C 1 29 ? -30.463 -37.201 -5.346 1.00 43.86 5 ILE C O 1
ATOM 2754 N N . ARG C 1 30 ? -31.426 -37.487 -3.319 1.00 42.21 6 ARG C N 1
ATOM 2755 C CA . ARG C 1 30 ? -30.732 -36.394 -2.701 1.00 41.82 6 ARG C CA 1
ATOM 2756 C C . ARG C 1 30 ? -30.692 -36.711 -1.207 1.00 40.48 6 ARG C C 1
ATOM 2757 O O . ARG C 1 30 ? -31.369 -37.630 -0.754 1.00 42.23 6 ARG C O 1
ATOM 2765 N N . LYS C 1 31 ? -29.875 -35.995 -0.463 1.00 39.52 7 LYS C N 1
ATOM 2766 C CA . LYS C 1 31 ? -29.763 -36.096 1.008 1.00 37.89 7 LYS C CA 1
ATOM 2767 C C . LYS C 1 31 ? -31.063 -35.811 1.734 1.00 37.57 7 LYS C C 1
ATOM 2768 O O . LYS C 1 31 ? -31.780 -34.921 1.366 1.00 36.88 7 LYS C O 1
ATOM 2774 N N . LEU C 1 32 ? -31.380 -36.554 2.785 1.00 38.23 8 LEU C N 1
ATOM 2775 C CA . LEU C 1 32 ? -32.574 -36.255 3.536 1.00 37.67 8 LEU C CA 1
ATOM 2776 C C . LEU C 1 32 ? -32.426 -34.911 4.297 1.00 37.88 8 LEU C C 1
ATOM 2777 O O . LEU C 1 32 ? -31.347 -34.495 4.664 1.00 36.79 8 LEU C O 1
ATOM 2782 N N . SER C 1 33 ? -33.507 -34.182 4.427 1.00 37.67 9 SER C N 1
ATOM 2783 C CA . SER C 1 33 ? -33.458 -32.907 5.109 1.00 38.37 9 SER C CA 1
ATOM 2784 C C . SER C 1 33 ? -34.391 -33.066 6.290 1.00 38.06 9 SER C C 1
ATOM 2785 O O . SER C 1 33 ? -35.106 -34.059 6.393 1.00 36.64 9 SER C O 1
ATOM 2788 N N . ILE C 1 34 ? -34.430 -32.077 7.151 1.00 39.64 10 ILE C N 1
ATOM 2789 C CA . ILE C 1 34 ? -35.195 -32.265 8.353 1.00 40.16 10 ILE C CA 1
ATOM 2790 C C . ILE C 1 34 ? -36.699 -32.260 8.074 1.00 41.19 10 ILE C C 1
ATOM 2791 O O . ILE C 1 34 ? -37.467 -32.776 8.886 1.00 40.13 10 ILE C O 1
ATOM 2796 N N . GLU C 1 35 ? -37.101 -31.721 6.923 1.00 42.06 11 GLU C N 1
ATOM 2797 C CA . GLU C 1 35 ? -38.493 -31.764 6.482 1.00 42.51 11 GLU C CA 1
ATOM 2798 C C . GLU C 1 35 ? -38.974 -33.159 6.059 1.00 42.52 11 GLU C C 1
ATOM 2799 O O . GLU C 1 35 ? -40.155 -33.414 6.074 1.00 43.64 11 GLU C O 1
ATOM 2805 N N . ASP C 1 36 ? -38.079 -34.062 5.697 1.00 42.54 12 ASP C N 1
ATOM 2806 C CA . ASP C 1 36 ? -38.442 -35.417 5.316 1.00 41.55 12 ASP C CA 1
ATOM 2807 C C . ASP C 1 36 ? -38.739 -36.289 6.527 1.00 42.55 12 ASP C C 1
ATOM 2808 O O . ASP C 1 36 ? -39.135 -37.452 6.377 1.00 43.53 12 ASP C O 1
ATOM 2813 N N . LEU C 1 37 ? -38.573 -35.744 7.726 1.00 41.33 13 LEU C N 1
ATOM 2814 C CA . LEU C 1 37 ? -38.679 -36.548 8.941 1.00 41.27 13 LEU C CA 1
ATOM 2815 C C . LEU C 1 37 ? -39.906 -37.447 9.081 1.00 41.02 13 LEU C C 1
ATOM 2816 O O . LEU C 1 37 ? -39.767 -38.602 9.394 1.00 40.37 13 LEU C O 1
ATOM 2821 N N . GLU C 1 38 ? -41.097 -36.902 8.881 1.00 42.28 14 GLU C N 1
ATOM 2822 C CA . GLU C 1 38 ? -42.318 -37.677 9.158 1.00 43.54 14 GLU C CA 1
ATOM 2823 C C . GLU C 1 38 ? -42.534 -38.750 8.120 1.00 41.90 14 GLU C C 1
ATOM 2824 O O . GLU C 1 38 ? -42.780 -39.878 8.495 1.00 41.94 14 GLU C O 1
ATOM 2830 N N . THR C 1 39 ? -42.324 -38.440 6.834 1.00 41.28 15 THR C N 1
ATOM 2831 C CA . THR C 1 39 ? -42.447 -39.456 5.781 1.00 41.10 15 THR C CA 1
ATOM 2832 C C . THR C 1 39 ? -41.339 -40.521 5.953 1.00 39.90 15 THR C C 1
ATOM 2833 O O . THR C 1 39 ? -41.561 -41.716 5.713 1.00 41.75 15 THR C O 1
ATOM 2837 N N . LEU C 1 40 ? -40.178 -40.120 6.447 1.00 38.46 16 LEU C N 1
ATOM 2838 C CA . LEU C 1 40 ? -39.119 -41.065 6.667 1.00 38.31 16 LEU C CA 1
ATOM 2839 C C . LEU C 1 40 ? -39.456 -42.021 7.805 1.00 40.76 16 LEU C C 1
ATOM 2840 O O . LEU C 1 40 ? -39.153 -43.214 7.744 1.00 40.74 16 LEU C O 1
ATOM 2845 N N . ILE C 1 41 ? -40.087 -41.510 8.852 1.00 42.37 17 ILE C N 1
ATOM 2846 C CA . ILE C 1 41 ? -40.467 -42.393 9.932 1.00 43.14 17 ILE C CA 1
ATOM 2847 C C . ILE C 1 41 ? -41.332 -43.514 9.348 1.00 43.25 17 ILE C C 1
ATOM 2848 O O . ILE C 1 41 ? -41.092 -44.670 9.646 1.00 43.65 17 ILE C O 1
ATOM 2853 N N . GLU C 1 42 ? -42.313 -43.168 8.523 1.00 43.02 18 GLU C N 1
ATOM 2854 C CA . GLU C 1 42 ? -43.221 -44.187 7.948 1.00 44.09 18 GLU C CA 1
ATOM 2855 C C . GLU C 1 42 ? -42.454 -45.133 7.091 1.00 41.99 18 GLU C C 1
ATOM 2856 O O . GLU C 1 42 ? -42.519 -46.315 7.246 1.00 43.52 18 GLU C O 1
ATOM 2862 N N . VAL C 1 43 ? -41.692 -44.612 6.190 1.00 42.02 19 VAL C N 1
ATOM 2863 C CA . VAL C 1 43 ? -40.919 -45.453 5.335 1.00 41.98 19 VAL C CA 1
ATOM 2864 C C . VAL C 1 43 ? -39.855 -46.293 6.084 1.00 43.67 19 VAL C C 1
ATOM 2865 O O . VAL C 1 43 ? -39.658 -47.476 5.722 1.00 44.31 19 VAL C O 1
ATOM 2869 N N . ALA C 1 44 ? -39.254 -45.780 7.169 1.00 44.35 20 ALA C N 1
ATOM 2870 C CA . ALA C 1 44 ? -38.286 -46.591 7.956 1.00 45.19 20 ALA C CA 1
ATOM 2871 C C . ALA C 1 44 ? -38.999 -47.672 8.679 1.00 46.35 20 ALA C C 1
ATOM 2872 O O . ALA C 1 44 ? -38.557 -48.827 8.665 1.00 48.58 20 ALA C O 1
ATOM 2874 N N . ARG C 1 45 ? -40.102 -47.347 9.313 1.00 47.80 21 ARG C N 1
ATOM 2875 C CA . ARG C 1 45 ? -40.834 -48.382 10.006 1.00 50.04 21 ARG C CA 1
ATOM 2876 C C . ARG C 1 45 ? -41.151 -49.618 9.161 1.00 51.90 21 ARG C C 1
ATOM 2877 O O . ARG C 1 45 ? -41.159 -50.722 9.712 1.00 53.21 21 ARG C O 1
ATOM 2885 N N . GLU C 1 46 ? -41.415 -49.460 7.851 1.00 53.62 22 GLU C N 1
ATOM 2886 C CA . GLU C 1 46 ? -41.663 -50.624 6.946 1.00 52.64 22 GLU C CA 1
ATOM 2887 C C . GLU C 1 46 ? -40.355 -51.307 6.471 1.00 51.98 22 GLU C C 1
ATOM 2888 O O . GLU C 1 46 ? -40.254 -52.571 6.404 1.00 49.61 22 GLU C O 1
ATOM 2894 N N . SER C 1 47 ? -39.340 -50.502 6.142 1.00 51.92 23 SER C N 1
ATOM 2895 C CA . SER C 1 47 ? -38.046 -51.068 5.799 1.00 52.42 23 SER C CA 1
ATOM 2896 C C . SER C 1 47 ? -37.774 -52.172 6.861 1.00 52.39 23 SER C C 1
ATOM 2897 O O . SER C 1 47 ? -37.132 -53.192 6.559 1.00 51.51 23 SER C O 1
ATOM 2900 N N . TRP C 1 48 ? -38.308 -51.998 8.088 1.00 52.75 24 TRP C N 1
ATOM 2901 C CA . TRP C 1 48 ? -38.061 -52.976 9.149 1.00 53.10 24 TRP C CA 1
ATOM 2902 C C . TRP C 1 48 ? -39.014 -54.190 9.199 1.00 53.09 24 TRP C C 1
ATOM 2903 O O . TRP C 1 48 ? -38.538 -55.338 9.321 1.00 51.43 24 TRP C O 1
ATOM 2914 N N . LYS C 1 49 ? -40.322 -53.949 9.112 1.00 53.44 25 LYS C N 1
ATOM 2915 C CA . LYS C 1 49 ? -41.295 -55.047 9.042 1.00 54.86 25 LYS C CA 1
ATOM 2916 C C . LYS C 1 49 ? -40.978 -56.008 7.862 1.00 57.09 25 LYS C C 1
ATOM 2917 O O . LYS C 1 49 ? -41.321 -57.180 7.930 1.00 57.86 25 LYS C O 1
ATOM 2923 N N . TRP C 1 50 ? -40.300 -55.522 6.806 1.00 58.60 26 TRP C N 1
ATOM 2924 C CA . TRP C 1 50 ? -39.898 -56.373 5.686 1.00 59.47 26 TRP C CA 1
ATOM 2925 C C . TRP C 1 50 ? -38.575 -57.017 5.975 1.00 58.53 26 TRP C C 1
ATOM 2926 O O . TRP C 1 50 ? -38.429 -58.235 5.806 1.00 59.18 26 TRP C O 1
ATOM 2937 N N . THR C 1 51 ? -37.592 -56.255 6.416 1.00 57.17 27 THR C N 1
ATOM 2938 C CA . THR C 1 51 ? -36.360 -56.930 6.744 1.00 57.09 27 THR C CA 1
ATOM 2939 C C . THR C 1 51 ? -36.614 -58.087 7.723 1.00 56.54 27 THR C C 1
ATOM 2940 O O . THR C 1 51 ? -35.865 -59.008 7.723 1.00 58.36 27 THR C O 1
ATOM 2944 N N . TYR C 1 52 ? -37.680 -58.108 8.516 1.00 55.61 28 TYR C N 1
ATOM 2945 C CA . TYR C 1 52 ? -37.845 -59.176 9.509 1.00 53.70 28 TYR C CA 1
ATOM 2946 C C . TYR C 1 52 ? -39.226 -59.806 9.585 1.00 51.21 28 TYR C C 1
ATOM 2947 O O . TYR C 1 52 ? -39.525 -60.576 10.494 1.00 49.34 28 TYR C O 1
ATOM 2956 N N . ALA C 1 53 ? -40.066 -59.553 8.601 1.00 49.97 29 ALA C N 1
ATOM 2957 C CA . ALA C 1 53 ? -41.451 -60.105 8.671 1.00 48.68 29 ALA C CA 1
ATOM 2958 C C . ALA C 1 53 ? -41.420 -61.617 8.822 1.00 47.34 29 ALA C C 1
ATOM 2959 O O . ALA C 1 53 ? -42.259 -62.198 9.496 1.00 47.64 29 ALA C O 1
ATOM 2961 N N . GLY C 1 54 ? -40.426 -62.265 8.245 1.00 46.25 30 GLY C N 1
ATOM 2962 C CA . GLY C 1 54 ? -40.352 -63.724 8.445 1.00 47.21 30 GLY C CA 1
ATOM 2963 C C . GLY C 1 54 ? -39.631 -64.256 9.691 1.00 46.15 30 GLY C C 1
ATOM 2964 O O . GLY C 1 54 ? -39.414 -65.475 9.788 1.00 47.95 30 GLY C O 1
ATOM 2965 N N . ILE C 1 55 ? -39.327 -63.395 10.667 1.00 44.58 31 ILE C N 1
ATOM 2966 C CA . ILE C 1 55 ? -38.470 -63.765 11.799 1.00 43.14 31 ILE C CA 1
ATOM 2967 C C . ILE C 1 55 ? -38.988 -63.394 13.204 1.00 41.37 31 ILE C C 1
ATOM 2968 O O . ILE C 1 55 ? -39.205 -64.253 14.052 1.00 39.60 31 ILE C O 1
ATOM 2973 N N . TYR C 1 56 ? -39.197 -62.113 13.453 1.00 41.92 32 TYR C N 1
ATOM 2974 C CA . TYR C 1 56 ? -39.711 -61.671 14.748 1.00 41.58 32 TYR C CA 1
ATOM 2975 C C . TYR C 1 56 ? -41.205 -61.762 14.798 1.00 42.44 32 TYR C C 1
ATOM 2976 O O . TYR C 1 56 ? -41.847 -61.961 13.791 1.00 43.94 32 TYR C O 1
ATOM 2985 N N . SER C 1 57 ? -41.767 -61.673 15.985 1.00 43.59 33 SER C N 1
ATOM 2986 C CA . SER C 1 57 ? -43.184 -61.771 16.136 1.00 44.87 33 SER C CA 1
ATOM 2987 C C . SER C 1 57 ? -43.817 -60.454 15.770 1.00 46.81 33 SER C C 1
ATOM 2988 O O . SER C 1 57 ? -43.131 -59.454 15.701 1.00 48.26 33 SER C O 1
ATOM 2991 N N . GLU C 1 58 ? -45.122 -60.442 15.523 1.00 49.40 34 GLU C N 1
ATOM 2992 C CA . GLU C 1 58 ? -45.872 -59.175 15.326 1.00 50.77 34 GLU C CA 1
ATOM 2993 C C . GLU C 1 58 ? -45.606 -58.262 16.519 1.00 51.19 34 GLU C C 1
ATOM 2994 O O . GLU C 1 58 ? -45.207 -57.095 16.351 1.00 51.17 34 GLU C O 1
ATOM 3000 N N . GLU C 1 59 ? -45.818 -58.825 17.724 1.00 51.80 35 GLU C N 1
ATOM 3001 C CA . GLU C 1 59 ? -45.632 -58.098 18.991 1.00 52.25 35 GLU C CA 1
ATOM 3002 C C . GLU C 1 59 ? -44.277 -57.407 19.051 1.00 52.25 35 GLU C C 1
ATOM 3003 O O . GLU C 1 59 ? -44.211 -56.188 19.216 1.00 53.25 35 GLU C O 1
ATOM 3009 N N . TYR C 1 60 ? -43.200 -58.183 18.863 1.00 52.08 36 TYR C N 1
ATOM 3010 C CA . TYR C 1 60 ? -41.843 -57.650 18.969 1.00 51.10 36 TYR C CA 1
ATOM 3011 C C . TYR C 1 60 ? -41.535 -56.637 17.888 1.00 52.45 36 TYR C C 1
ATOM 3012 O O . TYR C 1 60 ? -40.773 -55.706 18.126 1.00 51.48 36 TYR C O 1
ATOM 3021 N N . ILE C 1 61 ? -42.101 -56.808 16.698 1.00 54.34 37 ILE C N 1
ATOM 3022 C CA . ILE C 1 61 ? -41.786 -55.870 15.612 1.00 55.95 37 ILE C CA 1
ATOM 3023 C C . ILE C 1 61 ? -42.385 -54.511 15.933 1.00 57.72 37 ILE C C 1
ATOM 3024 O O . ILE C 1 61 ? -41.668 -53.511 15.989 1.00 57.70 37 ILE C O 1
ATOM 3029 N N . GLU C 1 62 ? -43.683 -54.503 16.201 1.00 60.36 38 GLU C N 1
ATOM 3030 C CA . GLU C 1 62 ? -44.398 -53.270 16.555 1.00 62.78 38 GLU C CA 1
ATOM 3031 C C . GLU C 1 62 ? -43.690 -52.460 17.665 1.00 63.57 38 GLU C C 1
ATOM 3032 O O . GLU C 1 62 ? -43.723 -51.219 17.634 1.00 65.28 38 GLU C O 1
ATOM 3038 N N . SER C 1 63 ? -43.049 -53.157 18.611 1.00 63.93 39 SER C N 1
ATOM 3039 C CA . SER C 1 63 ? -42.279 -52.532 19.705 1.00 63.72 39 SER C CA 1
ATOM 3040 C C . SER C 1 63 ? -40.941 -51.957 19.263 1.00 63.52 39 SER C C 1
ATOM 3041 O O . SER C 1 63 ? -40.714 -50.771 19.351 1.00 64.10 39 SER C O 1
ATOM 3044 N N . TRP C 1 64 ? -40.058 -52.805 18.777 1.00 63.76 40 TRP C N 1
ATOM 3045 C CA . TRP C 1 64 ? -38.698 -52.407 18.333 1.00 64.12 40 TRP C CA 1
ATOM 3046 C C . TRP C 1 64 ? -38.603 -51.154 17.406 1.00 63.66 40 TRP C C 1
ATOM 3047 O O . TRP C 1 64 ? -37.638 -50.369 17.440 1.00 62.12 40 TRP C O 1
ATOM 3058 N N . ILE C 1 65 ? -39.602 -50.987 16.557 1.00 63.92 41 ILE C N 1
ATOM 3059 C CA . ILE C 1 65 ? -39.656 -49.799 15.696 1.00 64.36 41 ILE C CA 1
ATOM 3060 C C . ILE C 1 65 ? -39.761 -48.509 16.548 1.00 64.11 41 ILE C C 1
ATOM 3061 O O . ILE C 1 65 ? -39.089 -47.507 16.256 1.00 63.67 41 ILE C O 1
ATOM 3066 N N . ARG C 1 66 ? -40.550 -48.567 17.626 1.00 63.80 42 ARG C N 1
ATOM 3067 C CA . ARG C 1 66 ? -40.642 -47.444 18.562 1.00 63.75 42 ARG C CA 1
ATOM 3068 C C . ARG C 1 66 ? -39.266 -46.963 18.999 1.00 62.49 42 ARG C C 1
ATOM 3069 O O . ARG C 1 66 ? -38.952 -45.798 18.838 1.00 62.99 42 ARG C O 1
ATOM 3077 N N . GLU C 1 67 ? -38.456 -47.863 19.538 1.00 61.17 43 GLU C N 1
ATOM 3078 C CA . GLU C 1 67 ? -37.122 -47.518 20.010 1.00 59.99 43 GLU C CA 1
ATOM 3079 C C . GLU C 1 67 ? -36.143 -47.141 18.893 1.00 58.84 43 GLU C C 1
ATOM 3080 O O . GLU C 1 67 ? -35.333 -46.226 19.036 1.00 58.98 43 GLU C O 1
ATOM 3086 N N . LYS C 1 68 ? -36.181 -47.816 17.762 1.00 57.71 44 LYS C N 1
ATOM 3087 C CA . LYS C 1 68 ? -35.179 -47.465 16.756 1.00 56.78 44 LYS C CA 1
ATOM 3088 C C . LYS C 1 68 ? -35.604 -46.346 15.837 1.00 54.89 44 LYS C C 1
ATOM 3089 O O . LYS C 1 68 ? -34.780 -45.527 15.440 1.00 52.84 44 LYS C O 1
ATOM 3095 N N . TYR C 1 69 ? -36.882 -46.300 15.498 1.00 53.86 45 TYR C N 1
ATOM 3096 C CA . TYR C 1 69 ? -37.317 -45.253 14.613 1.00 53.43 45 TYR C CA 1
ATOM 3097 C C . TYR C 1 69 ? -38.091 -44.180 15.306 1.00 51.84 45 TYR C C 1
ATOM 3098 O O . TYR C 1 69 ? -39.114 -43.753 14.821 1.00 53.43 45 TYR C O 1
ATOM 3107 N N . SER C 1 70 ? -37.572 -43.718 16.442 1.00 50.43 46 SER C N 1
ATOM 3108 C CA . SER C 1 70 ? -38.155 -42.584 17.135 1.00 48.97 46 SER C CA 1
ATOM 3109 C C . SER C 1 70 ? -37.820 -41.322 16.348 1.00 47.88 46 SER C C 1
ATOM 3110 O O . SER C 1 70 ? -36.888 -41.292 15.543 1.00 48.64 46 SER C O 1
ATOM 3113 N N . LYS C 1 71 ? -38.600 -40.298 16.576 1.00 46.29 47 LYS C N 1
ATOM 3114 C CA . LYS C 1 71 ? -38.410 -39.019 15.955 1.00 46.08 47 LYS C CA 1
ATOM 3115 C C . LYS C 1 71 ? -36.999 -38.492 16.296 1.00 45.10 47 LYS C C 1
ATOM 3116 O O . LYS C 1 71 ? -36.274 -38.027 15.460 1.00 44.68 47 LYS C O 1
ATOM 3122 N N . GLU C 1 72 ? -36.570 -38.655 17.516 1.00 44.88 48 GLU C N 1
ATOM 3123 C CA . GLU C 1 72 ? -35.276 -38.115 17.932 1.00 45.08 48 GLU C CA 1
ATOM 3124 C C . GLU C 1 72 ? -34.067 -38.815 17.325 1.00 43.38 48 GLU C C 1
ATOM 3125 O O . GLU C 1 72 ? -33.079 -38.123 16.955 1.00 41.88 48 GLU C O 1
ATOM 3131 N N . LYS C 1 73 ? -34.118 -40.153 17.233 1.00 41.09 49 LYS C N 1
ATOM 3132 C CA . LYS C 1 73 ? -33.014 -40.864 16.614 1.00 41.16 49 LYS C CA 1
ATOM 3133 C C . LYS C 1 73 ? -32.938 -40.658 15.097 1.00 39.63 49 LYS C C 1
ATOM 3134 O O . LYS C 1 73 ? -31.858 -40.516 14.563 1.00 39.35 49 LYS C O 1
ATOM 3140 N N . LEU C 1 74 ? -34.061 -40.636 14.405 1.00 38.33 50 LEU C N 1
ATOM 3141 C CA . LEU C 1 74 ? -34.013 -40.368 12.978 1.00 38.33 50 LEU C CA 1
ATOM 3142 C C . LEU C 1 74 ? -33.550 -38.945 12.670 1.00 37.24 50 LEU C C 1
ATOM 3143 O O . LEU C 1 74 ? -32.834 -38.756 11.688 1.00 37.55 50 LEU C O 1
ATOM 3148 N N . LEU C 1 75 ? -33.868 -37.998 13.568 1.00 35.00 51 LEU C N 1
ATOM 3149 C CA . LEU C 1 75 ? -33.486 -36.597 13.466 1.00 34.08 51 LEU C CA 1
ATOM 3150 C C . LEU C 1 75 ? -32.008 -36.485 13.744 1.00 33.52 51 LEU C C 1
ATOM 3151 O O . LEU C 1 75 ? -31.266 -35.864 12.990 1.00 33.28 51 LEU C O 1
ATOM 3156 N N . ASN C 1 76 ? -31.558 -37.108 14.811 1.00 33.07 52 ASN C N 1
ATOM 3157 C CA . ASN C 1 76 ? -30.112 -37.146 15.030 1.00 34.06 52 ASN C CA 1
ATOM 3158 C C . ASN C 1 76 ? -29.357 -37.581 13.742 1.00 33.43 52 ASN C C 1
ATOM 3159 O O . ASN C 1 76 ? -28.407 -36.965 13.340 1.00 33.54 52 ASN C O 1
ATOM 3164 N N . GLU C 1 77 ? -29.849 -38.586 13.056 1.00 35.26 53 GLU C N 1
ATOM 3165 C CA . GLU C 1 77 ? -29.157 -39.183 11.896 1.00 35.75 53 GLU C CA 1
ATOM 3166 C C . GLU C 1 77 ? -29.220 -38.351 10.621 1.00 34.78 53 GLU C C 1
ATOM 3167 O O . GLU C 1 77 ? -28.259 -38.268 9.896 1.00 33.77 53 GLU C O 1
ATOM 3173 N N . ILE C 1 78 ? -30.347 -37.679 10.386 1.00 34.97 54 ILE C N 1
ATOM 3174 C CA . ILE C 1 78 ? -30.503 -36.757 9.240 1.00 33.14 54 ILE C CA 1
ATOM 3175 C C . ILE C 1 78 ? -29.610 -35.474 9.425 1.00 32.76 54 ILE C C 1
ATOM 3176 O O . ILE C 1 78 ? -28.980 -35.001 8.503 1.00 30.90 54 ILE C O 1
ATOM 3181 N N . VAL C 1 79 ? -29.553 -34.975 10.659 1.00 31.09 55 VAL C N 1
ATOM 3182 C CA . VAL C 1 79 ? -28.771 -33.823 10.975 1.00 30.88 55 VAL C CA 1
ATOM 3183 C C . VAL C 1 79 ? -27.326 -34.133 10.784 1.00 31.17 55 VAL C C 1
ATOM 3184 O O . VAL C 1 79 ? -26.615 -33.385 10.156 1.00 31.92 55 VAL C O 1
ATOM 3188 N N . ARG C 1 80 ? -26.903 -35.261 11.293 1.00 30.90 56 ARG C N 1
ATOM 3189 C CA . ARG C 1 80 ? -25.545 -35.701 11.126 1.00 31.17 56 ARG C CA 1
ATOM 3190 C C . ARG C 1 80 ? -25.153 -35.896 9.672 1.00 30.26 56 ARG C C 1
ATOM 3191 O O . ARG C 1 80 ? -24.044 -35.669 9.321 1.00 29.63 56 ARG C O 1
ATOM 3199 N N . SER C 1 81 ? -26.067 -36.388 8.845 1.00 32.32 57 SER C N 1
ATOM 3200 C CA . SER C 1 81 ? -25.831 -36.514 7.404 1.00 31.49 57 SER C CA 1
ATOM 3201 C C . SER C 1 81 ? -25.786 -35.131 6.791 1.00 31.54 57 SER C C 1
ATOM 3202 O O . SER C 1 81 ? -24.899 -34.813 6.006 1.00 32.52 57 SER C O 1
ATOM 3205 N N . GLN C 1 82 ? -26.681 -34.263 7.227 1.00 31.44 58 GLN C N 1
ATOM 3206 C CA . GLN C 1 82 ? -26.700 -32.909 6.684 1.00 33.62 58 GLN C CA 1
ATOM 3207 C C . GLN C 1 82 ? -25.454 -32.091 7.077 1.00 32.01 58 GLN C C 1
ATOM 3208 O O . GLN C 1 82 ? -25.042 -31.248 6.346 1.00 32.57 58 GLN C O 1
ATOM 3214 N N . SER C 1 83 ? -24.841 -32.387 8.209 1.00 31.01 59 SER C N 1
ATOM 3215 C CA . SER C 1 83 ? -23.683 -31.694 8.666 1.00 31.87 59 SER C CA 1
ATOM 3216 C C . SER C 1 83 ? -22.332 -32.267 8.218 1.00 31.89 59 SER C C 1
ATOM 3217 O O . SER C 1 83 ? -21.357 -31.872 8.733 1.00 32.81 59 SER C O 1
ATOM 3220 N N . ASN C 1 84 ? -22.324 -33.244 7.317 1.00 34.22 60 ASN C N 1
ATOM 3221 C CA . ASN C 1 84 ? -21.162 -33.968 6.821 1.00 33.37 60 ASN C CA 1
ATOM 3222 C C . ASN C 1 84 ? -20.364 -34.543 7.935 1.00 33.56 60 ASN C C 1
ATOM 3223 O O . ASN C 1 84 ? -19.133 -34.298 8.014 1.00 33.78 60 ASN C O 1
ATOM 3228 N N . LEU C 1 85 ? -21.054 -35.297 8.801 1.00 32.53 61 LEU C N 1
ATOM 3229 C CA . LEU C 1 85 ? -20.389 -35.954 9.976 1.00 33.55 61 LEU C CA 1
ATOM 3230 C C . LEU C 1 85 ? -20.447 -37.437 9.821 1.00 32.66 61 LEU C C 1
ATOM 3231 O O . LEU C 1 85 ? -20.293 -37.865 8.735 1.00 33.80 61 LEU C O 1
ATOM 3236 N N . ASP C 1 86 ? -20.793 -38.212 10.829 1.00 33.46 62 ASP C N 1
ATOM 3237 C CA . ASP C 1 86 ? -20.634 -39.657 10.711 1.00 35.60 62 ASP C CA 1
ATOM 3238 C C . ASP C 1 86 ? -21.752 -40.454 10.086 1.00 37.00 62 ASP C C 1
ATOM 3239 O O . ASP C 1 86 ? -21.836 -41.674 10.330 1.00 38.01 62 ASP C O 1
ATOM 3244 N N . ILE C 1 87 ? -22.641 -39.811 9.327 1.00 35.71 63 ILE C N 1
ATOM 3245 C CA . ILE C 1 87 ? -23.749 -40.526 8.760 1.00 33.97 63 ILE C CA 1
ATOM 3246 C C . ILE C 1 87 ? -23.997 -40.000 7.373 1.00 35.61 63 ILE C C 1
ATOM 3247 O O . ILE C 1 87 ? -23.733 -38.838 7.169 1.00 36.86 63 ILE C O 1
ATOM 3252 N N . LEU C 1 88 ? -24.394 -40.843 6.413 1.00 35.88 64 LEU C N 1
ATOM 3253 C CA . LEU C 1 88 ? -24.799 -40.394 5.097 1.00 36.24 64 LEU C CA 1
ATOM 3254 C C . LEU C 1 88 ? -26.179 -40.922 4.900 1.00 36.55 64 LEU C C 1
ATOM 3255 O O . LEU C 1 88 ? -26.381 -42.088 5.046 1.00 37.79 64 LEU C O 1
ATOM 3260 N N . PHE C 1 89 ? -27.151 -40.074 4.567 1.00 37.43 65 PHE C N 1
ATOM 3261 C CA . PHE C 1 89 ? -28.553 -40.493 4.529 1.00 35.42 65 PHE C CA 1
ATOM 3262 C C . PHE C 1 89 ? -29.213 -39.927 3.326 1.00 34.93 65 PHE C C 1
ATOM 3263 O O . PHE C 1 89 ? -29.602 -38.720 3.319 1.00 35.73 65 PHE C O 1
ATOM 3271 N N . LEU C 1 90 ? -29.369 -40.750 2.302 1.00 33.97 66 LEU C N 1
ATOM 3272 C CA . LEU C 1 90 ? -30.024 -40.331 1.085 1.00 34.32 66 LEU C CA 1
ATOM 3273 C C . LEU C 1 90 ? -31.468 -40.908 0.905 1.00 35.81 66 LEU C C 1
ATOM 3274 O O . LEU C 1 90 ? -31.754 -42.016 1.233 1.00 37.42 66 LEU C O 1
ATOM 3279 N N . GLY C 1 91 ? -32.360 -40.154 0.313 1.00 36.96 67 GLY C N 1
ATOM 3280 C CA . GLY C 1 91 ? -33.689 -40.632 0.070 1.00 38.10 67 GLY C CA 1
ATOM 3281 C C . GLY C 1 91 ? -33.862 -40.734 -1.439 1.00 38.72 67 GLY C C 1
ATOM 3282 O O . GLY C 1 91 ? -33.211 -40.020 -2.170 1.00 37.30 67 GLY C O 1
ATOM 3283 N N . ALA C 1 92 ? -34.729 -41.645 -1.878 1.00 40.11 68 ALA C N 1
ATOM 3284 C CA . ALA C 1 92 ? -35.086 -41.749 -3.308 1.00 41.53 68 ALA C CA 1
ATOM 3285 C C . ALA C 1 92 ? -36.538 -41.284 -3.382 1.00 41.92 68 ALA C C 1
ATOM 3286 O O . ALA C 1 92 ? -37.373 -41.786 -2.658 1.00 43.51 68 ALA C O 1
ATOM 3288 N N . PHE C 1 93 ? -36.840 -40.365 -4.272 1.00 44.00 69 PHE C N 1
ATOM 3289 C CA . PHE C 1 93 ? -38.188 -39.732 -4.398 1.00 44.85 69 PHE C CA 1
ATOM 3290 C C . PHE C 1 93 ? -38.778 -39.840 -5.823 1.00 45.14 69 PHE C C 1
ATOM 3291 O O . PHE C 1 93 ? -38.044 -39.662 -6.769 1.00 45.92 69 PHE C O 1
ATOM 3299 N N . ALA C 1 94 ? -40.066 -40.188 -5.947 1.00 44.89 70 ALA C N 1
ATOM 3300 C CA . ALA C 1 94 ? -40.823 -40.240 -7.202 1.00 44.66 70 ALA C CA 1
ATOM 3301 C C . ALA C 1 94 ? -41.634 -38.963 -7.177 1.00 45.95 70 ALA C C 1
ATOM 3302 O O . ALA C 1 94 ? -42.466 -38.773 -6.275 1.00 46.20 70 ALA C O 1
ATOM 3304 N N . ASP C 1 95 ? -41.424 -38.075 -8.140 1.00 47.51 71 ASP C N 1
ATOM 3305 C CA . ASP C 1 95 ? -42.089 -36.782 -8.103 1.00 49.15 71 ASP C CA 1
ATOM 3306 C C . ASP C 1 95 ? -42.303 -36.133 -6.753 1.00 50.95 71 ASP C C 1
ATOM 3307 O O . ASP C 1 95 ? -43.451 -35.759 -6.396 1.00 53.86 71 ASP C O 1
ATOM 3312 N N . SER C 1 96 ? -41.275 -36.081 -5.931 1.00 50.81 72 SER C N 1
ATOM 3313 C CA . SER C 1 96 ? -41.517 -35.528 -4.601 1.00 50.55 72 SER C CA 1
ATOM 3314 C C . SER C 1 96 ? -42.098 -36.425 -3.481 1.00 48.15 72 SER C C 1
ATOM 3315 O O . SER C 1 96 ? -42.301 -35.946 -2.362 1.00 47.01 72 SER C O 1
ATOM 3318 N N . THR C 1 97 ? -42.371 -37.696 -3.762 1.00 46.08 73 THR C N 1
ATOM 3319 C CA . THR C 1 97 ? -42.687 -38.687 -2.699 1.00 44.94 73 THR C CA 1
ATOM 3320 C C . THR C 1 97 ? -41.481 -39.599 -2.268 1.00 43.88 73 THR C C 1
ATOM 3321 O O . THR C 1 97 ? -40.918 -40.300 -3.100 1.00 43.72 73 THR C O 1
ATOM 3325 N N . LEU C 1 98 ? -41.144 -39.666 -0.985 1.00 43.03 74 LEU C N 1
ATOM 3326 C CA . LEU C 1 98 ? -40.086 -40.573 -0.558 1.00 42.87 74 LEU C CA 1
ATOM 3327 C C . LEU C 1 98 ? -40.499 -42.043 -0.738 1.00 44.02 74 LEU C C 1
ATOM 3328 O O . LEU C 1 98 ? -41.450 -42.516 -0.106 1.00 44.02 74 LEU C O 1
ATOM 3333 N N . ILE C 1 99 ? -39.713 -42.775 -1.532 1.00 44.11 75 ILE C N 1
ATOM 3334 C CA . ILE C 1 99 ? -39.996 -44.179 -1.820 1.00 45.44 75 ILE C CA 1
ATOM 3335 C C . ILE C 1 99 ? -38.876 -45.100 -1.388 1.00 45.81 75 ILE C C 1
ATOM 3336 O O . ILE C 1 99 ? -39.035 -46.294 -1.405 1.00 46.84 75 ILE C O 1
ATOM 3341 N N . GLY C 1 100 ? -37.707 -44.568 -1.078 1.00 45.46 76 GLY C N 1
ATOM 3342 C CA . GLY C 1 100 ? -36.674 -45.420 -0.532 1.00 44.62 76 GLY C CA 1
ATOM 3343 C C . GLY C 1 100 ? -35.577 -44.584 0.082 1.00 43.72 76 GLY C C 1
ATOM 3344 O O . GLY C 1 100 ? -35.591 -43.371 -0.053 1.00 44.04 76 GLY C O 1
ATOM 3345 N N . PHE C 1 101 ? -34.597 -45.244 0.695 1.00 41.97 77 PHE C N 1
ATOM 3346 C CA . PHE C 1 101 ? -33.458 -44.572 1.276 1.00 40.61 77 PHE C CA 1
ATOM 3347 C C . PHE C 1 101 ? -32.276 -45.492 1.488 1.00 39.56 77 PHE C C 1
ATOM 3348 O O . PHE C 1 101 ? -32.398 -46.735 1.324 1.00 39.91 77 PHE C O 1
ATOM 3356 N N . ILE C 1 102 ? -31.135 -44.888 1.821 1.00 35.66 78 ILE C N 1
ATOM 3357 C CA . ILE C 1 102 ? -29.961 -45.648 2.163 1.00 34.99 78 ILE C CA 1
ATOM 3358 C C . ILE C 1 102 ? -29.267 -44.893 3.254 1.00 34.51 78 ILE C C 1
ATOM 3359 O O . ILE C 1 102 ? -29.098 -43.717 3.161 1.00 32.71 78 ILE C O 1
ATOM 3364 N N . GLU C 1 103 ? -28.865 -45.587 4.311 1.00 36.77 79 GLU C N 1
ATOM 3365 C CA . GLU C 1 103 ? -28.175 -44.961 5.414 1.00 37.70 79 GLU C CA 1
ATOM 3366 C C . GLU C 1 103 ? -26.895 -45.662 5.655 1.00 38.22 79 GLU C C 1
ATOM 3367 O O . GLU C 1 103 ? -26.889 -46.893 5.673 1.00 38.72 79 GLU C O 1
ATOM 3373 N N . LEU C 1 104 ? -25.817 -44.884 5.849 1.00 38.93 80 LEU C N 1
ATOM 3374 C CA . LEU C 1 104 ? -24.517 -45.420 6.144 1.00 39.85 80 LEU C CA 1
ATOM 3375 C C . LEU C 1 104 ? -23.826 -44.705 7.323 1.00 42.30 80 LEU C C 1
ATOM 3376 O O . LEU C 1 104 ? -24.021 -43.499 7.495 1.00 44.10 80 LEU C O 1
ATOM 3381 N N . LYS C 1 105 ? -22.987 -45.415 8.090 1.00 43.45 81 LYS C N 1
ATOM 3382 C CA . LYS C 1 105 ? -22.151 -44.828 9.140 1.00 44.49 81 LYS C CA 1
ATOM 3383 C C . LYS C 1 105 ? -20.760 -44.768 8.655 1.00 45.14 81 LYS C C 1
ATOM 3384 O O . LYS C 1 105 ? -20.263 -45.736 8.113 1.00 43.94 81 LYS C O 1
ATOM 3390 N N . ILE C 1 106 ? -20.111 -43.624 8.845 1.00 47.39 82 ILE C N 1
ATOM 3391 C CA . ILE C 1 106 ? -18.730 -43.445 8.410 1.00 48.88 82 ILE C CA 1
ATOM 3392 C C . ILE C 1 106 ? -17.812 -43.164 9.595 1.00 50.56 82 ILE C C 1
ATOM 3393 O O . ILE C 1 106 ? -17.859 -42.085 10.186 1.00 52.21 82 ILE C O 1
ATOM 3398 N N . ILE C 1 107 ? -16.973 -44.115 9.929 1.00 52.19 83 ILE C N 1
ATOM 3399 C CA . ILE C 1 107 ? -16.013 -43.875 10.974 1.00 51.30 83 ILE C CA 1
ATOM 3400 C C . ILE C 1 107 ? -14.631 -43.758 10.378 1.00 51.52 83 ILE C C 1
ATOM 3401 O O . ILE C 1 107 ? -14.053 -44.706 9.890 1.00 51.30 83 ILE C O 1
ATOM 3406 N N . ALA C 1 108 ? -14.145 -42.536 10.385 1.00 51.68 84 ALA C N 1
ATOM 3407 C CA . ALA C 1 108 ? -12.891 -42.191 9.767 1.00 51.41 84 ALA C CA 1
ATOM 3408 C C . ALA C 1 108 ? -13.126 -42.751 8.388 1.00 51.16 84 ALA C C 1
ATOM 3409 O O . ALA C 1 108 ? -13.990 -42.283 7.681 1.00 51.52 84 ALA C O 1
ATOM 3411 N N . ASN C 1 109 ? -12.345 -43.745 8.008 1.00 50.05 85 ASN C N 1
ATOM 3412 C CA . ASN C 1 109 ? -12.025 -44.111 6.644 1.00 49.39 85 ASN C CA 1
ATOM 3413 C C . ASN C 1 109 ? -12.837 -45.264 6.097 1.00 47.87 85 ASN C C 1
ATOM 3414 O O . ASN C 1 109 ? -12.705 -45.639 4.961 1.00 46.39 85 ASN C O 1
ATOM 3419 N N . LYS C 1 110 ? -13.676 -45.813 6.945 1.00 46.44 86 LYS C N 1
ATOM 3420 C CA . LYS C 1 110 ? -14.508 -46.969 6.644 1.00 45.56 86 LYS C CA 1
ATOM 3421 C C . LYS C 1 110 ? -15.986 -46.598 6.732 1.00 44.96 86 LYS C C 1
ATOM 3422 O O . LYS C 1 110 ? -16.333 -45.621 7.408 1.00 45.51 86 LYS C O 1
ATOM 3428 N N . ALA C 1 111 ? -16.843 -47.372 6.060 1.00 43.29 87 ALA C N 1
ATOM 3429 C CA . ALA C 1 111 ? -18.301 -47.170 6.111 1.00 43.18 87 ALA C CA 1
ATOM 3430 C C . ALA C 1 111 ? -19.107 -48.463 6.413 1.00 42.25 87 ALA C C 1
ATOM 3431 O O . ALA C 1 111 ? -18.727 -49.583 6.073 1.00 42.50 87 ALA C O 1
ATOM 3433 N N . GLU C 1 112 ? -20.241 -48.310 7.027 1.00 41.26 88 GLU C N 1
ATOM 3434 C CA . GLU C 1 112 ? -21.020 -49.435 7.312 1.00 42.56 88 GLU C CA 1
ATOM 3435 C C . GLU C 1 112 ? -22.333 -49.099 6.745 1.00 43.61 88 GLU C C 1
ATOM 3436 O O . GLU C 1 112 ? -22.852 -48.057 7.072 1.00 44.24 88 GLU C O 1
ATOM 3442 N N . LEU C 1 113 ? -22.868 -49.969 5.906 1.00 43.85 89 LEU C N 1
ATOM 3443 C CA . LEU C 1 113 ? -24.124 -49.763 5.293 1.00 46.26 89 LEU C CA 1
ATOM 3444 C C . LEU C 1 113 ? -25.143 -50.373 6.232 1.00 48.56 89 LEU C C 1
ATOM 3445 O O . LEU C 1 113 ? -25.254 -51.590 6.325 1.00 49.65 89 LEU C O 1
ATOM 3450 N N . LEU C 1 114 ? -25.843 -49.485 6.942 1.00 50.75 90 LEU C N 1
ATOM 3451 C CA . LEU C 1 114 ? -26.848 -49.783 7.993 1.00 51.93 90 LEU C CA 1
ATOM 3452 C C . LEU C 1 114 ? -28.206 -50.188 7.468 1.00 53.47 90 LEU C C 1
ATOM 3453 O O . LEU C 1 114 ? -28.850 -51.046 8.044 1.00 55.33 90 LEU C O 1
ATOM 3458 N N . ARG C 1 115 ? -28.665 -49.525 6.419 1.00 54.20 91 ARG C N 1
ATOM 3459 C CA . ARG C 1 115 ? -29.886 -49.928 5.766 1.00 54.87 91 ARG C CA 1
ATOM 3460 C C . ARG C 1 115 ? -30.078 -49.398 4.372 1.00 54.00 91 ARG C C 1
ATOM 3461 O O . ARG C 1 115 ? -29.636 -48.305 4.024 1.00 53.66 91 ARG C O 1
ATOM 3469 N N . LEU C 1 116 ? -30.764 -50.199 3.589 1.00 53.03 92 LEU C N 1
ATOM 3470 C CA . LEU C 1 116 ? -31.098 -49.856 2.250 1.00 53.45 92 LEU C CA 1
ATOM 3471 C C . LEU C 1 116 ? -32.514 -50.382 2.014 1.00 54.76 92 LEU C C 1
ATOM 3472 O O . LEU C 1 116 ? -32.831 -51.557 2.305 1.00 56.49 92 LEU C O 1
ATOM 3477 N N . TYR C 1 117 ? -33.403 -49.493 1.561 1.00 53.96 93 TYR C N 1
ATOM 3478 C CA . TYR C 1 117 ? -34.738 -49.886 1.323 1.00 52.06 93 TYR C CA 1
ATOM 3479 C C . TYR C 1 117 ? -35.499 -49.157 0.251 1.00 52.81 93 TYR C C 1
ATOM 3480 O O . TYR C 1 117 ? -35.484 -47.916 0.202 1.00 53.05 93 TYR C O 1
ATOM 3489 N N . LEU C 1 118 ? -36.278 -49.934 -0.499 1.00 51.88 94 LEU C N 1
ATOM 3490 C CA . LEU C 1 118 ? -37.244 -49.403 -1.432 1.00 52.25 94 LEU C CA 1
ATOM 3491 C C . LEU C 1 118 ? -38.630 -49.947 -1.093 1.00 52.05 94 LEU C C 1
ATOM 3492 O O . LEU C 1 118 ? -38.780 -51.104 -0.720 1.00 52.39 94 LEU C O 1
ATOM 3497 N N . LYS C 1 119 ? -39.664 -49.130 -1.212 1.00 51.77 95 LYS C N 1
ATOM 3498 C CA . LYS C 1 119 ? -41.013 -49.660 -1.059 1.00 51.61 95 LYS C CA 1
ATOM 3499 C C . LYS C 1 119 ? -41.266 -50.718 -2.185 1.00 51.25 95 LYS C C 1
ATOM 3500 O O . LYS C 1 119 ? -40.862 -50.523 -3.352 1.00 48.89 95 LYS C O 1
ATOM 3506 N N . PRO C 1 120 ? -41.975 -51.815 -1.843 1.00 51.69 96 PRO C N 1
ATOM 3507 C CA . PRO C 1 120 ? -42.279 -52.896 -2.776 1.00 51.64 96 PRO C CA 1
ATOM 3508 C C . PRO C 1 120 ? -42.695 -52.382 -4.121 1.00 52.12 96 PRO C C 1
ATOM 3509 O O . PRO C 1 120 ? -42.108 -52.764 -5.120 1.00 50.57 96 PRO C O 1
ATOM 3513 N N . GLU C 1 121 ? -43.656 -51.449 -4.127 1.00 53.71 97 GLU C N 1
ATOM 3514 C CA . GLU C 1 121 ? -44.259 -50.912 -5.371 1.00 54.96 97 GLU C CA 1
ATOM 3515 C C . GLU C 1 121 ? -43.250 -50.279 -6.318 1.00 55.27 97 GLU C C 1
ATOM 3516 O O . GLU C 1 121 ? -43.532 -50.110 -7.507 1.00 54.48 97 GLU C O 1
ATOM 3522 N N . TYR C 1 122 ? -42.089 -49.922 -5.776 1.00 56.59 98 TYR C N 1
ATOM 3523 C CA . TYR C 1 122 ? -40.979 -49.289 -6.534 1.00 57.30 98 TYR C CA 1
ATOM 3524 C C . TYR C 1 122 ? -39.711 -50.123 -6.505 1.00 58.68 98 TYR C C 1
ATOM 3525 O O . TYR C 1 122 ? -38.615 -49.567 -6.745 1.00 59.95 98 TYR C O 1
ATOM 3534 N N . THR C 1 123 ? -39.820 -51.430 -6.241 1.00 59.32 99 THR C N 1
ATOM 3535 C CA . THR C 1 123 ? -38.611 -52.260 -6.094 1.00 59.38 99 THR C CA 1
ATOM 3536 C C . THR C 1 123 ? -37.940 -52.664 -7.398 1.00 60.71 99 THR C C 1
ATOM 3537 O O . THR C 1 123 ? -37.827 -53.882 -7.721 1.00 60.93 99 THR C O 1
ATOM 3541 N N . HIS C 1 124 ? -37.445 -51.636 -8.109 1.00 60.76 100 HIS C N 1
ATOM 3542 C CA . HIS C 1 124 ? -36.712 -51.798 -9.383 1.00 59.94 100 HIS C CA 1
ATOM 3543 C C . HIS C 1 124 ? -35.222 -51.664 -9.036 1.00 58.99 100 HIS C C 1
ATOM 3544 O O . HIS C 1 124 ? -34.763 -50.617 -8.514 1.00 59.33 100 HIS C O 1
ATOM 3551 N N . LYS C 1 125 ? -34.488 -52.739 -9.310 1.00 58.26 101 LYS C N 1
ATOM 3552 C CA . LYS C 1 125 ? -33.067 -52.848 -9.021 1.00 57.57 101 LYS C CA 1
ATOM 3553 C C . LYS C 1 125 ? -32.239 -51.669 -9.540 1.00 56.54 101 LYS C C 1
ATOM 3554 O O . LYS C 1 125 ? -31.143 -51.461 -9.034 1.00 55.69 101 LYS C O 1
ATOM 3560 N N . LYS C 1 126 ? -32.754 -50.893 -10.513 1.00 55.09 102 LYS C N 1
ATOM 3561 C CA . LYS C 1 126 ? -32.067 -49.650 -10.977 1.00 54.12 102 LYS C CA 1
ATOM 3562 C C . LYS C 1 126 ? -32.161 -48.500 -9.962 1.00 53.13 102 LYS C C 1
ATOM 3563 O O . LYS C 1 126 ? -31.255 -47.648 -9.879 1.00 52.35 102 LYS C O 1
ATOM 3565 N N . ILE C 1 127 ? -33.247 -48.461 -9.188 1.00 51.88 103 ILE C N 1
ATOM 3566 C CA . ILE C 1 127 ? -33.375 -47.402 -8.212 1.00 50.46 103 ILE C CA 1
ATOM 3567 C C . ILE C 1 127 ? -32.420 -47.678 -7.053 1.00 49.98 103 ILE C C 1
ATOM 3568 O O . ILE C 1 127 ? -31.648 -46.764 -6.716 1.00 49.46 103 ILE C O 1
ATOM 3573 N N . GLY C 1 128 ? -32.462 -48.911 -6.498 1.00 49.00 104 GLY C N 1
ATOM 3574 C CA . GLY C 1 128 ? -31.580 -49.392 -5.366 1.00 47.72 104 GLY C CA 1
ATOM 3575 C C . GLY C 1 128 ? -30.105 -49.175 -5.717 1.00 47.45 104 GLY C C 1
ATOM 3576 O O . GLY C 1 128 ? -29.266 -48.673 -4.948 1.00 45.31 104 GLY C O 1
ATOM 3577 N N . LYS C 1 129 ? -29.811 -49.531 -6.938 1.00 48.46 105 LYS C N 1
ATOM 3578 C CA . LYS C 1 129 ? -28.517 -49.342 -7.516 1.00 48.34 105 LYS C CA 1
ATOM 3579 C C . LYS C 1 129 ? -28.238 -47.854 -7.574 1.00 48.55 105 LYS C C 1
ATOM 3580 O O . LYS C 1 129 ? -27.094 -47.457 -7.318 1.00 48.13 105 LYS C O 1
ATOM 3586 N N . THR C 1 130 ? -29.234 -47.009 -7.893 1.00 47.98 106 THR C N 1
ATOM 3587 C CA . THR C 1 130 ? -28.951 -45.541 -7.965 1.00 47.04 106 THR C CA 1
ATOM 3588 C C . THR C 1 130 ? -28.614 -44.982 -6.573 1.00 45.99 106 THR C C 1
ATOM 3589 O O . THR C 1 130 ? -27.645 -44.256 -6.408 1.00 45.32 106 THR C O 1
ATOM 3593 N N . LEU C 1 131 ? -29.407 -45.360 -5.582 1.00 44.70 107 LEU C N 1
ATOM 3594 C CA . LEU C 1 131 ? -29.138 -45.006 -4.215 1.00 44.52 107 LEU C CA 1
ATOM 3595 C C . LEU C 1 131 ? -27.705 -45.430 -3.802 1.00 43.16 107 LEU C C 1
ATOM 3596 O O . LEU C 1 131 ? -26.950 -44.624 -3.408 1.00 39.87 107 LEU C O 1
ATOM 3601 N N . LEU C 1 132 ? -27.373 -46.704 -3.926 1.00 43.98 108 LEU C N 1
ATOM 3602 C CA . LEU C 1 132 ? -26.048 -47.213 -3.604 1.00 45.07 108 LEU C CA 1
ATOM 3603 C C . LEU C 1 132 ? -24.982 -46.486 -4.429 1.00 44.49 108 LEU C C 1
ATOM 3604 O O . LEU C 1 132 ? -24.003 -46.032 -3.876 1.00 45.48 108 LEU C O 1
ATOM 3609 N N . LEU C 1 133 ? -25.231 -46.260 -5.703 1.00 43.76 109 LEU C N 1
ATOM 3610 C CA . LEU C 1 133 ? -24.275 -45.579 -6.552 1.00 44.04 109 LEU C CA 1
ATOM 3611 C C . LEU C 1 133 ? -23.998 -44.121 -6.156 1.00 44.00 109 LEU C C 1
ATOM 3612 O O . LEU C 1 133 ? -22.839 -43.688 -6.120 1.00 44.17 109 LEU C O 1
ATOM 3617 N N . GLU C 1 134 ? -25.029 -43.357 -5.807 1.00 43.90 110 GLU C N 1
ATOM 3618 C CA . GLU C 1 134 ? -24.829 -41.988 -5.336 1.00 43.25 110 GLU C CA 1
ATOM 3619 C C . GLU C 1 134 ? -24.161 -42.002 -3.942 1.00 43.38 110 GLU C C 1
ATOM 3620 O O . GLU C 1 134 ? -23.388 -41.127 -3.594 1.00 44.05 110 GLU C O 1
ATOM 3626 N N . ALA C 1 135 ? -24.446 -43.013 -3.140 1.00 42.49 111 ALA C N 1
ATOM 3627 C CA . ALA C 1 135 ? -23.793 -43.117 -1.872 1.00 42.39 111 ALA C CA 1
ATOM 3628 C C . ALA C 1 135 ? -22.255 -43.317 -2.069 1.00 42.01 111 ALA C C 1
ATOM 3629 O O . ALA C 1 135 ? -21.440 -42.806 -1.320 1.00 43.46 111 ALA C O 1
ATOM 3631 N N . GLU C 1 136 ? -21.842 -44.090 -3.044 1.00 42.94 112 GLU C N 1
ATOM 3632 C CA . GLU C 1 136 ? -20.405 -44.285 -3.264 1.00 44.60 112 GLU C CA 1
ATOM 3633 C C . GLU C 1 136 ? -19.653 -43.081 -3.845 1.00 44.72 112 GLU C C 1
ATOM 3634 O O . GLU C 1 136 ? -18.522 -42.834 -3.503 1.00 45.01 112 GLU C O 1
ATOM 3640 N N . LYS C 1 137 ? -20.294 -42.335 -4.724 1.00 45.01 113 LYS C N 1
ATOM 3641 C CA . LYS C 1 137 ? -19.714 -41.112 -5.284 1.00 45.34 113 LYS C CA 1
ATOM 3642 C C . LYS C 1 137 ? -19.444 -40.164 -4.134 1.00 45.44 113 LYS C C 1
ATOM 3643 O O . LYS C 1 137 ? -18.359 -39.629 -4.053 1.00 46.89 113 LYS C O 1
ATOM 3649 N N . ILE C 1 138 ? -20.393 -40.012 -3.204 1.00 45.51 114 ILE C N 1
ATOM 3650 C CA . ILE C 1 138 ? -20.166 -39.165 -2.020 1.00 45.12 114 ILE C CA 1
ATOM 3651 C C . ILE C 1 138 ? -19.036 -39.690 -1.103 1.00 46.29 114 ILE C C 1
ATOM 3652 O O . ILE C 1 138 ? -18.352 -38.920 -0.427 1.00 45.91 114 ILE C O 1
ATOM 3665 N N . LYS C 1 140 ? -16.352 -41.646 -2.071 1.00 49.60 116 LYS C N 1
ATOM 3666 C CA . LYS C 1 140 ? -15.067 -41.479 -2.769 1.00 50.99 116 LYS C CA 1
ATOM 3667 C C . LYS C 1 140 ? -14.438 -40.137 -2.361 1.00 50.82 116 LYS C C 1
ATOM 3668 O O . LYS C 1 140 ? -13.329 -40.074 -1.850 1.00 49.52 116 LYS C O 1
ATOM 3674 N N . LYS C 1 141 ? -15.223 -39.080 -2.575 1.00 51.47 117 LYS C N 1
ATOM 3675 C CA . LYS C 1 141 ? -14.852 -37.692 -2.293 1.00 52.15 117 LYS C CA 1
ATOM 3676 C C . LYS C 1 141 ? -14.443 -37.525 -0.837 1.00 51.20 117 LYS C C 1
ATOM 3677 O O . LYS C 1 141 ? -13.472 -36.824 -0.589 1.00 51.03 117 LYS C O 1
ATOM 3683 N N . LYS C 1 142 ? -15.164 -38.152 0.100 1.00 49.49 118 LYS C N 1
ATOM 3684 C CA . LYS C 1 142 ? -14.759 -38.104 1.496 1.00 49.01 118 LYS C CA 1
ATOM 3685 C C . LYS C 1 142 ? -13.529 -38.986 1.743 1.00 49.00 118 LYS C C 1
ATOM 3686 O O . LYS C 1 142 ? -12.806 -38.786 2.718 1.00 50.59 118 LYS C O 1
ATOM 3692 N N . GLY C 1 143 ? -13.266 -39.956 0.878 1.00 48.13 119 GLY C N 1
ATOM 3693 C CA . GLY C 1 143 ? -12.121 -40.851 1.060 1.00 46.78 119 GLY C CA 1
ATOM 3694 C C . GLY C 1 143 ? -12.415 -42.219 1.698 1.00 46.49 119 GLY C C 1
ATOM 3695 O O . GLY C 1 143 ? -11.499 -42.950 2.007 1.00 45.88 119 GLY C O 1
ATOM 3696 N N . ILE C 1 144 ? -13.672 -42.612 1.878 1.00 45.59 120 ILE C N 1
ATOM 3697 C CA . ILE C 1 144 ? -13.936 -43.929 2.468 1.00 45.01 120 ILE C CA 1
ATOM 3698 C C . ILE C 1 144 ? -13.418 -44.984 1.494 1.00 45.49 120 ILE C C 1
ATOM 3699 O O . ILE C 1 144 ? -13.738 -44.978 0.293 1.00 44.80 120 ILE C O 1
ATOM 3704 N N . LEU C 1 145 ? -12.579 -45.864 2.005 1.00 45.85 121 LEU C N 1
ATOM 3705 C CA . LEU C 1 145 ? -11.954 -46.886 1.181 1.00 46.05 121 LEU C CA 1
ATOM 3706 C C . LEU C 1 145 ? -12.579 -48.260 1.309 1.00 46.68 121 LEU C C 1
ATOM 3707 O O . LEU C 1 145 ? -12.285 -49.130 0.504 1.00 47.99 121 LEU C O 1
ATOM 3712 N N . GLU C 1 146 ? -13.471 -48.447 2.275 1.00 46.72 122 GLU C N 1
ATOM 3713 C CA . GLU C 1 146 ? -14.004 -49.753 2.563 1.00 46.75 122 GLU C CA 1
ATOM 3714 C C . GLU C 1 146 ? -15.455 -49.636 3.039 1.00 45.40 122 GLU C C 1
ATOM 3715 O O . GLU C 1 146 ? -15.781 -48.700 3.713 1.00 44.82 122 GLU C O 1
ATOM 3721 N N . CYS C 1 147 ? -16.336 -50.550 2.657 1.00 45.18 123 CYS C N 1
ATOM 3722 C CA . CYS C 1 147 ? -17.734 -50.522 3.130 1.00 44.88 123 CYS C CA 1
ATOM 3723 C C . CYS C 1 147 ? -18.163 -51.927 3.562 1.00 43.97 123 CYS C C 1
ATOM 3724 O O . CYS C 1 147 ? -17.944 -52.857 2.795 1.00 44.94 123 CYS C O 1
ATOM 3727 N N . ARG C 1 148 ? -18.694 -52.092 4.781 1.00 41.83 124 ARG C N 1
ATOM 3728 C CA . ARG C 1 148 ? -19.194 -53.368 5.231 1.00 42.20 124 ARG C CA 1
ATOM 3729 C C . ARG C 1 148 ? -20.700 -53.351 5.369 1.00 41.84 124 ARG C C 1
ATOM 3730 O O . ARG C 1 148 ? -21.290 -52.298 5.492 1.00 40.74 124 ARG C O 1
ATOM 3738 N N . LEU C 1 149 ? -21.320 -54.522 5.361 1.00 41.82 125 LEU C N 1
ATOM 3739 C CA . LEU C 1 149 ? -22.728 -54.623 5.503 1.00 42.98 125 LEU C CA 1
ATOM 3740 C C . LEU C 1 149 ? -23.088 -55.970 6.074 1.00 44.72 125 LEU C C 1
ATOM 3741 O O . LEU C 1 149 ? -22.318 -56.894 6.001 1.00 44.26 125 LEU C O 1
ATOM 3746 N N . TYR C 1 150 ? -24.261 -56.045 6.681 1.00 45.73 126 TYR C N 1
ATOM 3747 C CA . TYR C 1 150 ? -24.756 -57.226 7.314 1.00 47.35 126 TYR C CA 1
ATOM 3748 C C . TYR C 1 150 ? -25.985 -57.597 6.579 1.00 47.19 126 TYR C C 1
ATOM 3749 O O . TYR C 1 150 ? -26.793 -56.733 6.382 1.00 47.23 126 TYR C O 1
ATOM 3758 N N . VAL C 1 151 ? -26.176 -58.869 6.258 1.00 48.25 127 VAL C N 1
ATOM 3759 C CA . VAL C 1 151 ? -27.344 -59.324 5.512 1.00 49.86 127 VAL C CA 1
ATOM 3760 C C . VAL C 1 151 ? -27.817 -60.658 6.083 1.00 52.20 127 VAL C C 1
ATOM 3761 O O . VAL C 1 151 ? -27.035 -61.631 6.167 1.00 50.71 127 VAL C O 1
ATOM 3765 N N . HIS C 1 152 ? -29.089 -60.700 6.501 1.00 54.03 128 HIS C N 1
ATOM 3766 C CA . HIS C 1 152 ? -29.648 -61.932 7.059 1.00 56.06 128 HIS C CA 1
ATOM 3767 C C . HIS C 1 152 ? -29.634 -62.951 5.965 1.00 56.87 128 HIS C C 1
ATOM 3768 O O . HIS C 1 152 ? -29.959 -62.649 4.838 1.00 57.36 128 HIS C O 1
ATOM 3775 N N . ARG C 1 153 ? -29.295 -64.170 6.347 1.00 58.05 129 ARG C N 1
ATOM 3776 C CA . ARG C 1 153 ? -29.085 -65.305 5.435 1.00 59.06 129 ARG C CA 1
ATOM 3777 C C . ARG C 1 153 ? -30.237 -65.703 4.517 1.00 59.54 129 ARG C C 1
ATOM 3778 O O . ARG C 1 153 ? -30.013 -66.183 3.384 1.00 60.50 129 ARG C O 1
ATOM 3786 N N . GLN C 1 154 ? -31.462 -65.503 4.991 1.00 59.42 130 GLN C N 1
ATOM 3787 C CA . GLN C 1 154 ? -32.649 -65.817 4.205 1.00 59.44 130 GLN C CA 1
ATOM 3788 C C . GLN C 1 154 ? -32.899 -64.744 3.151 1.00 58.63 130 GLN C C 1
ATOM 3789 O O . GLN C 1 154 ? -33.452 -65.022 2.086 1.00 60.30 130 GLN C O 1
ATOM 3795 N N . ASN C 1 155 ? -32.488 -63.517 3.454 1.00 55.98 131 ASN C N 1
ATOM 3796 C CA . ASN C 1 155 ? -32.657 -62.401 2.531 1.00 53.90 131 ASN C CA 1
ATOM 3797 C C . ASN C 1 155 ? -31.824 -62.699 1.290 1.00 51.84 131 ASN C C 1
ATOM 3798 O O . ASN C 1 155 ? -30.707 -62.201 1.145 1.00 51.96 131 ASN C O 1
ATOM 3803 N N . SER C 1 156 ? -32.375 -63.514 0.397 1.00 50.03 132 SER C N 1
ATOM 3804 C CA . SER C 1 156 ? -31.739 -63.816 -0.844 1.00 49.29 132 SER C CA 1
ATOM 3805 C C . SER C 1 156 ? -31.769 -62.702 -1.845 1.00 48.36 132 SER C C 1
ATOM 3806 O O . SER C 1 156 ? -30.885 -62.662 -2.699 1.00 49.28 132 SER C O 1
ATOM 3809 N N . VAL C 1 157 ? -32.786 -61.833 -1.797 1.00 47.75 133 VAL C N 1
ATOM 3810 C CA . VAL C 1 157 ? -32.881 -60.713 -2.730 1.00 46.33 133 VAL C CA 1
ATOM 3811 C C . VAL C 1 157 ? -31.779 -59.732 -2.457 1.00 45.42 133 VAL C C 1
ATOM 3812 O O . VAL C 1 157 ? -31.135 -59.229 -3.374 1.00 44.91 133 VAL C O 1
ATOM 3816 N N . GLY C 1 158 ? -31.581 -59.438 -1.182 1.00 45.13 134 GLY C N 1
ATOM 3817 C CA . GLY C 1 158 ? -30.536 -58.495 -0.762 1.00 44.64 134 GLY C CA 1
ATOM 3818 C C . GLY C 1 158 ? -29.196 -59.074 -1.112 1.00 44.03 134 GLY C C 1
ATOM 3819 O O . GLY C 1 158 ? -28.371 -58.441 -1.783 1.00 43.71 134 GLY C O 1
ATOM 3820 N N . PHE C 1 159 ? -29.008 -60.320 -0.697 1.00 43.84 135 PHE C N 1
ATOM 3821 C CA . PHE C 1 159 ? -27.731 -61.011 -0.907 1.00 43.08 135 PHE C CA 1
ATOM 3822 C C . PHE C 1 159 ? -27.349 -60.926 -2.361 1.00 42.67 135 PHE C C 1
ATOM 3823 O O . PHE C 1 159 ? -26.240 -60.535 -2.653 1.00 42.47 135 PHE C O 1
ATOM 3831 N N . SER C 1 160 ? -28.280 -61.292 -3.255 1.00 42.31 136 SER C N 1
ATOM 3832 C CA . SER C 1 160 ? -28.088 -61.212 -4.717 1.00 42.73 136 SER C CA 1
ATOM 3833 C C . SER C 1 160 ? -27.750 -59.823 -5.176 1.00 42.48 136 SER C C 1
ATOM 3834 O O . SER C 1 160 ? -26.791 -59.625 -5.882 1.00 43.43 136 SER C O 1
ATOM 3837 N N . PHE C 1 161 ? -28.584 -58.852 -4.818 1.00 43.00 137 PHE C N 1
ATOM 3838 C CA . PHE C 1 161 ? -28.318 -57.432 -5.148 1.00 41.75 137 PHE C CA 1
ATOM 3839 C C . PHE C 1 161 ? -26.933 -57.035 -4.688 1.00 40.69 137 PHE C C 1
ATOM 3840 O O . PHE C 1 161 ? -26.221 -56.399 -5.400 1.00 37.72 137 PHE C O 1
ATOM 3848 N N . TYR C 1 162 ? -26.564 -57.427 -3.483 1.00 42.19 138 TYR C N 1
ATOM 3849 C CA . TYR C 1 162 ? -25.251 -57.054 -2.999 1.00 44.12 138 TYR C CA 1
ATOM 3850 C C . TYR C 1 162 ? -24.101 -57.620 -3.798 1.00 43.81 138 TYR C C 1
ATOM 3851 O O . TYR C 1 162 ? -23.281 -56.841 -4.195 1.00 44.21 138 TYR C O 1
ATOM 3860 N N . TYR C 1 163 ? -24.060 -58.921 -4.091 1.00 44.64 139 TYR C N 1
ATOM 3861 C CA . TYR C 1 163 ? -22.954 -59.470 -4.886 1.00 45.43 139 TYR C CA 1
ATOM 3862 C C . TYR C 1 163 ? -22.810 -58.871 -6.289 1.00 44.67 139 TYR C C 1
ATOM 3863 O O . TYR C 1 163 ? -21.675 -58.607 -6.790 1.00 42.13 139 TYR C O 1
ATOM 3872 N N . LYS C 1 164 ? -23.966 -58.610 -6.893 1.00 44.27 140 LYS C N 1
ATOM 3873 C CA . LYS C 1 164 ? -24.003 -58.050 -8.228 1.00 45.91 140 LYS C CA 1
ATOM 3874 C C . LYS C 1 164 ? -23.400 -56.655 -8.219 1.00 45.32 140 LYS C C 1
ATOM 3875 O O . LYS C 1 164 ? -22.880 -56.225 -9.222 1.00 46.09 140 LYS C O 1
ATOM 3881 N N . ASN C 1 165 ? -23.464 -55.950 -7.085 1.00 44.78 141 ASN C N 1
ATOM 3882 C CA . ASN C 1 165 ? -22.872 -54.623 -6.988 1.00 45.55 141 ASN C CA 1
ATOM 3883 C C . ASN C 1 165 ? -21.462 -54.598 -6.326 1.00 45.03 141 ASN C C 1
ATOM 3884 O O . ASN C 1 165 ? -20.971 -53.524 -5.941 1.00 46.24 141 ASN C O 1
ATOM 3889 N N . GLY C 1 166 ? -20.824 -55.765 -6.179 1.00 43.83 142 GLY C N 1
ATOM 3890 C CA . GLY C 1 166 ? -19.443 -55.818 -5.705 1.00 43.88 142 GLY C CA 1
ATOM 3891 C C . GLY C 1 166 ? -19.083 -56.268 -4.301 1.00 43.29 142 GLY C C 1
ATOM 3892 O O . GLY C 1 166 ? -17.948 -56.280 -3.962 1.00 43.75 142 GLY C O 1
ATOM 3893 N N . PHE C 1 167 ? -20.038 -56.638 -3.469 1.00 43.02 143 PHE C N 1
ATOM 3894 C CA . PHE C 1 167 ? -19.709 -57.091 -2.124 1.00 40.97 143 PHE C CA 1
ATOM 3895 C C . PHE C 1 167 ? -19.444 -58.615 -2.082 1.00 39.18 143 PHE C C 1
ATOM 3896 O O . PHE C 1 167 ? -20.081 -59.380 -2.820 1.00 39.64 143 PHE C O 1
ATOM 3904 N N . LYS C 1 168 ? -18.531 -59.049 -1.228 1.00 36.54 144 LYS C N 1
ATOM 3905 C CA . LYS C 1 168 ? -18.273 -60.484 -1.074 1.00 36.35 144 LYS C CA 1
ATOM 3906 C C . LYS C 1 168 ? -18.511 -60.895 0.373 1.00 34.72 144 LYS C C 1
ATOM 3907 O O . LYS C 1 168 ? -18.452 -60.065 1.251 1.00 34.96 144 LYS C O 1
ATOM 3913 N N . VAL C 1 169 ? -18.722 -62.169 0.632 1.00 33.34 145 VAL C N 1
ATOM 3914 C CA . VAL C 1 169 ? -18.906 -62.624 1.978 1.00 33.67 145 VAL C CA 1
ATOM 3915 C C . VAL C 1 169 ? -17.566 -62.621 2.704 1.00 35.04 145 VAL C C 1
ATOM 3916 O O . VAL C 1 169 ? -16.610 -63.152 2.216 1.00 35.67 145 VAL C O 1
ATOM 3920 N N . GLU C 1 170 ? -17.479 -62.012 3.871 1.00 37.37 146 GLU C N 1
ATOM 3921 C CA . GLU C 1 170 ? -16.220 -61.996 4.629 1.00 39.17 146 GLU C CA 1
ATOM 3922 C C . GLU C 1 170 ? -16.315 -62.915 5.814 1.00 39.81 146 GLU C C 1
ATOM 3923 O O . GLU C 1 170 ? -15.307 -63.459 6.288 1.00 41.28 146 GLU C O 1
ATOM 3929 N N . ASP C 1 171 ? -17.532 -63.089 6.314 1.00 41.23 147 ASP C N 1
ATOM 3930 C CA . ASP C 1 171 ? -17.784 -63.909 7.451 1.00 42.23 147 ASP C CA 1
ATOM 3931 C C . ASP C 1 171 ? -19.251 -64.103 7.680 1.00 43.23 147 ASP C C 1
ATOM 3932 O O . ASP C 1 171 ? -20.099 -63.598 6.942 1.00 44.58 147 ASP C O 1
ATOM 3937 N N . THR C 1 172 ? -19.552 -64.873 8.711 1.00 44.47 148 THR C N 1
ATOM 3938 C CA . THR C 1 172 ? -20.894 -64.990 9.220 1.00 44.88 148 THR C CA 1
ATOM 3939 C C . THR C 1 172 ? -20.939 -64.484 10.680 1.00 46.96 148 THR C C 1
ATOM 3940 O O . THR C 1 172 ? -19.973 -64.663 11.437 1.00 47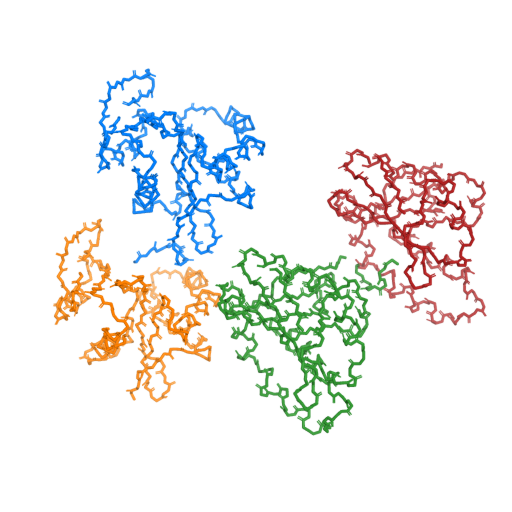.48 148 THR C O 1
ATOM 3944 N N . ASP C 1 173 ? -22.038 -63.829 11.054 1.00 48.89 149 ASP C N 1
ATOM 3945 C CA . ASP C 1 173 ? -22.244 -63.396 12.434 1.00 51.10 149 ASP C CA 1
ATOM 3946 C C . ASP C 1 173 ? -23.499 -64.123 12.963 1.00 52.25 149 ASP C C 1
ATOM 3947 O O . ASP C 1 173 ? -24.488 -63.508 13.390 1.00 53.34 149 ASP C O 1
ATOM 3952 N N . GLY C 1 174 ? -23.425 -65.452 12.950 1.00 53.58 150 GLY C N 1
ATOM 3953 C CA . GLY C 1 174 ? -24.529 -66.308 13.355 1.00 53.49 150 GLY C CA 1
ATOM 3954 C C . GLY C 1 174 ? -25.515 -66.238 12.233 1.00 53.59 150 GLY C C 1
ATOM 3955 O O . GLY C 1 174 ? -25.317 -66.870 11.203 1.00 53.39 150 GLY C O 1
ATOM 3956 N N . SER C 1 175 ? -26.548 -65.425 12.441 1.00 54.53 151 SER C N 1
ATOM 3957 C CA . SER C 1 175 ? -27.656 -65.200 11.466 1.00 55.57 151 SER C CA 1
ATOM 3958 C C . SER C 1 175 ? -27.385 -64.239 10.289 1.00 54.44 151 SER C C 1
ATOM 3959 O O . SER C 1 175 ? -28.284 -63.977 9.493 1.00 55.45 151 SER C O 1
ATOM 3962 N N . ASP C 1 176 ? -26.181 -63.701 10.188 1.00 52.65 152 ASP C N 1
ATOM 3963 C CA . ASP C 1 176 ? -25.892 -62.799 9.099 1.00 50.98 152 ASP C CA 1
ATOM 3964 C C . ASP C 1 176 ? -24.537 -63.016 8.391 1.00 48.15 152 ASP C C 1
ATOM 3965 O O . ASP C 1 176 ? -23.499 -63.345 8.960 1.00 47.18 152 ASP C O 1
ATOM 3970 N N . PHE C 1 177 ? -24.582 -62.769 7.111 1.00 44.44 153 PHE C N 1
ATOM 3971 C CA . PHE C 1 177 ? -23.394 -62.652 6.394 1.00 41.58 153 PHE C CA 1
ATOM 3972 C C . PHE C 1 177 ? -22.856 -61.257 6.676 1.00 40.96 153 PHE C C 1
ATOM 3973 O O . PHE C 1 177 ? -23.614 -60.281 6.665 1.00 40.54 153 PHE C O 1
ATOM 3981 N N . ILE C 1 178 ? -21.580 -61.151 7.035 1.00 40.17 154 ILE C N 1
ATOM 3982 C CA . ILE C 1 178 ? -20.938 -59.841 6.987 1.00 39.15 154 ILE C CA 1
ATOM 3983 C C . ILE C 1 178 ? -20.512 -59.816 5.496 1.00 38.40 154 ILE C C 1
ATOM 3984 O O . ILE C 1 178 ? -19.923 -60.755 4.996 1.00 39.79 154 ILE C O 1
ATOM 3997 N N . GLU C 1 180 ? -18.516 -57.472 2.292 1.00 40.38 156 GLU C N 1
ATOM 3998 C CA . GLU C 1 180 ? -17.611 -56.331 2.125 1.00 41.53 156 GLU C CA 1
ATOM 3999 C C . GLU C 1 180 ? -17.300 -55.969 0.677 1.00 42.19 156 GLU C C 1
ATOM 4000 O O . GLU C 1 180 ? -17.376 -56.793 -0.226 1.00 41.64 156 GLU C O 1
ATOM 4006 N N . LYS C 1 181 ? -16.891 -54.723 0.496 1.00 44.31 157 LYS C N 1
ATOM 4007 C CA . LYS C 1 181 ? -16.472 -54.144 -0.787 1.00 44.73 157 LYS C CA 1
ATOM 4008 C C . LYS C 1 181 ? -15.409 -53.078 -0.509 1.00 44.90 157 LYS C C 1
ATOM 4009 O O . LYS C 1 181 ? -15.653 -52.195 0.295 1.00 44.70 157 LYS C O 1
ATOM 4015 N N . LYS C 1 182 ? -14.241 -53.157 -1.135 1.00 45.90 158 LYS C N 1
ATOM 4016 C CA . LYS C 1 182 ? -13.181 -52.107 -0.991 1.00 46.77 158 LYS C CA 1
ATOM 4017 C C . LYS C 1 182 ? -13.332 -51.119 -2.153 1.00 48.09 158 LYS C C 1
ATOM 4018 O O . LYS C 1 182 ? -14.049 -51.405 -3.134 1.00 48.84 158 LYS C O 1
ATOM 4024 N N . TYR C 1 183 ? -12.758 -49.922 -2.002 1.00 49.26 159 TYR C N 1
ATOM 4025 C CA . TYR C 1 183 ? -12.706 -48.942 -3.121 1.00 50.26 159 TYR C CA 1
ATOM 4026 C C . TYR C 1 183 ? -11.274 -48.453 -3.231 1.00 50.16 159 TYR C C 1
ATOM 4027 O O . TYR C 1 183 ? -10.803 -47.724 -2.350 1.00 49.85 159 TYR C O 1
ATOM 4037 N N . ILE D 1 27 ? -52.058 -32.556 -41.579 1.00 48.44 3 ILE D N 1
ATOM 4038 C CA . ILE D 1 27 ? -51.125 -33.578 -41.009 1.00 49.28 3 ILE D CA 1
ATOM 4039 C C . ILE D 1 27 ? -49.892 -32.963 -40.262 1.00 48.94 3 ILE D C 1
ATOM 4040 O O . ILE D 1 27 ? -48.753 -33.132 -40.702 1.00 49.39 3 ILE D O 1
ATOM 4045 N N . GLU D 1 28 ? -50.100 -32.303 -39.124 1.00 48.13 4 GLU D N 1
ATOM 4046 C CA . GLU D 1 28 ? -48.995 -31.589 -38.447 1.00 47.52 4 GLU D CA 1
ATOM 4047 C C . GLU D 1 28 ? -48.427 -32.103 -37.106 1.00 46.61 4 GLU D C 1
ATOM 4048 O O . GLU D 1 28 ? -49.115 -32.742 -36.319 1.00 46.45 4 GLU D O 1
ATOM 4054 N N . ILE D 1 29 ? -47.154 -31.789 -36.877 1.00 45.13 5 ILE D N 1
ATOM 4055 C CA . ILE D 1 29 ? -46.414 -32.205 -35.702 1.00 44.46 5 ILE D CA 1
ATOM 4056 C C . ILE D 1 29 ? -46.046 -30.952 -34.906 1.00 44.58 5 ILE D C 1
ATOM 4057 O O . ILE D 1 29 ? -45.468 -30.011 -35.458 1.00 45.05 5 ILE D O 1
ATOM 4062 N N . ARG D 1 30 ? -46.383 -30.953 -33.618 1.00 43.60 6 ARG D N 1
ATOM 4063 C CA . ARG D 1 30 ? -46.121 -29.850 -32.720 1.00 42.75 6 ARG D CA 1
ATOM 4064 C C . ARG D 1 30 ? -46.333 -30.301 -31.262 1.00 42.21 6 ARG D C 1
ATOM 4065 O O . ARG D 1 30 ? -46.899 -31.350 -31.015 1.00 41.04 6 ARG D O 1
ATOM 4073 N N . LYS D 1 31 ? -45.876 -29.493 -30.312 1.00 41.50 7 LYS D N 1
ATOM 4074 C CA . LYS D 1 31 ? -46.003 -29.834 -28.893 1.00 41.26 7 LYS D CA 1
ATOM 4075 C C . LYS D 1 31 ? -47.432 -29.796 -28.378 1.00 40.94 7 LYS D C 1
ATOM 4076 O O . LYS D 1 31 ? -48.183 -28.916 -28.723 1.00 42.80 7 LYS D O 1
ATOM 4082 N N . LEU D 1 32 ? -47.817 -30.750 -27.558 1.00 40.37 8 LEU D N 1
ATOM 4083 C CA . LEU D 1 32 ? -49.129 -30.698 -26.929 1.00 41.09 8 LEU D CA 1
ATOM 4084 C C . LEU D 1 32 ? -49.238 -29.409 -26.088 1.00 40.86 8 LEU D C 1
ATOM 4085 O O . LEU D 1 32 ? -48.234 -28.812 -25.743 1.00 41.73 8 LEU D O 1
ATOM 4090 N N . SER D 1 33 ? -50.449 -28.986 -25.768 1.00 39.84 9 SER D N 1
ATOM 4091 C CA . SER D 1 33 ? -50.667 -27.792 -25.007 1.00 40.76 9 SER D CA 1
ATOM 4092 C C . SER D 1 33 ? -51.800 -28.062 -24.010 1.00 41.02 9 SER D C 1
ATOM 4093 O O . SER D 1 33 ? -52.512 -29.059 -24.147 1.00 41.44 9 SER D O 1
ATOM 4096 N N . ILE D 1 34 ? -52.005 -27.184 -23.034 1.00 40.57 10 ILE D N 1
ATOM 4097 C CA . ILE D 1 34 ? -53.036 -27.462 -22.044 1.00 42.17 10 ILE D CA 1
ATOM 4098 C C . ILE D 1 34 ? -54.376 -27.773 -22.662 1.00 42.19 10 ILE D C 1
ATOM 4099 O O . ILE D 1 34 ? -55.120 -28.604 -22.150 1.00 41.68 10 ILE D O 1
ATOM 4104 N N . GLU D 1 35 ? -54.658 -27.099 -23.759 1.00 42.51 11 GLU D N 1
ATOM 4105 C CA . GLU D 1 35 ? -55.866 -27.280 -24.508 1.00 42.89 11 GLU D CA 1
ATOM 4106 C C . GLU D 1 35 ? -56.148 -28.743 -24.869 1.00 42.25 11 GLU D C 1
ATOM 4107 O O . GLU D 1 35 ? -57.305 -29.150 -24.892 1.00 42.38 11 GLU D O 1
ATOM 4113 N N . ASP D 1 36 ? -55.099 -29.513 -25.144 1.00 41.75 12 ASP D N 1
ATOM 4114 C CA . ASP D 1 36 ? -55.198 -30.886 -25.673 1.00 41.49 12 ASP D CA 1
ATOM 4115 C C . ASP D 1 36 ? -55.331 -31.949 -24.638 1.00 41.22 12 ASP D C 1
ATOM 4116 O O . ASP D 1 36 ? -55.366 -33.104 -24.973 1.00 40.18 12 ASP D O 1
ATOM 4121 N N . LEU D 1 37 ? -55.421 -31.539 -23.383 1.00 40.96 13 LEU D N 1
ATOM 4122 C CA . LEU D 1 37 ? -55.516 -32.446 -22.262 1.00 40.65 13 LEU D CA 1
ATOM 4123 C C . LEU D 1 37 ? -56.612 -33.435 -22.434 1.00 40.30 13 LEU D C 1
ATOM 4124 O O . LEU D 1 37 ? -56.344 -34.633 -22.428 1.00 41.33 13 LEU D O 1
ATOM 4129 N N . GLU D 1 38 ? -57.850 -32.968 -22.527 1.00 40.25 14 GLU D N 1
ATOM 4130 C CA . GLU D 1 38 ? -58.977 -33.909 -22.581 1.00 41.36 14 GLU D CA 1
ATOM 4131 C C . GLU D 1 38 ? -58.919 -34.885 -23.770 1.00 40.80 14 GLU D C 1
ATOM 4132 O O . GLU D 1 38 ? -59.174 -36.082 -23.616 1.00 40.80 14 GLU D O 1
ATOM 4138 N N . THR D 1 39 ? -58.494 -34.396 -24.913 1.00 40.60 15 THR D N 1
ATOM 4139 C CA . THR D 1 39 ? -58.447 -35.227 -26.039 1.00 41.58 15 THR D CA 1
ATOM 4140 C C . THR D 1 39 ? -57.278 -36.223 -25.825 1.00 41.26 15 THR D C 1
ATOM 4141 O O . THR D 1 39 ? -57.400 -37.446 -26.070 1.00 42.39 15 THR D O 1
ATOM 4145 N N . LEU D 1 40 ? -56.162 -35.748 -25.314 1.00 40.15 16 LEU D N 1
ATOM 4146 C CA . LEU D 1 40 ? -55.085 -36.662 -25.033 1.00 39.17 16 LEU D CA 1
ATOM 4147 C C . LEU D 1 40 ? -55.609 -37.805 -24.124 1.00 39.81 16 LEU D C 1
ATOM 4148 O O . LEU D 1 40 ? -55.358 -39.001 -24.383 1.00 39.20 16 LEU D O 1
ATOM 4153 N N . ILE D 1 41 ? -56.379 -37.460 -23.120 1.00 39.99 17 ILE D N 1
ATOM 4154 C CA . ILE D 1 41 ? -56.887 -38.472 -22.243 1.00 39.67 17 ILE D CA 1
ATOM 4155 C C . ILE D 1 41 ? -57.777 -39.423 -22.988 1.00 39.00 17 ILE D C 1
ATOM 4156 O O . ILE D 1 41 ? -57.733 -40.586 -22.745 1.00 37.75 17 ILE D O 1
ATOM 4161 N N . GLU D 1 42 ? -58.574 -38.929 -23.914 1.00 39.17 18 GLU D N 1
ATOM 4162 C CA . GLU D 1 42 ? -59.451 -39.829 -24.717 1.00 40.43 18 GLU D CA 1
ATOM 4163 C C . GLU D 1 42 ? -58.721 -40.798 -25.637 1.00 39.51 18 GLU D C 1
ATOM 4164 O O . GLU D 1 42 ? -59.059 -41.987 -25.742 1.00 36.58 18 GLU D O 1
ATOM 4170 N N . VAL D 1 43 ? -57.715 -40.258 -26.295 1.00 39.50 19 VAL D N 1
ATOM 4171 C CA . VAL D 1 43 ? -56.914 -41.062 -27.147 1.00 40.22 19 VAL D CA 1
ATOM 4172 C C . VAL D 1 43 ? -56.234 -42.147 -26.292 1.00 38.66 19 VAL D C 1
ATOM 4173 O O . VAL D 1 43 ? -56.125 -43.270 -26.721 1.00 38.75 19 VAL D O 1
ATOM 4177 N N . ALA D 1 44 ? -55.811 -41.825 -25.070 1.00 39.05 20 ALA D N 1
ATOM 4178 C CA . ALA D 1 44 ? -55.196 -42.835 -24.179 1.00 37.31 20 ALA D CA 1
ATOM 4179 C C . ALA D 1 44 ? -56.284 -43.844 -23.798 1.00 37.59 20 ALA D C 1
ATOM 4180 O O . ALA D 1 44 ? -56.114 -45.071 -23.946 1.00 37.15 20 ALA D O 1
ATOM 4182 N N . ARG D 1 45 ? -57.463 -43.358 -23.435 1.00 37.85 21 ARG D N 1
ATOM 4183 C CA . ARG D 1 45 ? -58.580 -44.301 -23.128 1.00 38.23 21 ARG D CA 1
ATOM 4184 C C . ARG D 1 45 ? -58.840 -45.238 -24.328 1.00 38.30 21 ARG D C 1
ATOM 4185 O O . ARG D 1 45 ? -58.945 -46.481 -24.156 1.00 38.80 21 ARG D O 1
ATOM 4193 N N . GLU D 1 46 ? -58.914 -44.651 -25.513 1.00 39.05 22 GLU D N 1
ATOM 4194 C CA . GLU D 1 46 ? -59.207 -45.379 -26.730 1.00 39.42 22 GLU D CA 1
ATOM 4195 C C . GLU D 1 46 ? -58.156 -46.433 -27.065 1.00 38.93 22 GLU D C 1
ATOM 4196 O O . GLU D 1 46 ? -58.518 -47.519 -27.386 1.00 38.60 22 GLU D O 1
ATOM 4202 N N . SER D 1 47 ? -56.869 -46.152 -26.948 1.00 39.07 23 SER D N 1
ATOM 4203 C CA . SER D 1 47 ? -55.871 -47.206 -27.223 1.00 38.92 23 SER D CA 1
ATOM 4204 C C . SER D 1 47 ? -55.921 -48.354 -26.214 1.00 38.86 23 SER D C 1
ATOM 4205 O O . SER D 1 47 ? -55.789 -49.510 -26.588 1.00 40.43 23 SER D O 1
ATOM 4208 N N . TRP D 1 48 ? -56.112 -48.065 -24.946 1.00 39.72 24 TRP D N 1
ATOM 4209 C CA . TRP D 1 48 ? -56.256 -49.134 -23.959 1.00 40.63 24 TRP D CA 1
ATOM 4210 C C . TRP D 1 48 ? -57.527 -49.913 -24.227 1.00 39.96 24 TRP D C 1
ATOM 4211 O O . TRP D 1 48 ? -57.465 -51.114 -24.132 1.00 41.25 24 TRP D O 1
ATOM 4222 N N . LYS D 1 49 ? -58.659 -49.292 -24.551 1.00 39.67 25 LYS D N 1
ATOM 4223 C CA . LYS D 1 49 ? -59.879 -50.111 -24.820 1.00 41.21 25 LYS D CA 1
ATOM 4224 C C . LYS D 1 49 ? -59.674 -50.969 -26.078 1.00 42.16 25 LYS D C 1
ATOM 4225 O O . LYS D 1 49 ? -60.168 -52.096 -26.200 1.00 42.06 25 LYS D O 1
ATOM 4231 N N . TRP D 1 50 ? -58.919 -50.435 -27.015 1.00 43.10 26 TRP D N 1
ATOM 4232 C CA . TRP D 1 50 ? -58.674 -51.147 -28.259 1.00 44.44 26 TRP D CA 1
ATOM 4233 C C . TRP D 1 50 ? -57.902 -52.445 -27.968 1.00 43.91 26 TRP D C 1
ATOM 4234 O O . TRP D 1 50 ? -58.361 -53.498 -28.234 1.00 43.01 26 TRP D O 1
ATOM 4245 N N . THR D 1 51 ? -56.742 -52.318 -27.357 1.00 44.71 27 THR D N 1
ATOM 4246 C CA . THR D 1 51 ? -55.863 -53.432 -27.018 1.00 45.47 27 THR D CA 1
ATOM 4247 C C . THR D 1 51 ? -56.412 -54.431 -25.977 1.00 45.88 27 THR D C 1
ATOM 4248 O O . THR D 1 51 ? -56.027 -55.583 -25.953 1.00 46.81 27 THR D O 1
ATOM 4252 N N . TYR D 1 52 ? -57.366 -54.027 -25.167 1.00 46.24 28 TYR D N 1
ATOM 4253 C CA . TYR D 1 52 ? -57.838 -54.896 -24.105 1.00 45.58 28 TYR D CA 1
ATOM 4254 C C . TYR D 1 52 ? -59.357 -55.035 -24.054 1.00 44.85 28 TYR D C 1
ATOM 4255 O O . TYR D 1 52 ? -59.904 -55.472 -23.077 1.00 43.81 28 TYR D O 1
ATOM 4264 N N . ALA D 1 53 ? -60.040 -54.821 -25.177 1.00 44.07 29 ALA D N 1
ATOM 4265 C CA . ALA D 1 53 ? -61.498 -54.602 -25.180 1.00 43.63 29 ALA D CA 1
ATOM 4266 C C . ALA D 1 53 ? -62.458 -55.688 -24.622 1.00 42.32 29 ALA D C 1
ATOM 4267 O O . ALA D 1 53 ? -63.379 -55.343 -23.882 1.00 44.18 29 ALA D O 1
ATOM 4269 N N . GLY D 1 54 ? -62.266 -56.971 -24.934 1.00 39.64 30 GLY D N 1
ATOM 4270 C CA . GLY D 1 54 ? -63.070 -58.023 -24.281 1.00 38.08 30 GLY D CA 1
ATOM 4271 C C . GLY D 1 54 ? -62.250 -58.903 -23.350 1.00 36.29 30 GLY D C 1
ATOM 4272 O O . GLY D 1 54 ? -62.645 -60.012 -23.050 1.00 35.10 30 GLY D O 1
ATOM 4273 N N . ILE D 1 55 ? -61.125 -58.359 -22.878 1.00 34.40 31 ILE D N 1
ATOM 4274 C CA . ILE D 1 55 ? -60.201 -59.048 -21.993 1.00 33.34 31 ILE D CA 1
ATOM 4275 C C . ILE D 1 55 ? -60.333 -58.501 -20.550 1.00 32.49 31 ILE D C 1
ATOM 4276 O O . ILE D 1 55 ? -60.779 -59.217 -19.650 1.00 31.68 31 ILE D O 1
ATOM 4281 N N . TYR D 1 56 ? -59.978 -57.237 -20.347 1.00 31.97 32 TYR D N 1
ATOM 4282 C CA . TYR D 1 56 ? -60.126 -56.640 -19.054 1.00 31.69 32 TYR D CA 1
ATOM 4283 C C . TYR D 1 56 ? -61.563 -56.162 -18.874 1.00 30.88 32 TYR D C 1
ATOM 4284 O O . TYR D 1 56 ? -62.297 -56.019 -19.828 1.00 30.85 32 TYR D O 1
ATOM 4293 N N . SER D 1 57 ? -61.993 -55.989 -17.637 1.00 30.31 33 SER D N 1
ATOM 4294 C CA . SER D 1 57 ? -63.332 -55.431 -17.396 1.00 30.89 33 SER D CA 1
ATOM 4295 C C . SER D 1 57 ? -63.304 -53.958 -17.684 1.00 31.87 33 SER D C 1
ATOM 4296 O O . SER D 1 57 ? -62.237 -53.308 -17.596 1.00 30.77 33 SER D O 1
ATOM 4299 N N . GLU D 1 58 ? -64.484 -53.430 -17.992 1.00 33.79 34 GLU D N 1
ATOM 4300 C CA . GLU D 1 58 ? -64.649 -52.013 -18.256 1.00 35.62 34 GLU D CA 1
ATOM 4301 C C . GLU D 1 58 ? -64.248 -51.233 -17.035 1.00 35.92 34 GLU D C 1
ATOM 4302 O O . GLU D 1 58 ? -63.620 -50.163 -17.179 1.00 37.01 34 GLU D O 1
ATOM 4308 N N . GLU D 1 59 ? -64.595 -51.753 -15.847 1.00 36.16 35 GLU D N 1
ATOM 4309 C CA . GLU D 1 59 ? -64.216 -51.089 -14.598 1.00 36.34 35 GLU D CA 1
ATOM 4310 C C . GLU D 1 59 ? -62.698 -51.059 -14.451 1.00 36.58 35 GLU D C 1
ATOM 4311 O O . GLU D 1 59 ? -62.104 -50.045 -13.987 1.00 36.79 35 GLU D O 1
ATOM 4317 N N . TYR D 1 60 ? -62.053 -52.180 -14.786 1.00 36.35 36 TYR D N 1
ATOM 4318 C CA . TYR D 1 60 ? -60.583 -52.273 -14.652 1.00 35.70 36 TYR D CA 1
ATOM 4319 C C . TYR D 1 60 ? -59.922 -51.312 -15.613 1.00 35.62 36 TYR D C 1
ATOM 4320 O O . TYR D 1 60 ? -58.923 -50.691 -15.264 1.00 37.04 36 TYR D O 1
ATOM 4329 N N . ILE D 1 61 ? -60.487 -51.147 -16.812 1.00 34.78 37 ILE D N 1
ATOM 4330 C CA . ILE D 1 61 ? -59.864 -50.210 -17.776 1.00 35.11 37 ILE D CA 1
ATOM 4331 C C . ILE D 1 61 ? -59.898 -48.769 -17.296 1.00 35.13 37 ILE D C 1
ATOM 4332 O O . ILE D 1 61 ? -58.840 -48.129 -17.225 1.00 33.49 37 ILE D O 1
ATOM 4337 N N . GLU D 1 62 ? -61.083 -48.285 -16.922 1.00 36.07 38 GLU D N 1
ATOM 4338 C CA . GLU D 1 62 ? -61.243 -46.894 -16.457 1.00 37.45 38 GLU D CA 1
ATOM 4339 C C . GLU D 1 62 ? -60.472 -46.681 -15.214 1.00 38.19 38 GLU D C 1
ATOM 4340 O O . GLU D 1 62 ? -59.903 -45.636 -14.996 1.00 38.49 38 GLU D O 1
ATOM 4346 N N . SER D 1 63 ? -60.382 -47.700 -14.394 1.00 39.89 39 SER D N 1
ATOM 4347 C CA . SER D 1 63 ? -59.561 -47.575 -13.214 1.00 41.04 39 SER D CA 1
ATOM 4348 C C . SER D 1 63 ? -58.095 -47.406 -13.630 1.00 40.64 39 SER D C 1
ATOM 4349 O O . SER D 1 63 ? -57.348 -46.688 -13.040 1.00 41.05 39 SER D O 1
ATOM 4352 N N . TRP D 1 64 ? -57.682 -48.084 -14.660 1.00 41.70 40 TRP D N 1
ATOM 4353 C CA . TRP D 1 64 ? -56.308 -47.926 -15.154 1.00 42.04 40 TRP D CA 1
ATOM 4354 C C . TRP D 1 64 ? -56.028 -46.552 -15.827 1.00 40.73 40 TRP D C 1
ATOM 4355 O O . TRP D 1 64 ? -54.943 -45.986 -15.703 1.00 39.68 40 TRP D O 1
ATOM 4366 N N . ILE D 1 65 ? -57.017 -46.000 -16.514 1.00 40.10 41 ILE D N 1
ATOM 4367 C CA . ILE D 1 65 ? -56.844 -44.654 -17.097 1.00 39.89 41 ILE D CA 1
ATOM 4368 C C . ILE D 1 65 ? -56.748 -43.593 -16.012 1.00 38.96 41 ILE D C 1
ATOM 4369 O O . ILE D 1 65 ? -55.863 -42.760 -16.042 1.00 37.09 41 ILE D O 1
ATOM 4374 N N . ARG D 1 66 ? -57.681 -43.611 -15.061 1.00 39.04 42 ARG D N 1
ATOM 4375 C CA . ARG D 1 66 ? -57.597 -42.708 -13.911 1.00 39.99 42 ARG D CA 1
ATOM 4376 C C . ARG D 1 66 ? -56.231 -42.769 -13.229 1.00 40.08 42 ARG D C 1
ATOM 4377 O O . ARG D 1 66 ? -55.686 -41.750 -12.878 1.00 38.51 42 ARG D O 1
ATOM 4385 N N . GLU D 1 67 ? -55.710 -43.969 -13.044 1.00 41.24 43 GLU D N 1
ATOM 4386 C CA . GLU D 1 67 ? -54.380 -44.181 -12.461 1.00 43.26 43 GLU D CA 1
ATOM 4387 C C . GLU D 1 67 ? -53.233 -43.619 -13.357 1.00 43.21 43 GLU D C 1
ATOM 4388 O O . GLU D 1 67 ? -52.532 -42.722 -12.945 1.00 45.28 43 GLU D O 1
ATOM 4394 N N . LYS D 1 68 ? -53.076 -44.082 -14.595 1.00 43.46 44 LYS D N 1
ATOM 4395 C CA . LYS D 1 68 ? -51.940 -43.650 -15.461 1.00 43.54 44 LYS D CA 1
ATOM 4396 C C . LYS D 1 68 ? -52.130 -42.428 -16.321 1.00 41.39 44 LYS D C 1
ATOM 4397 O O . LYS D 1 68 ? -51.207 -41.917 -16.852 1.00 42.88 44 LYS D O 1
ATOM 4403 N N . TYR D 1 69 ? -53.316 -41.939 -16.481 1.00 41.37 45 TYR D N 1
ATOM 4404 C CA . TYR D 1 69 ? -53.500 -40.739 -17.257 1.00 41.50 45 TYR D CA 1
ATOM 4405 C C . TYR D 1 69 ? -54.274 -39.702 -16.502 1.00 39.99 45 TYR D C 1
ATOM 4406 O O . TYR D 1 69 ? -55.272 -39.209 -16.974 1.00 42.17 45 TYR D O 1
ATOM 4415 N N . SER D 1 70 ? -53.852 -39.403 -15.302 1.00 38.35 46 SER D N 1
ATOM 4416 C CA . SER D 1 70 ? -54.541 -38.397 -14.555 1.00 39.18 46 SER D CA 1
ATOM 4417 C C . SER D 1 70 ? -54.193 -37.028 -15.113 1.00 38.50 46 SER D C 1
ATOM 4418 O O . SER D 1 70 ? -53.094 -36.754 -15.694 1.00 38.16 46 SER D O 1
ATOM 4421 N N . LYS D 1 71 ? -55.130 -36.138 -14.924 1.00 38.45 47 LYS D N 1
ATOM 4422 C CA . LYS D 1 71 ? -54.907 -34.766 -15.301 1.00 37.29 47 LYS D CA 1
ATOM 4423 C C . LYS D 1 71 ? -53.619 -34.277 -14.618 1.00 36.59 47 LYS D C 1
ATOM 4424 O O . LYS D 1 71 ? -52.737 -33.723 -15.286 1.00 36.77 47 LYS D O 1
ATOM 4430 N N . GLU D 1 72 ? -53.446 -34.592 -13.330 1.00 33.81 48 GLU D N 1
ATOM 4431 C CA . GLU D 1 72 ? -52.289 -34.087 -12.635 1.00 33.81 48 GLU D CA 1
ATOM 4432 C C . GLU D 1 72 ? -51.027 -34.442 -13.331 1.00 33.44 48 GLU D C 1
ATOM 4433 O O . GLU D 1 72 ? -50.208 -33.587 -13.536 1.00 34.70 48 GLU D O 1
ATOM 4439 N N . LYS D 1 73 ? -50.822 -35.701 -13.659 1.00 35.48 49 LYS D N 1
ATOM 4440 C CA . LYS D 1 73 ? -49.568 -36.149 -14.293 1.00 36.91 49 LYS D CA 1
ATOM 4441 C C . LYS D 1 73 ? -49.447 -35.708 -15.776 1.00 36.25 49 LYS D C 1
ATOM 4442 O O . LYS D 1 73 ? -48.333 -35.366 -16.255 1.00 37.17 49 LYS D O 1
ATOM 4448 N N . LEU D 1 74 ? -50.526 -35.769 -16.545 1.00 33.62 50 LEU D N 1
ATOM 4449 C CA . LEU D 1 74 ? -50.420 -35.293 -17.947 1.00 35.03 50 LEU D CA 1
ATOM 4450 C C . LEU D 1 74 ? -50.127 -33.796 -17.995 1.00 35.03 50 LEU D C 1
ATOM 4451 O O . LEU D 1 74 ? -49.259 -33.355 -18.686 1.00 35.77 50 LEU D O 1
ATOM 4456 N N . LEU D 1 75 ? -50.811 -32.996 -17.193 1.00 35.96 51 LEU D N 1
ATOM 4457 C CA . LEU D 1 75 ? -50.502 -31.548 -17.172 1.00 35.34 51 LEU D CA 1
ATOM 4458 C C . LEU D 1 75 ? -49.046 -31.274 -16.780 1.00 36.07 51 LEU D C 1
ATOM 4459 O O . LEU D 1 75 ? -48.339 -30.455 -17.396 1.00 35.92 51 LEU D O 1
ATOM 4464 N N . ASN D 1 76 ? -48.588 -31.916 -15.730 1.00 36.14 52 ASN D N 1
ATOM 4465 C CA . ASN D 1 76 ? -47.183 -31.714 -15.358 1.00 35.61 52 ASN D CA 1
ATOM 4466 C C . ASN D 1 76 ? -46.256 -32.024 -16.563 1.00 35.75 52 ASN D C 1
ATOM 4467 O O . ASN D 1 76 ? -45.295 -31.334 -16.800 1.00 36.82 52 ASN D O 1
ATOM 4472 N N . GLU D 1 77 ? -46.558 -33.040 -17.348 1.00 37.35 53 GLU D N 1
ATOM 4473 C CA . GLU D 1 77 ? -45.745 -33.363 -18.543 1.00 37.80 53 GLU D CA 1
ATOM 4474 C C . GLU D 1 77 ? -45.923 -32.428 -19.712 1.00 36.93 53 GLU D C 1
ATOM 4475 O O . GLU D 1 77 ? -44.966 -32.101 -20.397 1.00 37.83 53 GLU D O 1
ATOM 4481 N N . ILE D 1 78 ? -47.155 -32.073 -20.040 1.00 37.49 54 ILE D N 1
ATOM 4482 C CA . ILE D 1 78 ? -47.397 -31.077 -21.097 1.00 37.45 54 ILE D CA 1
ATOM 4483 C C . ILE D 1 78 ? -46.636 -29.770 -20.779 1.00 37.87 54 ILE D C 1
ATOM 4484 O O . ILE D 1 78 ? -45.907 -29.245 -21.615 1.00 37.67 54 ILE D O 1
ATOM 4489 N N . VAL D 1 79 ? -46.773 -29.297 -19.542 1.00 38.43 55 VAL D N 1
ATOM 4490 C CA . VAL D 1 79 ? -46.133 -28.040 -19.093 1.00 39.22 55 VAL D CA 1
ATOM 4491 C C . VAL D 1 79 ? -44.550 -28.054 -19.146 1.00 39.91 55 VAL D C 1
ATOM 4492 O O . VAL D 1 79 ? -43.924 -27.073 -19.642 1.00 40.09 55 VAL D O 1
ATOM 4496 N N . ARG D 1 80 ? -43.922 -29.153 -18.721 1.00 39.01 56 ARG D N 1
ATOM 4497 C CA . ARG D 1 80 ? -42.463 -29.288 -18.809 1.00 39.02 56 ARG D CA 1
ATOM 4498 C C . ARG D 1 80 ? -41.966 -29.299 -20.281 1.00 40.50 56 ARG D C 1
ATOM 4499 O O . ARG D 1 80 ? -40.910 -28.764 -20.610 1.00 41.51 56 ARG D O 1
ATOM 4507 N N . SER D 1 81 ? -42.714 -29.966 -21.157 1.00 40.82 57 SER D N 1
ATOM 4508 C CA . SER D 1 81 ? -42.396 -29.963 -22.566 1.00 40.80 57 SER D CA 1
ATOM 4509 C C . SER D 1 81 ? -42.578 -28.548 -23.141 1.00 39.72 57 SER D C 1
ATOM 4510 O O . SER D 1 81 ? -41.650 -28.025 -23.757 1.00 41.88 57 SER D O 1
ATOM 4513 N N . GLN D 1 82 ? -43.726 -27.914 -22.923 1.00 38.74 58 GLN D N 1
ATOM 4514 C CA . GLN D 1 82 ? -43.908 -26.507 -23.299 1.00 39.43 58 GLN D CA 1
ATOM 4515 C C . GLN D 1 82 ? -42.794 -25.552 -22.826 1.00 39.08 58 GLN D C 1
ATOM 4516 O O . GLN D 1 82 ? -42.570 -24.543 -23.464 1.00 39.75 58 GLN D O 1
ATOM 4522 N N . SER D 1 83 ? -42.125 -25.834 -21.715 1.00 39.22 59 SER D N 1
ATOM 4523 C CA . SER D 1 83 ? -41.022 -24.981 -21.267 1.00 39.97 59 SER D CA 1
ATOM 4524 C C . SER D 1 83 ? -39.660 -25.501 -21.661 1.00 40.95 59 SER D C 1
ATOM 4525 O O . SER D 1 83 ? -38.656 -25.053 -21.101 1.00 41.90 59 SER D O 1
ATOM 4528 N N . ASN D 1 84 ? -39.597 -26.443 -22.593 1.00 42.02 60 ASN D N 1
ATOM 4529 C CA . ASN D 1 84 ? -38.322 -27.066 -22.982 1.00 42.75 60 ASN D CA 1
ATOM 4530 C C . ASN D 1 84 ? -37.503 -27.650 -21.829 1.00 43.01 60 ASN D C 1
ATOM 4531 O O . ASN D 1 84 ? -36.248 -27.557 -21.849 1.00 43.02 60 ASN D O 1
ATOM 4536 N N . LEU D 1 85 ? -38.174 -28.273 -20.848 1.00 42.28 61 LEU D N 1
ATOM 4537 C CA . LEU D 1 85 ? -37.454 -28.844 -19.711 1.00 42.33 61 LEU D CA 1
ATOM 4538 C C . LEU D 1 85 ? -37.152 -30.325 -19.966 1.00 43.09 61 LEU D C 1
ATOM 4539 O O . LEU D 1 85 ? -36.685 -30.688 -21.070 1.00 42.84 61 LEU D O 1
ATOM 4544 N N . ASP D 1 86 ? -37.429 -31.181 -18.974 1.00 42.00 62 ASP D N 1
ATOM 4545 C CA . ASP D 1 86 ? -37.030 -32.562 -19.014 1.00 41.37 62 ASP D CA 1
ATOM 4546 C C . ASP D 1 86 ? -38.017 -33.506 -19.709 1.00 41.03 62 ASP D C 1
ATOM 4547 O O . ASP D 1 86 ? -37.894 -34.720 -19.634 1.00 41.54 62 ASP D O 1
ATOM 4552 N N . ILE D 1 87 ? -38.995 -32.986 -20.409 1.00 39.70 63 ILE D N 1
ATOM 4553 C CA . ILE D 1 87 ? -39.934 -33.867 -21.092 1.00 40.01 63 ILE D CA 1
ATOM 4554 C C . ILE D 1 87 ? -40.123 -33.256 -22.475 1.00 39.77 63 ILE D C 1
ATOM 4555 O O . ILE D 1 87 ? -40.099 -32.049 -22.579 1.00 40.85 63 ILE D O 1
ATOM 4560 N N . LEU D 1 88 ? -40.257 -34.075 -23.519 1.00 40.35 64 LEU D N 1
ATOM 4561 C CA . LEU D 1 88 ? -40.548 -33.606 -24.899 1.00 40.61 64 LEU D CA 1
ATOM 4562 C C . LEU D 1 88 ? -41.777 -34.367 -25.236 1.00 40.76 64 LEU D C 1
ATOM 4563 O O . LEU D 1 88 ? -41.725 -35.593 -25.152 1.00 43.92 64 LEU D O 1
ATOM 4568 N N . PHE D 1 89 ? -42.879 -33.682 -25.552 1.00 40.36 65 PHE D N 1
ATOM 4569 C CA . PHE D 1 89 ? -44.203 -34.313 -25.757 1.00 40.71 65 PHE D CA 1
ATOM 4570 C C . PHE D 1 89 ? -44.797 -33.703 -27.028 1.00 41.00 65 PHE D C 1
ATOM 4571 O O . PHE D 1 89 ? -45.352 -32.604 -26.988 1.00 37.92 65 PHE D O 1
ATOM 4579 N N . LEU D 1 90 ? -44.665 -34.429 -28.148 1.00 40.84 66 LEU D N 1
ATOM 4580 C CA . LEU D 1 90 ? -45.075 -33.956 -29.456 1.00 41.42 66 LEU D CA 1
ATOM 4581 C C . LEU D 1 90 ? -46.316 -34.711 -29.861 1.00 42.10 66 LEU D C 1
ATOM 4582 O O . LEU D 1 90 ? -46.395 -35.906 -29.665 1.00 42.77 66 LEU D O 1
ATOM 4587 N N . GLY D 1 91 ? -47.284 -34.012 -30.420 1.00 43.53 67 GLY D N 1
ATOM 4588 C CA . GLY D 1 91 ? -48.506 -34.629 -30.945 1.00 43.82 67 GLY D CA 1
ATOM 4589 C C . GLY D 1 91 ? -48.475 -34.675 -32.471 1.00 44.85 67 GLY D C 1
ATOM 4590 O O . GLY D 1 91 ? -47.706 -33.936 -33.095 1.00 43.64 67 GLY D O 1
ATOM 4591 N N . ALA D 1 92 ? -49.272 -35.589 -33.054 1.00 45.67 68 ALA D N 1
ATOM 4592 C CA . ALA D 1 92 ? -49.490 -35.695 -34.498 1.00 45.33 68 ALA D CA 1
ATOM 4593 C C . ALA D 1 92 ? -50.955 -35.332 -34.789 1.00 45.10 68 ALA D C 1
ATOM 4594 O O . ALA D 1 92 ? -51.881 -35.983 -34.343 1.00 45.51 68 ALA D O 1
ATOM 4596 N N . PHE D 1 93 ? -51.152 -34.265 -35.520 1.00 45.47 69 PHE D N 1
ATOM 4597 C CA . PHE D 1 93 ? -52.489 -33.738 -35.796 1.00 45.97 69 PHE D CA 1
ATOM 4598 C C . PHE D 1 93 ? -52.947 -33.905 -37.263 1.00 46.28 69 PHE D C 1
ATOM 4599 O O . PHE D 1 93 ? -52.193 -33.640 -38.193 1.00 45.53 69 PHE D O 1
ATOM 4607 N N . ALA D 1 94 ? -54.174 -34.392 -37.440 1.00 47.27 70 ALA D N 1
ATOM 4608 C CA . ALA D 1 94 ? -54.788 -34.575 -38.778 1.00 48.26 70 ALA D CA 1
ATOM 4609 C C . ALA D 1 94 ? -56.137 -33.859 -38.742 1.00 49.19 70 ALA D C 1
ATOM 4610 O O . ALA D 1 94 ? -57.051 -34.315 -38.050 1.00 48.88 70 ALA D O 1
ATOM 4612 N N . ASP D 1 95 ? -56.245 -32.726 -39.454 1.00 50.50 71 ASP D N 1
ATOM 4613 C CA . ASP D 1 95 ? -57.466 -31.887 -39.430 1.00 51.55 71 ASP D CA 1
ATOM 4614 C C . ASP D 1 95 ? -57.803 -31.570 -37.968 1.00 52.10 71 ASP D C 1
ATOM 4615 O O . ASP D 1 95 ? -58.958 -31.688 -37.534 1.00 52.57 71 ASP D O 1
ATOM 4620 N N . SER D 1 96 ? -56.768 -31.202 -37.215 1.00 52.02 72 SER D N 1
ATOM 4621 C CA . SER D 1 96 ? -56.875 -30.882 -35.778 1.00 52.49 72 SER D CA 1
ATOM 4622 C C . SER D 1 96 ? -57.317 -32.040 -34.861 1.00 51.83 72 SER D C 1
ATOM 4623 O O . SER D 1 96 ? -57.871 -31.788 -33.796 1.00 52.78 72 SER D O 1
ATOM 4626 N N . THR D 1 97 ? -57.082 -33.285 -35.281 1.00 50.67 73 THR D N 1
ATOM 4627 C CA . THR D 1 97 ? -57.391 -34.472 -34.485 1.00 49.22 73 THR D CA 1
ATOM 4628 C C . THR D 1 97 ? -56.075 -35.105 -34.080 1.00 48.70 73 THR D C 1
ATOM 4629 O O . THR D 1 97 ? -55.197 -35.349 -34.933 1.00 47.77 73 THR D O 1
ATOM 4633 N N . LEU D 1 98 ? -55.920 -35.326 -32.772 1.00 47.69 74 LEU D N 1
ATOM 4634 C CA . LEU D 1 98 ? -54.752 -36.013 -32.283 1.00 47.10 74 LEU D CA 1
ATOM 4635 C C . LEU D 1 98 ? -54.948 -37.453 -32.713 1.00 47.20 74 LEU D C 1
ATOM 4636 O O . LEU D 1 98 ? -56.006 -38.061 -32.488 1.00 47.50 74 LEU D O 1
ATOM 4641 N N . ILE D 1 99 ? -53.934 -37.962 -33.390 1.00 47.24 75 ILE D N 1
ATOM 4642 C CA . ILE D 1 99 ? -53.948 -39.289 -33.925 1.00 47.19 75 ILE D CA 1
ATOM 4643 C C . ILE D 1 99 ? -52.683 -40.024 -33.509 1.00 47.99 75 ILE D C 1
ATOM 4644 O O . ILE D 1 99 ? -52.514 -41.217 -33.805 1.00 48.79 75 ILE D O 1
ATOM 4649 N N . GLY D 1 100 ? -51.819 -39.330 -32.767 1.00 47.97 76 GLY D N 1
ATOM 4650 C CA . GLY D 1 100 ? -50.570 -39.904 -32.312 1.00 47.89 76 GLY D CA 1
ATOM 4651 C C . GLY D 1 100 ? -49.714 -38.927 -31.529 1.00 47.27 76 GLY D C 1
ATOM 4652 O O . GLY D 1 100 ? -49.970 -37.738 -31.520 1.00 47.52 76 GLY D O 1
ATOM 4653 N N . PHE D 1 101 ? -48.737 -39.475 -30.825 1.00 46.50 77 PHE D N 1
ATOM 4654 C CA . PHE D 1 101 ? -47.780 -38.712 -30.092 1.00 46.19 77 PHE D CA 1
ATOM 4655 C C . PHE D 1 101 ? -46.547 -39.506 -29.705 1.00 46.50 77 PHE D C 1
ATOM 4656 O O . PHE D 1 101 ? -46.526 -40.736 -29.666 1.00 46.60 77 PHE D O 1
ATOM 4664 N N . ILE D 1 102 ? -45.502 -38.753 -29.432 1.00 46.20 78 ILE D N 1
ATOM 4665 C CA . ILE D 1 102 ? -44.286 -39.287 -28.942 1.00 44.92 78 ILE D CA 1
ATOM 4666 C C . ILE D 1 102 ? -44.014 -38.480 -27.659 1.00 44.54 78 ILE D C 1
ATOM 4667 O O . ILE D 1 102 ? -44.407 -37.322 -27.542 1.00 43.79 78 ILE D O 1
ATOM 4672 N N . GLU D 1 103 ? -43.405 -39.123 -26.678 1.00 43.78 79 GLU D N 1
ATOM 4673 C CA . GLU D 1 103 ? -43.138 -38.472 -25.437 1.00 43.02 79 GLU D CA 1
ATOM 4674 C C . GLU D 1 103 ? -41.807 -38.963 -24.935 1.00 41.47 79 GLU D C 1
ATOM 4675 O O . GLU D 1 103 ? -41.615 -40.151 -24.847 1.00 41.78 79 GLU D O 1
ATOM 4681 N N . LEU D 1 104 ? -40.893 -38.055 -24.625 1.00 40.10 80 LEU D N 1
ATOM 4682 C CA . LEU D 1 104 ? -39.588 -38.429 -24.111 1.00 39.84 80 LEU D CA 1
ATOM 4683 C C . LEU D 1 104 ? -39.158 -37.702 -22.842 1.00 39.99 80 LEU D C 1
ATOM 4684 O O . LEU D 1 104 ? -39.581 -36.604 -22.569 1.00 38.49 80 LEU D O 1
ATOM 4689 N N . LYS D 1 105 ? -38.293 -38.368 -22.089 1.00 40.50 81 LYS D N 1
ATOM 4690 C CA . LYS D 1 105 ? -37.730 -37.872 -20.874 1.00 42.16 81 LYS D CA 1
ATOM 4691 C C . LYS D 1 105 ? -36.262 -37.517 -21.187 1.00 43.19 81 LYS D C 1
ATOM 4692 O O . LYS D 1 105 ? -35.546 -38.350 -21.721 1.00 42.82 81 LYS D O 1
ATOM 4698 N N . ILE D 1 106 ? -35.833 -36.313 -20.835 1.00 43.50 82 ILE D N 1
ATOM 4699 C CA . ILE D 1 106 ? -34.500 -35.843 -21.131 1.00 44.89 82 ILE D CA 1
ATOM 4700 C C . ILE D 1 106 ? -33.745 -35.553 -19.846 1.00 45.80 82 ILE D C 1
ATOM 4701 O O . ILE D 1 106 ? -34.227 -34.834 -18.982 1.00 45.88 82 ILE D O 1
ATOM 4706 N N . ILE D 1 107 ? -32.548 -36.114 -19.732 1.00 47.45 83 ILE D N 1
ATOM 4707 C CA . ILE D 1 107 ? -31.659 -35.885 -18.585 1.00 47.85 83 ILE D CA 1
ATOM 4708 C C . ILE D 1 107 ? -30.266 -35.475 -19.126 1.00 47.56 83 ILE D C 1
ATOM 4709 O O . ILE D 1 107 ? -29.516 -36.310 -19.654 1.00 47.41 83 ILE D O 1
ATOM 4714 N N . ALA D 1 108 ? -29.930 -34.203 -18.977 1.00 47.50 84 ALA D N 1
ATOM 4715 C CA . ALA D 1 108 ? -28.665 -33.652 -19.465 1.00 47.30 84 ALA D CA 1
ATOM 4716 C C . ALA D 1 108 ? -28.483 -34.053 -20.916 1.00 47.11 84 ALA D C 1
ATOM 4717 O O . ALA D 1 108 ? -29.330 -33.696 -21.736 1.00 47.32 84 ALA D O 1
ATOM 4719 N N . ASN D 1 109 ? -27.409 -34.822 -21.190 1.00 46.66 85 ASN D N 1
ATOM 4720 C CA . ASN D 1 109 ? -27.012 -35.331 -22.523 1.00 46.35 85 ASN D CA 1
ATOM 4721 C C . ASN D 1 109 ? -27.826 -36.532 -23.077 1.00 45.84 85 ASN D C 1
ATOM 4722 O O . ASN D 1 109 ? -27.558 -36.989 -24.193 1.00 46.32 85 ASN D O 1
ATOM 4727 N N . LYS D 1 110 ? -28.723 -37.106 -22.293 1.00 44.73 86 LYS D N 1
ATOM 4728 C CA . LYS D 1 110 ? -29.418 -38.342 -22.679 1.00 44.24 86 LYS D CA 1
ATOM 4729 C C . LYS D 1 110 ? -30.934 -38.170 -22.770 1.00 44.27 86 LYS D C 1
ATOM 4730 O O . LYS D 1 110 ? -31.503 -37.184 -22.262 1.00 44.06 86 LYS D O 1
ATOM 4736 N N . ALA D 1 111 ? -31.568 -39.162 -23.389 1.00 43.90 87 ALA D N 1
ATOM 4737 C CA . ALA D 1 111 ? -33.015 -39.218 -23.581 1.00 43.26 87 ALA D CA 1
ATOM 4738 C C . ALA D 1 111 ? -33.516 -40.665 -23.504 1.00 43.34 87 ALA D C 1
ATOM 4739 O O . ALA D 1 111 ? -32.777 -41.581 -23.833 1.00 41.83 87 ALA D O 1
ATOM 4741 N N . GLU D 1 112 ? -34.746 -40.835 -22.993 1.00 44.72 88 GLU D N 1
ATOM 4742 C CA . GLU D 1 112 ? -35.444 -42.121 -22.843 1.00 46.07 88 GLU D CA 1
ATOM 4743 C C . GLU D 1 112 ? -36.830 -42.030 -23.429 1.00 46.63 88 GLU D C 1
ATOM 4744 O O . GLU D 1 112 ? -37.618 -41.177 -23.041 1.00 46.31 88 GLU D O 1
ATOM 4750 N N . LEU D 1 113 ? -37.168 -42.922 -24.343 1.00 48.60 89 LEU D N 1
ATOM 4751 C CA . LEU D 1 113 ? -38.473 -42.823 -25.025 1.00 50.26 89 LEU D CA 1
ATOM 4752 C C . LEU D 1 113 ? -39.528 -43.447 -24.168 1.00 51.86 89 LEU D C 1
ATOM 4753 O O . LEU D 1 113 ? -39.465 -44.622 -23.893 1.00 54.05 89 LEU D O 1
ATOM 4758 N N . LEU D 1 114 ? -40.493 -42.669 -23.719 1.00 53.18 90 LEU D N 1
ATOM 4759 C CA . LEU D 1 114 ? -41.522 -43.232 -22.855 1.00 53.87 90 LEU D CA 1
ATOM 4760 C C . LEU D 1 114 ? -42.566 -43.908 -23.724 1.00 54.54 90 LEU D C 1
ATOM 4761 O O . LEU D 1 114 ? -42.716 -45.137 -23.672 1.00 55.39 90 LEU D O 1
ATOM 4766 N N . ARG D 1 115 ? -43.257 -43.110 -24.531 1.00 54.71 91 ARG D N 1
ATOM 4767 C CA . ARG D 1 115 ? -44.250 -43.587 -25.485 1.00 53.57 91 ARG D CA 1
ATOM 4768 C C . ARG D 1 115 ? -44.101 -43.009 -26.896 1.00 52.71 91 ARG D C 1
ATOM 4769 O O . ARG D 1 115 ? -43.515 -41.968 -27.108 1.00 50.98 91 ARG D O 1
ATOM 4777 N N . LEU D 1 116 ? -44.663 -43.727 -27.849 1.00 51.50 92 LEU D N 1
ATOM 4778 C CA . LEU D 1 116 ? -44.713 -43.375 -29.264 1.00 50.41 92 LEU D CA 1
ATOM 4779 C C . LEU D 1 116 ? -45.922 -44.071 -29.839 1.00 48.96 92 LEU D C 1
ATOM 4780 O O . LEU D 1 116 ? -45.794 -44.943 -30.697 1.00 48.79 92 LEU D O 1
ATOM 4785 N N . TYR D 1 117 ? -47.100 -43.657 -29.340 1.00 46.82 93 TYR D N 1
ATOM 4786 C CA . TYR D 1 117 ? -48.367 -44.199 -29.784 1.00 43.86 93 TYR D CA 1
ATOM 4787 C C . TYR D 1 117 ? -48.872 -43.662 -31.141 1.00 43.26 93 TYR D C 1
ATOM 4788 O O . TYR D 1 117 ? -48.816 -42.491 -31.415 1.00 43.67 93 TYR D O 1
ATOM 4797 N N . LEU D 1 118 ? -49.383 -44.530 -31.990 1.00 42.77 94 LEU D N 1
ATOM 4798 C CA . LEU D 1 118 ? -49.895 -44.107 -33.280 1.00 43.79 94 LEU D CA 1
ATOM 4799 C C . LEU D 1 118 ? -51.230 -44.801 -33.460 1.00 43.11 94 LEU D C 1
ATOM 4800 O O . LEU D 1 118 ? -51.306 -45.980 -33.210 1.00 42.20 94 LEU D O 1
ATOM 4805 N N . LYS D 1 119 ? -52.301 -44.073 -33.782 1.00 44.06 95 LYS D N 1
ATOM 4806 C CA . LYS D 1 119 ? -53.613 -44.745 -34.034 1.00 45.46 95 LYS D CA 1
ATOM 4807 C C . LYS D 1 119 ? -53.390 -45.799 -35.126 1.00 45.70 95 LYS D C 1
ATOM 4808 O O . LYS D 1 119 ? -52.748 -45.508 -36.143 1.00 45.87 95 LYS D O 1
ATOM 4814 N N . PRO D 1 120 ? -53.877 -47.036 -34.895 1.00 46.25 96 PRO D N 1
ATOM 4815 C CA . PRO D 1 120 ? -53.690 -48.210 -35.750 1.00 46.34 96 PRO D CA 1
ATOM 4816 C C . PRO D 1 120 ? -53.831 -47.990 -37.272 1.00 47.08 96 PRO D C 1
ATOM 4817 O O . PRO D 1 120 ? -53.098 -48.617 -38.038 1.00 46.21 96 PRO D O 1
ATOM 4821 N N . GLU D 1 121 ? -54.771 -47.141 -37.682 1.00 48.57 97 GLU D N 1
ATOM 4822 C CA . GLU D 1 121 ? -54.980 -46.814 -39.098 1.00 50.21 97 GLU D CA 1
ATOM 4823 C C . GLU D 1 121 ? -53.665 -46.341 -39.735 1.00 50.62 97 GLU D C 1
ATOM 4824 O O . GLU D 1 121 ? -53.321 -46.734 -40.853 1.00 50.25 97 GLU D O 1
ATOM 4830 N N . TYR D 1 122 ? -52.915 -45.552 -38.986 1.00 50.33 98 TYR D N 1
ATOM 4831 C CA . TYR D 1 122 ? -51.721 -44.886 -39.507 1.00 51.16 98 TYR D CA 1
ATOM 4832 C C . TYR D 1 122 ? -50.367 -45.611 -39.314 1.00 51.60 98 TYR D C 1
ATOM 4833 O O . TYR D 1 122 ? -49.313 -45.032 -39.576 1.00 51.65 98 TYR D O 1
ATOM 4842 N N . THR D 1 123 ? -50.401 -46.874 -38.898 1.00 51.97 99 THR D N 1
ATOM 4843 C CA . THR D 1 123 ? -49.181 -47.657 -38.636 1.00 51.96 99 THR D CA 1
ATOM 4844 C C . THR D 1 123 ? -48.307 -47.906 -39.864 1.00 52.22 99 THR D C 1
ATOM 4845 O O . THR D 1 123 ? -47.080 -47.930 -39.746 1.00 52.23 99 THR D O 1
ATOM 4849 N N . HIS D 1 124 ? -48.943 -48.125 -41.017 1.00 52.17 100 HIS D N 1
ATOM 4850 C CA . HIS D 1 124 ? -48.240 -48.378 -42.298 1.00 52.47 100 HIS D CA 1
ATOM 4851 C C . HIS D 1 124 ? -47.628 -47.130 -42.955 1.00 53.07 100 HIS D C 1
ATOM 4852 O O . HIS D 1 124 ? -46.773 -47.240 -43.845 1.00 52.65 100 HIS D O 1
ATOM 4859 N N . LYS D 1 125 ? -48.087 -45.955 -42.507 1.00 54.12 101 LYS D N 1
ATOM 4860 C CA . LYS D 1 125 ? -47.579 -44.642 -42.954 1.00 54.00 101 LYS D CA 1
ATOM 4861 C C . LYS D 1 125 ? -46.233 -44.329 -42.299 1.00 53.62 101 LYS D C 1
ATOM 4862 O O . LYS D 1 125 ? -45.701 -45.134 -41.533 1.00 54.24 101 LYS D O 1
ATOM 4868 N N . LYS D 1 126 ? -45.674 -43.165 -42.583 1.00 52.96 102 LYS D N 1
ATOM 4869 C CA . LYS D 1 126 ? -44.374 -42.804 -42.011 1.00 52.75 102 LYS D CA 1
ATOM 4870 C C . LYS D 1 126 ? -44.534 -41.929 -40.775 1.00 52.19 102 LYS D C 1
ATOM 4871 O O . LYS D 1 126 ? -43.548 -41.387 -40.268 1.00 53.37 102 LYS D O 1
ATOM 4873 N N . ILE D 1 127 ? -45.761 -41.813 -40.267 1.00 51.32 103 ILE D N 1
ATOM 4874 C CA . ILE D 1 127 ? -46.055 -40.877 -39.181 1.00 50.47 103 ILE D CA 1
ATOM 4875 C C . ILE D 1 127 ? -45.268 -41.194 -37.912 1.00 50.42 103 ILE D C 1
ATOM 4876 O O . ILE D 1 127 ? -44.800 -40.293 -37.220 1.00 51.13 103 ILE D O 1
ATOM 4881 N N . GLY D 1 128 ? -45.136 -42.481 -37.610 1.00 50.05 104 GLY D N 1
ATOM 4882 C CA . GLY D 1 128 ? -44.377 -42.928 -36.446 1.00 49.65 104 GLY D CA 1
ATOM 4883 C C . GLY D 1 128 ? -42.947 -42.500 -36.666 1.00 49.84 104 GLY D C 1
ATOM 4884 O O . GLY D 1 128 ? -42.309 -41.998 -35.739 1.00 50.21 104 GLY D O 1
ATOM 4885 N N . LYS D 1 129 ? -42.471 -42.645 -37.913 1.00 49.13 105 LYS D N 1
ATOM 4886 C CA . LYS D 1 129 ? -41.112 -42.270 -38.279 1.00 48.99 105 LYS D CA 1
ATOM 4887 C C . LYS D 1 129 ? -40.978 -40.743 -38.279 1.00 49.19 105 LYS D C 1
ATOM 4888 O O . LYS D 1 129 ? -39.906 -40.180 -37.982 1.00 48.66 105 LYS D O 1
ATOM 4894 N N . THR D 1 130 ? -42.075 -40.074 -38.621 1.00 48.78 106 THR D N 1
ATOM 4895 C CA . THR D 1 130 ? -42.109 -38.623 -38.606 1.00 48.33 106 THR D CA 1
ATOM 4896 C C . THR D 1 130 ? -42.046 -38.099 -37.141 1.00 48.43 106 THR D C 1
ATOM 4897 O O . THR D 1 130 ? -41.280 -37.183 -36.825 1.00 48.48 106 THR D O 1
ATOM 4901 N N . LEU D 1 131 ? -42.831 -38.676 -36.238 1.00 48.01 107 LEU D N 1
ATOM 4902 C CA . LEU D 1 131 ? -42.774 -38.199 -34.856 1.00 48.13 107 LEU D CA 1
ATOM 4903 C C . LEU D 1 131 ? -41.377 -38.361 -34.298 1.00 48.08 107 LEU D C 1
ATOM 4904 O O . LEU D 1 131 ? -40.855 -37.452 -33.614 1.00 49.16 107 LEU D O 1
ATOM 4909 N N . LEU D 1 132 ? -40.760 -39.493 -34.603 1.00 48.07 108 LEU D N 1
ATOM 4910 C CA . LEU D 1 132 ? -39.423 -39.781 -34.097 1.00 48.23 108 LEU D CA 1
ATOM 4911 C C . LEU D 1 132 ? -38.393 -38.827 -34.674 1.00 48.10 108 LEU D C 1
ATOM 4912 O O . LEU D 1 132 ? -37.488 -38.403 -33.973 1.00 48.30 108 LEU D O 1
ATOM 4917 N N . LEU D 1 133 ? -38.554 -38.468 -35.942 1.00 48.49 109 LEU D N 1
ATOM 4918 C CA . LEU D 1 133 ? -37.558 -37.631 -36.642 1.00 48.56 109 LEU D CA 1
ATOM 4919 C C . LEU D 1 133 ? -37.607 -36.200 -36.084 1.00 48.49 109 LEU D C 1
ATOM 4920 O O . LEU D 1 133 ? -36.578 -35.567 -35.834 1.00 48.07 109 LEU D O 1
ATOM 4925 N N . GLU D 1 134 ? -38.813 -35.703 -35.875 1.00 48.26 110 GLU D N 1
ATOM 4926 C CA . GLU D 1 134 ? -38.960 -34.401 -35.281 1.00 48.64 110 GLU D CA 1
ATOM 4927 C C . GLU D 1 134 ? -38.443 -34.411 -33.855 1.00 48.41 110 GLU D C 1
ATOM 4928 O O . GLU D 1 134 ? -37.827 -33.450 -33.431 1.00 48.48 110 GLU D O 1
ATOM 4934 N N . ALA D 1 135 ? -38.684 -35.485 -33.107 1.00 48.54 111 ALA D N 1
ATOM 4935 C CA . ALA D 1 135 ? -38.131 -35.588 -31.750 1.00 48.30 111 ALA D CA 1
ATOM 4936 C C . ALA D 1 135 ? -36.593 -35.452 -31.827 1.00 48.95 111 ALA D C 1
ATOM 4937 O O . ALA D 1 135 ? -35.958 -34.744 -31.043 1.00 47.45 111 ALA D O 1
ATOM 4939 N N . GLU D 1 136 ? -35.998 -36.087 -32.833 1.00 49.94 112 GLU D N 1
ATOM 4940 C CA . GLU D 1 136 ? -34.551 -36.013 -33.001 1.00 50.55 112 GLU D CA 1
ATOM 4941 C C . GLU D 1 136 ? -34.102 -34.579 -33.339 1.00 51.02 112 GLU D C 1
ATOM 4942 O O . GLU D 1 136 ? -33.141 -34.067 -32.749 1.00 50.74 112 GLU D O 1
ATOM 4948 N N . LYS D 1 137 ? -34.822 -33.921 -34.247 1.00 51.50 113 LYS D N 1
ATOM 4949 C CA . LYS D 1 137 ? -34.537 -32.527 -34.621 1.00 51.72 113 LYS D CA 1
ATOM 4950 C C . LYS D 1 137 ? -34.290 -31.727 -33.352 1.00 52.43 113 LYS D C 1
ATOM 4951 O O . LYS D 1 137 ? -33.184 -31.206 -33.126 1.00 51.36 113 LYS D O 1
ATOM 4957 N N . ILE D 1 138 ? -35.308 -31.723 -32.483 1.00 52.89 114 ILE D N 1
ATOM 4958 C CA . ILE D 1 138 ? -35.286 -30.967 -31.263 1.00 52.93 114 ILE D CA 1
ATOM 4959 C C . ILE D 1 138 ? -34.137 -31.377 -30.320 1.00 55.18 114 ILE D C 1
ATOM 4960 O O . ILE D 1 138 ? -33.474 -30.520 -29.709 1.00 54.52 114 ILE D O 1
ATOM 4973 N N . LYS D 1 140 ? -31.183 -33.217 -31.042 1.00 59.36 116 LYS D N 1
ATOM 4974 C CA . LYS D 1 140 ? -29.844 -33.027 -31.597 1.00 59.25 116 LYS D CA 1
ATOM 4975 C C . LYS D 1 140 ? -29.516 -31.591 -31.234 1.00 58.88 116 LYS D C 1
ATOM 4976 O O . LYS D 1 140 ? -28.524 -31.332 -30.573 1.00 58.68 116 LYS D O 1
ATOM 4982 N N . LYS D 1 141 ? -30.418 -30.681 -31.605 1.00 59.09 117 LYS D N 1
ATOM 4983 C CA . LYS D 1 141 ? -30.304 -29.249 -31.311 1.00 58.86 117 LYS D CA 1
ATOM 4984 C C . LYS D 1 141 ? -30.022 -29.050 -29.833 1.00 58.81 117 LYS D C 1
ATOM 4985 O O . LYS D 1 141 ? -28.978 -28.535 -29.451 1.00 59.13 117 LYS D O 1
ATOM 4991 N N . LYS D 1 142 ? -30.943 -29.525 -29.005 1.00 58.95 118 LYS D N 1
ATOM 4992 C CA . LYS D 1 142 ? -30.837 -29.389 -27.553 1.00 58.55 118 LYS D CA 1
ATOM 4993 C C . LYS D 1 142 ? -29.518 -29.960 -27.028 1.00 57.60 118 LYS D C 1
ATOM 4994 O O . LYS D 1 142 ? -29.087 -29.633 -25.923 1.00 57.80 118 LYS D O 1
ATOM 5000 N N . GLY D 1 143 ? -28.876 -30.816 -27.825 1.00 56.85 119 GLY D N 1
ATOM 5001 C CA . GLY D 1 143 ? -27.562 -31.383 -27.487 1.00 55.59 119 GLY D CA 1
ATOM 5002 C C . GLY D 1 143 ? -27.536 -32.806 -26.948 1.00 54.46 119 GLY D C 1
ATOM 5003 O O . GLY D 1 143 ? -26.504 -33.233 -26.442 1.00 54.07 119 GLY D O 1
ATOM 5004 N N . ILE D 1 144 ? -28.643 -33.540 -27.078 1.00 53.19 120 ILE D N 1
ATOM 5005 C CA . ILE D 1 144 ? -28.734 -34.931 -26.603 1.00 52.83 120 ILE D CA 1
ATOM 5006 C C . ILE D 1 144 ? -27.823 -35.836 -27.421 1.00 52.18 120 ILE D C 1
ATOM 5007 O O . ILE D 1 144 ? -27.984 -35.931 -28.633 1.00 52.33 120 ILE D O 1
ATOM 5012 N N . LEU D 1 145 ? -26.885 -36.510 -26.746 1.00 52.17 121 LEU D N 1
ATOM 5013 C CA . LEU D 1 145 ? -25.838 -37.384 -27.387 1.00 51.38 121 LEU D CA 1
ATOM 5014 C C . LEU D 1 145 ? -26.271 -38.838 -27.637 1.00 50.38 121 LEU D C 1
ATOM 5015 O O . LEU D 1 145 ? -25.534 -39.577 -28.278 1.00 49.53 121 LEU D O 1
ATOM 5020 N N . GLU D 1 146 ? -27.460 -39.225 -27.144 1.00 49.23 122 GLU D N 1
ATOM 5021 C CA . GLU D 1 146 ? -27.903 -40.618 -27.173 1.00 48.80 122 GLU D CA 1
ATOM 5022 C C . GLU D 1 146 ? -29.354 -40.818 -26.732 1.00 47.56 122 GLU D C 1
ATOM 5023 O O . GLU D 1 146 ? -29.850 -40.092 -25.893 1.00 46.95 122 GLU D O 1
ATOM 5029 N N . CYS D 1 147 ? -30.030 -41.829 -27.259 1.00 46.90 123 CYS D N 1
ATOM 5030 C CA . CYS D 1 147 ? -31.430 -42.087 -26.866 1.00 46.53 123 CYS D CA 1
ATOM 5031 C C . CYS D 1 147 ? -31.683 -43.538 -26.514 1.00 46.09 123 CYS D C 1
ATOM 5032 O O . CYS D 1 147 ? -31.265 -44.392 -27.280 1.00 45.65 123 CYS D O 1
ATOM 5035 N N . ARG D 1 148 ? -32.352 -43.814 -25.374 1.00 45.32 124 ARG D N 1
ATOM 5036 C CA . ARG D 1 148 ? -32.674 -45.191 -24.973 1.00 45.72 124 ARG D CA 1
ATOM 5037 C C . ARG D 1 148 ? -34.136 -45.448 -24.808 1.00 44.90 124 ARG D C 1
ATOM 5038 O O . ARG D 1 148 ? -34.893 -44.558 -24.663 1.00 45.04 124 ARG D O 1
ATOM 5046 N N . LEU D 1 149 ? -34.527 -46.701 -24.769 1.00 45.37 125 LEU D N 1
ATOM 5047 C CA . LEU D 1 149 ? -35.943 -47.087 -24.607 1.00 44.88 125 LEU D CA 1
ATOM 5048 C C . LEU D 1 149 ? -36.015 -48.577 -24.483 1.00 44.93 125 LEU D C 1
ATOM 5049 O O . LEU D 1 149 ? -35.147 -49.268 -24.967 1.00 44.28 125 LEU D O 1
ATOM 5054 N N . TYR D 1 150 ? -37.039 -49.054 -23.805 1.00 45.32 126 TYR D N 1
ATOM 5055 C CA . TYR D 1 150 ? -37.219 -50.457 -23.544 1.00 46.38 126 TYR D CA 1
ATOM 5056 C C . TYR D 1 150 ? -38.315 -50.912 -24.450 1.00 45.90 126 TYR D C 1
ATOM 5057 O O . TYR D 1 150 ? -39.245 -50.155 -24.739 1.00 44.90 126 TYR D O 1
ATOM 5066 N N . VAL D 1 151 ? -38.200 -52.157 -24.911 1.00 46.50 127 VAL D N 1
ATOM 5067 C CA . VAL D 1 151 ? -39.203 -52.787 -25.778 1.00 46.65 127 VAL D CA 1
ATOM 5068 C C . VAL D 1 151 ? -39.322 -54.232 -25.381 1.00 47.96 127 VAL D C 1
ATOM 5069 O O . VAL D 1 151 ? -38.306 -54.957 -25.262 1.00 48.04 127 VAL D O 1
ATOM 5073 N N . HIS D 1 152 ? -40.572 -54.665 -25.219 1.00 49.21 128 HIS D N 1
ATOM 5074 C CA . HIS D 1 152 ? -40.838 -56.043 -24.853 1.00 49.94 128 HIS D CA 1
ATOM 5075 C C . HIS D 1 152 ? -40.307 -56.985 -25.945 1.00 50.51 128 HIS D C 1
ATOM 5076 O O . HIS D 1 152 ? -40.294 -56.637 -27.142 1.00 50.40 128 HIS D O 1
ATOM 5083 N N . ARG D 1 153 ? -39.857 -58.162 -25.530 1.00 51.25 129 ARG D N 1
ATOM 5084 C CA . ARG D 1 153 ? -39.308 -59.160 -26.479 1.00 52.40 129 ARG D CA 1
ATOM 5085 C C . ARG D 1 153 ? -40.340 -59.691 -27.491 1.00 52.24 129 ARG D C 1
ATOM 5086 O O . ARG D 1 153 ? -39.973 -60.182 -28.561 1.00 52.49 129 ARG D O 1
ATOM 5094 N N . GLN D 1 154 ? -41.618 -59.605 -27.139 1.00 51.92 130 GLN D N 1
ATOM 5095 C CA . GLN D 1 154 ? -42.694 -60.113 -27.982 1.00 51.66 130 GLN D CA 1
ATOM 5096 C C . GLN D 1 154 ? -43.319 -59.052 -28.857 1.00 51.20 130 GLN D C 1
ATOM 5097 O O . GLN D 1 154 ? -44.256 -59.337 -29.599 1.00 50.57 130 GLN D O 1
ATOM 5103 N N . ASN D 1 155 ? -42.798 -57.832 -28.774 1.00 50.74 131 ASN D N 1
ATOM 5104 C CA . ASN D 1 155 ? -43.300 -56.772 -29.613 1.00 50.44 131 ASN D CA 1
ATOM 5105 C C . ASN D 1 155 ? -42.521 -56.717 -30.912 1.00 50.12 131 ASN D C 1
ATOM 5106 O O . ASN D 1 155 ? -41.669 -55.837 -31.128 1.00 50.07 131 ASN D O 1
ATOM 5111 N N . SER D 1 156 ? -42.848 -57.646 -31.794 1.00 49.50 132 SER D N 1
ATOM 5112 C CA . SER D 1 156 ? -42.231 -57.667 -33.098 1.00 49.58 132 SER D CA 1
ATOM 5113 C C . SER D 1 156 ? -42.154 -56.267 -33.708 1.00 49.46 132 SER D C 1
ATOM 5114 O O . SER D 1 156 ? -41.073 -55.726 -33.987 1.00 50.03 132 SER D O 1
ATOM 5117 N N . VAL D 1 157 ? -43.318 -55.660 -33.858 1.00 49.04 133 VAL D N 1
ATOM 5118 C CA . VAL D 1 157 ? -43.431 -54.413 -34.598 1.00 48.50 133 VAL D CA 1
ATOM 5119 C C . VAL D 1 157 ? -42.497 -53.346 -34.082 1.00 49.48 133 VAL D C 1
ATOM 5120 O O . VAL D 1 157 ? -41.757 -52.710 -34.850 1.00 49.88 133 VAL D O 1
ATOM 5124 N N . GLY D 1 158 ? -42.538 -53.150 -32.768 1.00 49.41 134 GLY D N 1
ATOM 5125 C CA . GLY D 1 158 ? -41.728 -52.144 -32.124 1.00 49.54 134 GLY D CA 1
ATOM 5126 C C . GLY D 1 158 ? -40.281 -52.445 -32.352 1.00 49.83 134 GLY D C 1
ATOM 5127 O O . GLY D 1 158 ? -39.529 -51.606 -32.870 1.00 49.88 134 GLY D O 1
ATOM 5128 N N . PHE D 1 159 ? -39.898 -53.672 -32.009 1.00 50.02 135 PHE D N 1
ATOM 5129 C CA . PHE D 1 159 ? -38.535 -54.103 -32.233 1.00 49.45 135 PHE D CA 1
ATOM 5130 C C . PHE D 1 159 ? -38.134 -53.771 -33.658 1.00 49.69 135 PHE D C 1
ATOM 5131 O O . PHE D 1 159 ? -37.075 -53.169 -33.909 1.00 49.42 135 PHE D O 1
ATOM 5139 N N . SER D 1 160 ? -38.989 -54.183 -34.590 1.00 49.62 136 SER D N 1
ATOM 5140 C CA . SER D 1 160 ? -38.738 -53.969 -36.000 1.00 49.38 136 SER D CA 1
ATOM 5141 C C . SER D 1 160 ? -38.663 -52.506 -36.353 1.00 49.10 136 SER D C 1
ATOM 5142 O O . SER D 1 160 ? -37.813 -52.078 -37.134 1.00 48.89 136 SER D O 1
ATOM 5145 N N . PHE D 1 161 ? -39.565 -51.744 -35.762 1.00 49.52 137 PHE D N 1
ATOM 5146 C CA . PHE D 1 161 ? -39.659 -50.321 -36.017 1.00 49.94 137 PHE D CA 1
ATOM 5147 C C . PHE D 1 161 ? -38.426 -49.540 -35.580 1.00 49.71 137 PHE D C 1
ATOM 5148 O O . PHE D 1 161 ? -37.935 -48.697 -36.339 1.00 49.49 137 PHE D O 1
ATOM 5156 N N . TYR D 1 162 ? -37.976 -49.793 -34.342 1.00 49.32 138 TYR D N 1
ATOM 5157 C CA . TYR D 1 162 ? -36.799 -49.120 -33.757 1.00 48.69 138 TYR D CA 1
ATOM 5158 C C . TYR D 1 162 ? -35.506 -49.714 -34.369 1.00 47.89 138 TYR D C 1
ATOM 5159 O O . TYR D 1 162 ? -34.503 -49.002 -34.550 1.00 46.27 138 TYR D O 1
ATOM 5168 N N . TYR D 1 163 ? -35.557 -51.007 -34.721 1.00 47.24 139 TYR D N 1
ATOM 5169 C CA . TYR D 1 163 ? -34.443 -51.675 -35.412 1.00 47.08 139 TYR D CA 1
ATOM 5170 C C . TYR D 1 163 ? -34.190 -50.984 -36.757 1.00 46.36 139 TYR D C 1
ATOM 5171 O O . TYR D 1 163 ? -33.061 -50.602 -37.045 1.00 45.71 139 TYR D O 1
ATOM 5174 N N . LYS D 1 164 ? -35.247 -50.781 -37.548 1.00 46.41 140 LYS D N 1
ATOM 5175 C CA . LYS D 1 164 ? -35.116 -50.131 -38.869 1.00 46.79 140 LYS D CA 1
ATOM 5176 C C . LYS D 1 164 ? -34.834 -48.618 -38.741 1.00 47.10 140 LYS D C 1
ATOM 5177 O O . LYS D 1 164 ? -34.494 -47.954 -39.712 1.00 46.73 140 LYS D O 1
ATOM 5183 N N . ASN D 1 165 ? -34.971 -48.075 -37.536 1.00 47.75 141 ASN D N 1
ATOM 5184 C CA . ASN D 1 165 ? -34.678 -46.663 -37.294 1.00 48.11 141 ASN D CA 1
ATOM 5185 C C . ASN D 1 165 ? -33.357 -46.430 -36.514 1.00 48.22 141 ASN D C 1
ATOM 5186 O O . ASN D 1 165 ? -33.144 -45.379 -35.924 1.00 47.14 141 ASN D O 1
ATOM 5191 N N . GLY D 1 166 ? -32.466 -47.425 -36.554 1.00 48.95 142 GLY D N 1
ATOM 5192 C CA . GLY D 1 166 ? -31.138 -47.333 -35.932 1.00 49.23 142 GLY D CA 1
ATOM 5193 C C . GLY D 1 166 ? -30.944 -47.796 -34.488 1.00 49.36 142 GLY D C 1
ATOM 5194 O O . GLY D 1 166 ? -29.847 -47.629 -33.938 1.00 49.53 142 GLY D O 1
ATOM 5195 N N . PHE D 1 167 ? -31.959 -48.398 -33.868 1.00 49.13 143 PHE D N 1
ATOM 5196 C CA . PHE D 1 167 ? -31.816 -48.858 -32.478 1.00 49.49 143 PHE D CA 1
ATOM 5197 C C . PHE D 1 167 ? -31.214 -50.251 -32.373 1.00 49.07 143 PHE D C 1
ATOM 5198 O O . PHE D 1 167 ? -31.767 -51.224 -32.908 1.00 48.33 143 PHE D O 1
ATOM 5206 N N . LYS D 1 168 ? -30.079 -50.328 -31.670 1.00 48.86 144 LYS D N 1
ATOM 5207 C CA . LYS D 1 168 ? -29.335 -51.587 -31.456 1.00 48.25 144 LYS D CA 1
ATOM 5208 C C . LYS D 1 168 ? -29.559 -52.090 -30.015 1.00 48.28 144 LYS D C 1
ATOM 5209 O O . LYS D 1 168 ? -29.489 -51.279 -29.050 1.00 48.01 144 LYS D O 1
ATOM 5215 N N . VAL D 1 169 ? -29.825 -53.395 -29.865 1.00 47.39 145 VAL D N 1
ATOM 5216 C CA . VAL D 1 169 ? -29.996 -54.006 -28.534 1.00 47.50 145 VAL D CA 1
ATOM 5217 C C . VAL D 1 169 ? -28.659 -53.956 -27.764 1.00 48.23 145 VAL D C 1
ATOM 5218 O O . VAL D 1 169 ? -27.682 -54.551 -28.184 1.00 48.54 145 VAL D O 1
ATOM 5222 N N . GLU D 1 170 ? -28.594 -53.220 -26.659 1.00 49.20 146 GLU D N 1
ATOM 5223 C CA . GLU D 1 170 ? -27.342 -53.165 -25.896 1.00 49.49 146 GLU D CA 1
ATOM 5224 C C . GLU D 1 170 ? -27.370 -54.052 -24.655 1.00 49.79 146 GLU D C 1
ATOM 5225 O O . GLU D 1 170 ? -26.310 -54.528 -24.211 1.00 50.15 146 GLU D O 1
ATOM 5231 N N . ASP D 1 171 ? -28.571 -54.286 -24.121 1.00 50.14 147 ASP D N 1
ATOM 5232 C CA . ASP D 1 171 ? -28.788 -55.277 -23.050 1.00 50.54 147 ASP D CA 1
ATOM 5233 C C . ASP D 1 171 ? -30.244 -55.762 -23.097 1.00 50.42 147 ASP D C 1
ATOM 5234 O O . ASP D 1 171 ? -31.052 -55.202 -23.813 1.00 48.53 147 ASP D O 1
ATOM 5239 N N . THR D 1 172 ? -30.531 -56.832 -22.357 1.00 51.33 148 THR D N 1
ATOM 5240 C CA . THR D 1 172 ? -31.850 -57.467 -22.303 1.00 52.20 148 THR D CA 1
ATOM 5241 C C . THR D 1 172 ? -32.282 -57.576 -20.842 1.00 52.57 148 THR D C 1
ATOM 5242 O O . THR D 1 172 ? -31.989 -58.569 -20.175 1.00 53.54 148 THR D O 1
ATOM 5246 N N . ASP D 1 173 ? -33.003 -56.570 -20.373 1.00 52.74 149 ASP D N 1
ATOM 5247 C CA . ASP D 1 173 ? -33.437 -56.446 -18.982 1.00 53.15 149 ASP D CA 1
ATOM 5248 C C . ASP D 1 173 ? -34.772 -57.155 -18.705 1.00 53.45 149 ASP D C 1
ATOM 5249 O O . ASP D 1 173 ? -35.844 -56.607 -18.950 1.00 53.79 149 ASP D O 1
ATOM 5254 N N . GLY D 1 174 ? -34.687 -58.370 -18.182 1.00 54.07 150 GLY D N 1
ATOM 5255 C CA . GLY D 1 174 ? -35.857 -59.167 -17.839 1.00 54.26 150 GLY D CA 1
ATOM 5256 C C . GLY D 1 174 ? -36.566 -59.760 -19.049 1.00 54.61 150 GLY D C 1
ATOM 5257 O O . GLY D 1 174 ? -36.113 -60.767 -19.637 1.00 54.50 150 GLY D O 1
ATOM 5258 N N . SER D 1 175 ? -37.691 -59.135 -19.395 1.00 54.61 151 SER D N 1
ATOM 5259 C CA . SER D 1 175 ? -38.523 -59.523 -20.524 1.00 54.88 151 SER D CA 1
ATOM 5260 C C . SER D 1 175 ? -38.470 -58.413 -21.593 1.00 55.39 151 SER D C 1
ATOM 5261 O O . SER D 1 175 ? -39.279 -58.379 -22.534 1.00 55.94 151 SER D O 1
ATOM 5264 N N . ASP D 1 176 ? -37.506 -57.505 -21.439 1.00 55.52 152 ASP D N 1
ATOM 5265 C CA . ASP D 1 176 ? -37.339 -56.385 -22.347 1.00 55.51 152 ASP D CA 1
ATOM 5266 C C . ASP D 1 176 ? -35.957 -56.310 -22.968 1.00 55.34 152 ASP D C 1
ATOM 5267 O O . ASP D 1 176 ? -34.977 -56.834 -22.423 1.00 54.91 152 ASP D O 1
ATOM 5272 N N . PHE D 1 177 ? -35.900 -55.660 -24.129 1.00 55.07 153 PHE D N 1
ATOM 5273 C CA . PHE D 1 177 ? -34.634 -55.344 -24.784 1.00 54.64 153 PHE D CA 1
ATOM 5274 C C . PHE D 1 177 ? -34.339 -53.865 -24.477 1.00 54.00 153 PHE D C 1
ATOM 5275 O O . PHE D 1 177 ? -35.254 -53.049 -24.527 1.00 52.90 153 PHE D O 1
ATOM 5283 N N . ILE D 1 178 ? -33.092 -53.529 -24.143 1.00 53.13 154 ILE D N 1
ATOM 5284 C CA . ILE D 1 178 ? -32.689 -52.139 -23.997 1.00 52.97 154 ILE D CA 1
ATOM 5285 C C . ILE D 1 178 ? -32.045 -51.735 -25.329 1.00 52.57 154 ILE D C 1
ATOM 5286 O O . ILE D 1 178 ? -30.955 -52.199 -25.678 1.00 52.59 154 ILE D O 1
ATOM 5299 N N . GLU D 1 180 ? -30.602 -48.678 -27.781 1.00 51.39 156 GLU D N 1
ATOM 5300 C CA . GLU D 1 180 ? -30.135 -47.305 -27.762 1.00 51.13 156 GLU D CA 1
ATOM 5301 C C . GLU D 1 180 ? -29.713 -46.820 -29.124 1.00 51.06 156 GLU D C 1
ATOM 5302 O O . GLU D 1 180 ? -29.563 -47.589 -30.039 1.00 51.82 156 GLU D O 1
ATOM 5308 N N . LYS D 1 181 ? -29.549 -45.519 -29.250 1.00 51.39 157 LYS D N 1
ATOM 5309 C CA . LYS D 1 181 ? -29.338 -44.905 -30.535 1.00 51.67 157 LYS D CA 1
ATOM 5310 C C . LYS D 1 181 ? -28.527 -43.627 -30.328 1.00 52.02 157 LYS D C 1
ATOM 5311 O O . LYS D 1 181 ? -29.054 -42.670 -29.776 1.00 52.58 157 LYS D O 1
ATOM 5317 N N . LYS D 1 182 ? -27.245 -43.640 -30.715 1.00 52.50 158 LYS D N 1
ATOM 5318 C CA . LYS D 1 182 ? -26.358 -42.464 -30.619 1.00 53.03 158 LYS D CA 1
ATOM 5319 C C . LYS D 1 182 ? -26.671 -41.476 -31.747 1.00 53.84 158 LYS D C 1
ATOM 5320 O O . LYS D 1 182 ? -27.324 -41.835 -32.735 1.00 54.54 158 LYS D O 1
ATOM 5326 N N . TYR D 1 183 ? -26.173 -40.248 -31.612 1.00 54.23 159 TYR D N 1
ATOM 5327 C CA . TYR D 1 183 ? -26.319 -39.222 -32.648 1.00 54.59 159 TYR D CA 1
ATOM 5328 C C . TYR D 1 183 ? -24.953 -38.648 -32.914 1.00 54.69 159 TYR D C 1
ATOM 5329 O O . TYR D 1 183 ? -24.333 -38.215 -31.946 1.00 54.85 159 TYR D O 1
#

Sequence (634 aa):
YFQSNASIEIRKLSIEDLETLIEVARESWKWTYAGIYSEEYIESWIREKYSKEKLLNEIVRSQSNLDILFLGAFADSTLIGFIELKIIANKAELLRLYLKPEYTHKKIGKTLLLEAEKIKKKGILECRLYVHRQNSVGFSFYYKNGFKVEDTDGSDFIEKKYIEIRKLSIEDLETTLIEVARESWKWTYAGIYSEEYIESWIREKYSKEKLLNEIVRSQSNLDILFLGAFADSTLIGFIELKIIANKAELLRLYLKPEYTHKKIGKTLLLEAEKIKKKGILECRLYVHRQNSVGFSFYYKNGFKVEDTDGSDFIEKKYYFQSNASIEIRKLSIEDLETLIEVARESWKWTYAGIYSEEYIESWIREKYSKEKLLNEIVRSQSNLDILFLGAFADSTLIGFIELKIIANKAELLRLYLKPEYTHKKIGKTLLLEAEKIKKKGILECRLYVHRQNSVGFSFYYKNGFKVEDTDGSDFIEKKYIEIRKLSIEDLETLIEVARESWKWTYAGIYSEEYIESWIREKYSKEKLLNEIVRSQSNLDILFLGAFADSTLIGFIELKIIANKAELLRLYLKPEYTHKKIGKTLLLEAEKIKKKGILECRLYVHRQNSVGFSFYYKNGFKVEDTDGSDFIEKKY

GO terms:
  GO:0004145 diamine N-acetyltransferase activity (F, IDA)

Radius of gyration: 31.22 Å; Cα contacts (8 Å, |Δi|>4): 959; chains: 4; bounding box: 74×72×84 Å

Foldseek 3Di:
DAQLPAPKDKDQDALVCQVLVLVVVLVLQCVLDVPPDDPVVSVVVSCVCSPSVNVNVQSVCCVVVHFKPKMFMAGHNHTFWIWMWGHDPQAIETEGTDGHPSRPDLVSSCVRVVVVVVVVVVRRFWYKYKHFPVPPVVVVSVVVVAADFPDAPPRITMTHGD/DDKDADALVCLVLVLVVVLVVQCVVQVPNDDPVVSVVVSCVPRPSVVVVVQSVCCVVVHQKPKMFDADVRHTQWIWMWGHDVQEIETDDTDGHPVCLVPCVSVVRVVVVCVSVVVRRFKYKYKDFPPPPSVCVVVVVVADDFPDADDRITMIHGD/DQQLPAPKDKDQDALVCQPLVLVVVLVLQCVLDVPPDDPVVSVVVSCVCSPSVNVNVQSVCCVVVHFKPKMFMDGHRHTFWIWMWGDDQQAIETPGTDGHPSRPDLVSSVVRVVVVVVCVVSRRFWYKYKHFPVPPVVVVSVVVVAADFPDAPPRITMTHGD/DDKDADALVCLVLVLVVVLVVQCVVQVPNDDPVVSVVVSCVPRPSVVVVVQSVCCVVVHQKPKMFDADVRHTQWIWMWGHDVQEIETDDTDGRPVCLVPCVSVVRVVVVCVSVVSRRFKYKYKDFPPPPSVCVVVVVVADDFPDADDRITMIHGD

InterPro domains:
  IPR000182 GNAT domain [PF00583] (31-143)
  IPR000182 GNAT domain [PS51186] (3-160)
  IPR016181 Acyl-CoA N-acyltransferase [SSF55729] (1-148)
  IPR050276 MshD Mycothiol Acetyltransferase [PTHR43617] (2-145)

Nearest PDB structures (foldseek):
  3ne7-assembly1_A  TM=9.647E-01  e=6.695E-29  Thermoplasma acidophilum
  4xpk-assembly1_A  TM=6.907E-01  e=9.351E-08  Campylobacter jejuni subsp. jejuni PT14
  4u5y-assembly1_A  TM=7.441E-01  e=2.772E-06  Streptomyces lividans TK24
  3ddd-assembly1_A  TM=7.552E-01  e=2.433E-06  Pyrococcus horikoshii
  4xpl-assembly1_A  TM=6.923E-01  e=4.770E-07  Campylobacter jejuni subsp. jejuni PT14

B-factor: mean 47.53, std 8.12, range [16.67, 83.69]

Secondary structure (DSSP, 8-state):
---S---EEEEE--GGGHHHHHHHHHHHHHHHHTTTS-HHHHHHHHHHHT-HHHHHHHHHHHHTTSSEEEEEEEETTEEEEEEEEEEETTEEEEEEEEE-GGG--HHHHHHHHHHHHH--TT---EEEE-EETT-HHHHHHHHHTT-----B-SSEE--EE-/-EEEE--GGGHHHHHHHHHHHHHHHTTTTS-HHHHHHHHHHHS-HHHHHHHHHHHHTTSSEEEEEEEETTEEEEEEEEEEETTEEEEEEEEE-GGGTTSSHHHHHHHHHHH--TT---EEE--EETT-HHHHHHHHTTT-------TTEE--EE-/---S---EEEEE--GGGHHHHHHHHHHHHHHHHTTTS-HHHHHHHHHHHT-HHHHHHHHHHHHTTSSEEEEEEEETTEEEEEEEEEEETTEEEEEEEEE-GGG--HHHHHHHHHHHHH--TT---EEEE-EETT-HHHHHHHHHTT-----B-SSEE--EE-/-EEEE--GGGHHHHHHHHHHHHHHHHTTTS-HHHHHHHHHHHT-HHHHHHHHHHHHTTSSEEEEEEEETTEEEEEEEEEEETTEEEEEEEEE-GGGTTSSHHHHHHHHHHH--TT---EEE--EETT-HHHHHHHHTTT-------TTEE--EE-

CATH classification: 3.40.630.30

Solvent-accessible surface area: 35928 Å² total

Organism: Thermoplasma acidophilum (strain ATCC 25905 / DSM 1728 / JCM 9062 / NBRC 15155 / AMRC-C165) (NCBI:txid273075)